Protein AF-A0A957RPX8-F1 (afdb_monomer_lite)

Structure (mmCIF, N/CA/C/O backbone):
data_AF-A0A957RPX8-F1
#
_entry.id   AF-A0A957RPX8-F1
#
loop_
_atom_site.group_PDB
_atom_site.id
_atom_site.type_symbol
_atom_site.label_atom_id
_atom_site.label_alt_id
_atom_site.label_comp_id
_atom_site.label_asym_id
_atom_site.label_entity_id
_atom_site.label_seq_id
_atom_site.pdbx_PDB_ins_code
_atom_site.Cartn_x
_atom_site.Cartn_y
_atom_site.Cartn_z
_atom_site.occupancy
_atom_site.B_iso_or_equiv
_atom_site.auth_seq_id
_atom_site.auth_comp_id
_atom_site.auth_asym_id
_atom_site.auth_atom_id
_atom_site.pdbx_PDB_model_num
ATOM 1 N N . ASP A 1 1 ? 6.659 -29.294 -14.967 1.00 35.12 1 ASP A N 1
ATOM 2 C CA . ASP A 1 1 ? 5.975 -28.713 -16.148 1.00 35.12 1 ASP A CA 1
ATOM 3 C C . ASP A 1 1 ? 6.702 -27.509 -16.771 1.00 35.12 1 ASP A C 1
ATOM 5 O O . ASP A 1 1 ? 6.076 -26.560 -17.222 1.00 35.12 1 ASP A O 1
ATOM 9 N N . GLY A 1 2 ? 8.040 -27.545 -16.870 1.00 36.75 2 GLY A N 1
ATOM 10 C CA . GLY A 1 2 ? 8.879 -26.407 -17.296 1.00 36.75 2 GLY A CA 1
ATOM 11 C C . GLY A 1 2 ? 9.126 -26.284 -18.807 1.00 36.75 2 GLY A C 1
ATOM 12 O O . GLY A 1 2 ? 10.240 -25.967 -19.209 1.00 36.75 2 GLY A O 1
ATOM 13 N N . GLY A 1 3 ? 8.135 -26.607 -19.643 1.00 39.41 3 GLY A N 1
ATOM 14 C CA . GLY A 1 3 ? 8.322 -26.742 -21.097 1.00 39.41 3 GLY A CA 1
ATOM 15 C C . GLY A 1 3 ? 7.941 -25.529 -21.949 1.00 39.41 3 GLY A C 1
ATOM 16 O O . GLY A 1 3 ? 8.365 -25.448 -23.098 1.00 39.41 3 GLY A O 1
ATOM 17 N N . GLN A 1 4 ? 7.160 -24.586 -21.423 1.00 43.44 4 GLN A N 1
ATOM 18 C CA . GLN A 1 4 ? 6.826 -23.357 -22.140 1.00 43.44 4 GLN A CA 1
ATOM 19 C C . GLN A 1 4 ? 7.208 -22.170 -21.274 1.00 43.44 4 GLN A C 1
ATOM 21 O O . GLN A 1 4 ? 6.621 -21.957 -20.219 1.00 43.44 4 GLN A O 1
ATOM 26 N N . THR A 1 5 ? 8.210 -21.403 -21.701 1.00 55.22 5 THR A N 1
ATOM 27 C CA . THR A 1 5 ? 8.390 -20.042 -21.203 1.00 55.22 5 THR A CA 1
ATOM 28 C C . THR A 1 5 ? 7.173 -19.246 -21.678 1.00 55.22 5 THR A C 1
ATOM 30 O O . THR A 1 5 ? 7.047 -19.042 -22.887 1.00 55.22 5 THR A O 1
ATOM 33 N N . PRO A 1 6 ? 6.268 -18.796 -20.789 1.00 60.34 6 PRO A N 1
ATOM 34 C CA . PRO A 1 6 ? 5.068 -18.067 -21.214 1.00 60.34 6 PRO A CA 1
ATOM 35 C C . PRO A 1 6 ? 5.402 -16.708 -21.853 1.00 60.34 6 PRO A C 1
ATOM 37 O O . PRO A 1 6 ? 4.543 -16.067 -22.451 1.00 60.34 6 PRO A O 1
ATOM 40 N N . TYR A 1 7 ? 6.663 -16.277 -21.754 1.00 70.75 7 TYR A N 1
ATOM 41 C CA . TYR A 1 7 ? 7.163 -15.007 -22.253 1.00 70.75 7 TYR A CA 1
ATOM 42 C C . TYR A 1 7 ? 8.272 -15.234 -23.284 1.00 70.75 7 TYR A C 1
ATOM 44 O O . TYR A 1 7 ? 9.200 -16.012 -23.061 1.00 70.75 7 TYR A O 1
ATOM 52 N N . GLN A 1 8 ? 8.179 -14.524 -24.406 1.00 79.56 8 GLN A N 1
ATOM 53 C CA . GLN A 1 8 ? 9.113 -14.582 -25.529 1.00 79.56 8 GLN A CA 1
ATOM 54 C C . GLN A 1 8 ? 9.282 -13.189 -26.141 1.00 79.56 8 GLN A C 1
ATOM 56 O O . GLN A 1 8 ? 8.446 -12.308 -25.934 1.00 79.56 8 GLN A O 1
ATOM 61 N N . LEU A 1 9 ? 10.354 -12.988 -26.912 1.00 82.69 9 LEU A N 1
ATOM 62 C CA . LEU A 1 9 ? 10.499 -11.773 -27.713 1.00 82.69 9 LEU A CA 1
ATOM 63 C C . LEU A 1 9 ? 9.385 -11.698 -28.760 1.00 82.69 9 LEU A C 1
ATOM 65 O O . LEU A 1 9 ? 9.033 -12.703 -29.380 1.00 82.69 9 LEU A O 1
ATOM 69 N N . SER A 1 10 ? 8.860 -10.498 -28.999 1.00 85.50 10 SER A N 1
ATOM 70 C CA . SER A 1 10 ? 7.891 -10.301 -30.077 1.00 85.50 10 SER A CA 1
ATOM 71 C C . SER A 1 10 ? 8.565 -10.439 -31.447 1.00 85.50 10 SER A C 1
ATOM 73 O O . SER A 1 10 ? 9.761 -10.172 -31.604 1.00 85.50 10 SER A O 1
ATOM 75 N N . ALA A 1 11 ? 7.794 -10.798 -32.478 1.00 88.00 11 ALA A N 1
ATOM 76 C CA . ALA A 1 11 ? 8.307 -10.861 -33.851 1.00 88.00 11 ALA A CA 1
ATOM 77 C C . ALA A 1 11 ? 8.943 -9.527 -34.289 1.00 88.00 11 ALA A C 1
ATOM 79 O O . ALA A 1 11 ? 9.952 -9.506 -34.987 1.00 88.00 11 ALA A O 1
ATOM 80 N N . ILE A 1 12 ? 8.395 -8.405 -33.816 1.00 88.12 12 ILE A N 1
ATOM 81 C CA . ILE A 1 12 ? 8.897 -7.059 -34.107 1.00 88.12 12 ILE A CA 1
ATOM 82 C C . ILE A 1 12 ? 10.255 -6.822 -33.449 1.00 88.12 12 ILE A C 1
ATOM 84 O O . ILE A 1 12 ? 11.177 -6.341 -34.106 1.00 88.12 12 ILE A O 1
ATOM 88 N N . GLN A 1 13 ? 10.406 -7.198 -32.177 1.00 89.75 13 GLN A N 1
ATOM 89 C CA . GLN A 1 13 ? 11.688 -7.135 -31.475 1.00 89.75 13 GLN A CA 1
ATOM 90 C C . GLN A 1 13 ? 12.745 -8.004 -32.167 1.00 89.75 13 GLN A C 1
ATOM 92 O O . GLN A 1 13 ? 13.875 -7.555 -32.348 1.00 89.75 13 GLN A O 1
ATOM 97 N N . ALA A 1 14 ? 12.373 -9.205 -32.620 1.00 91.44 14 ALA A N 1
ATOM 98 C CA . ALA A 1 14 ? 13.267 -10.093 -33.359 1.00 91.44 14 ALA A CA 1
ATOM 99 C C . ALA A 1 14 ? 13.696 -9.503 -34.717 1.00 91.44 14 ALA A C 1
ATOM 101 O O . ALA A 1 14 ? 14.877 -9.554 -35.063 1.00 91.44 14 ALA A O 1
ATOM 102 N N . ILE A 1 15 ? 12.771 -8.888 -35.465 1.00 92.06 15 ILE A N 1
ATOM 103 C CA . ILE A 1 15 ? 13.083 -8.208 -36.731 1.00 92.06 15 ILE A CA 1
ATOM 104 C C . ILE A 1 15 ? 14.018 -7.023 -36.484 1.00 92.06 15 ILE A C 1
ATOM 106 O O . ILE A 1 15 ? 15.040 -6.907 -37.153 1.00 92.06 15 ILE A O 1
ATOM 110 N N . LEU A 1 16 ? 13.717 -6.156 -35.514 1.00 90.88 16 LEU A N 1
ATOM 111 C CA . LEU A 1 16 ? 14.565 -5.002 -35.200 1.00 90.88 16 LEU A CA 1
ATOM 112 C C . LEU A 1 16 ? 15.952 -5.425 -34.719 1.00 90.88 16 LEU A C 1
ATOM 114 O O . LEU A 1 16 ? 16.941 -4.805 -35.106 1.00 90.88 16 LEU A O 1
ATOM 118 N N . LEU A 1 17 ? 16.039 -6.499 -33.932 1.00 94.62 17 LEU A N 1
ATOM 119 C CA . LEU A 1 17 ? 17.308 -7.105 -33.554 1.00 94.62 17 LEU A CA 1
ATOM 120 C C . LEU A 1 17 ? 18.094 -7.556 -34.790 1.00 94.62 17 LEU A C 1
ATOM 122 O O . LEU A 1 17 ? 19.266 -7.208 -34.920 1.00 94.62 17 LEU A O 1
ATOM 126 N N . LEU A 1 18 ? 17.463 -8.303 -35.701 1.00 95.38 18 LEU A N 1
ATOM 127 C CA . LEU A 1 18 ? 18.095 -8.776 -36.934 1.00 95.38 18 LEU A CA 1
ATOM 128 C C . LEU A 1 18 ? 18.595 -7.600 -37.782 1.00 95.38 18 LEU A C 1
ATOM 130 O O . LEU A 1 18 ? 19.746 -7.592 -38.216 1.00 95.38 18 LEU A O 1
ATOM 134 N N . LEU A 1 19 ? 17.755 -6.581 -37.979 1.00 93.88 19 LEU A N 1
ATOM 135 C CA . LEU A 1 19 ? 18.126 -5.365 -38.697 1.00 93.88 19 LEU A CA 1
ATOM 136 C C . LEU A 1 19 ? 19.301 -4.652 -38.012 1.00 93.88 19 LEU A C 1
ATOM 138 O O . LEU A 1 19 ? 20.234 -4.222 -38.687 1.00 93.88 19 LEU A O 1
ATOM 142 N N . GLY A 1 20 ? 19.311 -4.594 -36.681 1.00 94.25 20 GLY A N 1
ATOM 143 C CA . GLY A 1 20 ? 20.416 -4.052 -35.899 1.00 94.25 20 GLY A CA 1
ATOM 144 C C . GLY A 1 20 ? 21.714 -4.826 -36.115 1.00 94.25 20 GLY A C 1
ATOM 145 O O . GLY A 1 20 ? 22.749 -4.235 -36.427 1.00 94.25 20 GLY A O 1
ATOM 146 N N . LEU A 1 21 ? 21.666 -6.156 -36.033 1.00 95.25 21 LEU A N 1
ATOM 147 C CA . LEU A 1 21 ? 22.811 -7.035 -36.284 1.00 95.25 21 LEU A CA 1
ATOM 148 C C . LEU A 1 21 ? 23.382 -6.849 -37.696 1.00 95.25 21 LEU A C 1
ATOM 150 O O . LEU A 1 21 ? 24.603 -6.767 -37.860 1.00 95.25 21 LEU A O 1
ATOM 154 N N . LEU A 1 22 ? 22.519 -6.737 -38.707 1.00 95.12 22 LEU A N 1
ATOM 155 C CA . LEU A 1 22 ? 22.919 -6.628 -40.111 1.00 95.12 22 LEU A CA 1
ATOM 156 C C . LEU A 1 22 ? 23.404 -5.226 -40.495 1.00 95.12 22 LEU A C 1
ATOM 158 O O . LEU A 1 22 ? 24.413 -5.096 -41.185 1.00 95.12 22 LEU A O 1
ATOM 162 N N . PHE A 1 23 ? 22.708 -4.178 -40.052 1.00 92.75 23 PHE A N 1
ATOM 163 C CA . PHE A 1 23 ? 22.861 -2.831 -40.606 1.00 92.75 23 PHE A CA 1
ATOM 164 C C . PHE A 1 23 ? 23.570 -1.829 -39.686 1.00 92.75 23 PHE A C 1
ATOM 166 O O . PHE A 1 23 ? 23.753 -0.669 -40.071 1.00 92.75 23 PHE A O 1
ATOM 173 N N . THR A 1 24 ? 24.026 -2.247 -38.499 1.00 93.50 24 THR A N 1
ATOM 174 C CA . THR A 1 24 ? 24.877 -1.395 -37.655 1.00 93.50 24 THR A CA 1
ATOM 175 C C . THR A 1 24 ? 26.178 -1.047 -38.380 1.00 93.50 24 THR A C 1
ATOM 177 O O . THR A 1 24 ? 27.024 -1.910 -38.607 1.00 93.50 24 THR A O 1
ATOM 180 N N . ARG A 1 25 ? 26.385 0.240 -38.690 1.00 87.75 25 ARG A N 1
ATOM 181 C CA . ARG A 1 25 ? 27.576 0.712 -39.421 1.00 87.75 25 ARG A CA 1
ATOM 182 C C . ARG A 1 25 ? 28.871 0.664 -38.613 1.00 87.75 25 ARG A C 1
ATOM 184 O O . ARG A 1 25 ? 29.938 0.510 -39.196 1.00 87.75 25 ARG A O 1
ATOM 191 N N . ARG A 1 26 ? 28.806 0.872 -37.295 1.00 87.44 26 ARG A N 1
ATOM 192 C CA . ARG A 1 26 ? 29.977 0.872 -36.402 1.00 87.44 26 ARG A CA 1
ATOM 193 C C . ARG A 1 26 ? 29.735 -0.081 -35.241 1.00 87.44 26 ARG A C 1
ATOM 195 O O . ARG A 1 26 ? 28.925 0.215 -34.371 1.00 87.44 26 ARG A O 1
ATOM 202 N N . ARG A 1 27 ? 30.445 -1.208 -35.242 1.00 91.62 27 ARG A N 1
ATOM 203 C CA . ARG A 1 27 ? 30.384 -2.227 -34.188 1.00 91.62 27 ARG A CA 1
ATOM 204 C C . ARG A 1 27 ? 31.507 -1.988 -33.184 1.00 91.62 27 ARG A C 1
ATOM 206 O O . ARG A 1 27 ? 32.589 -2.553 -33.321 1.00 91.62 27 ARG A O 1
ATOM 213 N N . SER A 1 28 ? 31.275 -1.078 -32.243 1.00 90.75 28 SER A N 1
ATOM 214 C CA . SER A 1 28 ? 32.229 -0.800 -31.168 1.00 90.75 28 SER A CA 1
ATOM 215 C C . SER A 1 28 ? 32.315 -1.967 -30.176 1.00 90.75 28 SER A C 1
ATOM 217 O O . SER A 1 28 ? 31.522 -2.912 -30.237 1.00 90.75 28 SER A O 1
ATOM 219 N N . THR A 1 29 ? 33.266 -1.905 -29.245 1.00 89.38 29 THR A N 1
ATOM 220 C CA . THR A 1 29 ? 33.403 -2.900 -28.172 1.00 89.38 29 THR A CA 1
ATOM 221 C C . THR A 1 29 ? 32.134 -2.987 -27.325 1.00 89.38 29 THR A C 1
ATOM 223 O O . THR A 1 29 ? 31.690 -4.080 -26.989 1.00 89.38 29 THR A O 1
ATOM 226 N N . GLU A 1 30 ? 31.493 -1.850 -27.047 1.00 89.19 30 GLU A N 1
ATOM 227 C CA . GLU A 1 30 ? 30.231 -1.787 -26.308 1.00 89.19 30 GLU A CA 1
ATOM 228 C C . GLU A 1 30 ? 29.104 -2.484 -27.075 1.00 89.19 30 GLU A C 1
ATOM 230 O O . GLU A 1 30 ? 28.307 -3.204 -26.483 1.00 89.19 30 GLU A O 1
ATOM 235 N N . TRP A 1 31 ? 29.048 -2.327 -28.401 1.00 92.50 31 TRP A N 1
ATOM 236 C CA . TRP A 1 31 ? 28.058 -3.027 -29.220 1.00 92.50 31 TRP A CA 1
ATOM 237 C C . TRP A 1 31 ? 28.237 -4.549 -29.134 1.00 92.50 31 TRP A C 1
ATOM 239 O O . TRP A 1 31 ? 27.266 -5.274 -28.924 1.00 92.50 31 TRP A O 1
ATOM 249 N N . TRP A 1 32 ? 29.479 -5.036 -29.224 1.00 94.38 32 TRP A N 1
ATOM 250 C CA . TRP A 1 32 ? 29.780 -6.463 -29.081 1.00 94.38 32 TRP A CA 1
ATOM 251 C C . TRP A 1 32 ? 29.510 -6.999 -27.676 1.00 94.38 32 TRP A C 1
ATOM 253 O O . TRP A 1 32 ? 29.049 -8.131 -27.554 1.00 94.38 32 TRP A O 1
ATOM 263 N N . LEU A 1 33 ? 29.724 -6.194 -26.631 1.00 94.38 33 LEU A N 1
ATOM 264 C CA . LEU A 1 33 ? 29.319 -6.538 -25.268 1.00 94.38 33 LEU A CA 1
ATOM 265 C C . LEU A 1 33 ? 27.811 -6.808 -25.203 1.00 94.38 33 LEU A C 1
ATOM 267 O O . LEU A 1 33 ? 27.400 -7.840 -24.678 1.00 94.38 33 LEU A O 1
ATOM 271 N N . TRP A 1 34 ? 26.982 -5.934 -25.779 1.00 95.50 34 TRP A N 1
ATOM 272 C CA . TRP A 1 34 ? 25.529 -6.133 -25.793 1.00 95.50 34 TRP A CA 1
ATOM 273 C C . TRP A 1 34 ? 25.099 -7.341 -26.630 1.00 95.50 34 TRP A C 1
ATOM 275 O O . TRP A 1 34 ? 24.187 -8.060 -26.225 1.00 95.50 34 TRP A O 1
ATOM 285 N N . VAL A 1 35 ? 25.783 -7.629 -27.741 1.00 96.62 35 VAL A N 1
ATOM 286 C CA . VAL A 1 35 ? 25.570 -8.870 -28.509 1.00 96.62 35 VAL A CA 1
ATOM 287 C C . VAL A 1 35 ? 25.954 -10.110 -27.695 1.00 96.62 35 VAL A C 1
ATOM 289 O O . VAL A 1 35 ? 25.236 -11.107 -27.728 1.00 96.62 35 VAL A O 1
ATOM 292 N N . ALA A 1 36 ? 27.044 -10.058 -26.928 1.00 96.00 36 ALA A N 1
ATOM 293 C CA . ALA A 1 36 ? 27.445 -11.153 -26.049 1.00 96.00 36 ALA A CA 1
ATOM 294 C C . ALA A 1 36 ? 26.431 -11.364 -24.914 1.00 96.00 36 ALA A C 1
ATOM 296 O O . ALA A 1 36 ? 26.013 -12.495 -24.682 1.00 96.00 36 ALA A O 1
ATOM 297 N N . ILE A 1 37 ? 25.972 -10.288 -24.261 1.00 95.50 37 ILE A N 1
ATOM 298 C CA . ILE A 1 37 ? 24.919 -10.338 -23.231 1.00 95.50 37 ILE A CA 1
ATOM 299 C C . ILE A 1 37 ? 23.639 -10.956 -23.801 1.00 95.50 37 ILE A C 1
ATOM 301 O O . ILE A 1 37 ? 23.057 -11.841 -23.175 1.00 95.50 37 ILE A O 1
ATOM 305 N N . LEU A 1 38 ? 23.227 -10.532 -25.000 1.00 95.88 38 LEU A N 1
ATOM 306 C CA . LEU A 1 38 ? 22.082 -11.094 -25.715 1.00 95.88 38 LEU A CA 1
ATOM 307 C C . LEU A 1 38 ? 22.244 -12.602 -25.948 1.00 95.88 38 LEU A C 1
ATOM 309 O O . LEU A 1 38 ? 21.319 -13.363 -25.672 1.00 95.88 38 LEU A O 1
ATOM 313 N N . GLY A 1 39 ? 23.416 -13.034 -26.424 1.00 94.69 39 GLY A N 1
ATOM 314 C CA . GLY A 1 39 ? 23.726 -14.444 -26.656 1.00 94.69 39 GLY A CA 1
ATOM 315 C C . GLY A 1 39 ? 23.705 -15.270 -25.369 1.00 94.69 39 GLY A C 1
ATOM 316 O O . GLY A 1 39 ? 23.054 -16.310 -25.322 1.00 94.69 39 GLY A O 1
ATOM 317 N N . VAL A 1 40 ? 24.346 -14.781 -24.303 1.00 94.31 40 VAL A N 1
ATOM 318 C CA . VAL A 1 40 ? 24.361 -15.439 -22.987 1.00 94.31 40 VAL A CA 1
ATOM 319 C C . VAL A 1 40 ? 22.946 -15.564 -22.427 1.00 94.31 40 VAL A C 1
ATOM 321 O O . VAL A 1 40 ? 22.547 -16.660 -22.041 1.00 94.31 40 VAL A O 1
ATOM 324 N N . CYS A 1 41 ? 22.158 -14.484 -22.435 1.00 92.69 41 CYS A N 1
ATOM 325 C CA . CYS A 1 41 ? 20.766 -14.529 -21.981 1.00 92.69 41 CYS A CA 1
ATOM 326 C C . CYS A 1 41 ? 19.940 -15.510 -22.822 1.00 92.69 41 CYS A C 1
ATOM 328 O O . CYS A 1 41 ? 19.190 -16.300 -22.261 1.00 92.69 41 CYS A O 1
ATOM 330 N N . GLY A 1 42 ? 20.114 -15.512 -24.148 1.00 91.88 42 GLY A N 1
ATOM 331 C CA . GLY A 1 42 ? 19.432 -16.443 -25.048 1.00 91.88 42 GLY A CA 1
ATOM 332 C C . GLY A 1 42 ? 19.759 -17.910 -24.752 1.00 91.88 42 GLY A C 1
ATOM 333 O O . GLY A 1 42 ? 18.856 -18.742 -24.705 1.00 91.88 42 GLY A O 1
ATOM 334 N N . VAL A 1 43 ? 21.028 -18.232 -24.479 1.00 92.44 43 VAL A N 1
ATOM 335 C CA . VAL A 1 43 ? 21.440 -19.589 -24.081 1.00 92.44 43 VAL A CA 1
ATOM 336 C C . VAL A 1 43 ? 20.838 -19.967 -22.729 1.00 92.44 43 VAL A C 1
ATOM 338 O O . VAL A 1 43 ? 20.283 -21.059 -22.604 1.00 92.44 43 VAL A O 1
ATOM 341 N N . LEU A 1 44 ? 20.890 -19.067 -21.743 1.00 90.00 44 LEU A N 1
ATOM 342 C CA . LEU A 1 44 ? 20.331 -19.284 -20.404 1.00 90.00 44 LEU A CA 1
ATOM 343 C C . LEU A 1 44 ? 18.798 -19.383 -20.387 1.00 90.00 44 LEU A C 1
ATOM 345 O O . LEU A 1 44 ? 18.236 -19.980 -19.475 1.00 90.00 44 LEU A O 1
ATOM 349 N N . LEU A 1 45 ? 18.118 -18.817 -21.382 1.00 90.00 45 LEU A N 1
ATOM 350 C CA . LEU A 1 45 ? 16.675 -18.970 -21.584 1.00 90.00 45 LEU A CA 1
ATOM 351 C C . LEU A 1 45 ? 16.320 -20.280 -22.297 1.00 90.00 45 LEU A C 1
ATOM 353 O O . LEU A 1 45 ? 15.180 -20.732 -22.224 1.00 90.00 45 LEU A O 1
ATOM 357 N N . SER A 1 46 ? 17.277 -20.883 -23.003 1.00 88.44 46 SER A N 1
ATOM 358 C CA . SER A 1 46 ? 17.048 -22.093 -23.786 1.00 88.44 46 SER A CA 1
ATOM 359 C C . SER A 1 46 ? 17.147 -23.370 -22.936 1.00 88.44 46 SER A C 1
ATOM 361 O O . SER A 1 46 ? 17.887 -23.398 -21.942 1.00 88.44 46 SER A O 1
ATOM 363 N N . PRO A 1 47 ? 16.520 -24.480 -23.381 1.00 88.56 47 PRO A N 1
ATOM 364 C CA . PRO A 1 47 ? 16.661 -25.791 -22.744 1.00 88.56 47 PRO A CA 1
ATOM 365 C C . PRO A 1 47 ? 18.111 -26.287 -22.629 1.00 88.56 47 PRO A C 1
ATOM 367 O O . PRO A 1 47 ? 18.406 -27.110 -21.766 1.00 88.56 47 PRO A O 1
ATOM 370 N N . LEU A 1 48 ? 19.033 -25.767 -23.451 1.00 90.12 48 LEU A N 1
ATOM 371 C CA . LEU A 1 48 ? 20.458 -26.121 -23.407 1.00 90.12 48 LEU A CA 1
ATOM 372 C C . LEU A 1 48 ? 21.093 -25.806 -22.046 1.00 90.12 48 LEU A C 1
ATOM 374 O O . LEU A 1 48 ? 22.032 -26.479 -21.631 1.00 90.12 48 LEU A O 1
ATOM 378 N N . SER A 1 49 ? 20.571 -24.801 -21.341 1.00 91.19 49 SER A N 1
ATOM 379 C CA . SER A 1 49 ? 21.053 -24.408 -20.017 1.00 91.19 49 SER A CA 1
ATOM 380 C C . SER A 1 49 ? 20.398 -25.165 -18.857 1.00 91.19 49 SER A C 1
ATOM 382 O O . SER A 1 49 ? 20.770 -24.925 -17.710 1.00 91.19 49 SER A O 1
ATOM 384 N N . ALA A 1 50 ? 19.459 -26.089 -19.101 1.00 89.12 50 ALA A N 1
ATOM 385 C CA . ALA A 1 50 ? 18.749 -26.801 -18.033 1.00 89.12 50 ALA A CA 1
ATOM 386 C C . ALA A 1 50 ? 19.679 -27.473 -16.995 1.00 89.12 50 ALA A C 1
ATOM 388 O O . ALA A 1 50 ? 19.408 -27.337 -15.800 1.00 89.12 50 ALA A O 1
ATOM 389 N N . PRO A 1 51 ? 20.812 -28.108 -17.377 1.00 91.75 51 PRO A N 1
ATOM 390 C CA . PRO A 1 51 ? 21.760 -28.642 -16.401 1.00 91.75 51 PRO A CA 1
ATOM 391 C C . PRO A 1 51 ? 22.367 -27.560 -15.499 1.00 91.75 51 PRO A C 1
ATOM 393 O O . PRO A 1 51 ? 22.591 -27.807 -14.320 1.00 91.75 51 PRO A O 1
ATOM 396 N N . LEU A 1 52 ? 22.609 -26.352 -16.014 1.00 89.25 52 LEU A N 1
ATOM 397 C CA . LEU A 1 52 ? 23.156 -25.249 -15.223 1.00 89.25 52 LEU A CA 1
ATOM 398 C C . LEU A 1 52 ? 22.153 -24.789 -14.157 1.00 89.25 52 LEU A C 1
ATOM 400 O O . LEU A 1 52 ? 22.510 -24.686 -12.986 1.00 89.25 52 LEU A O 1
ATOM 404 N N . TRP A 1 53 ? 20.892 -24.580 -14.546 1.00 87.88 53 TRP A N 1
ATOM 405 C CA . TRP A 1 53 ? 19.818 -24.204 -13.620 1.00 87.88 53 TRP A CA 1
ATOM 406 C C . TRP A 1 53 ? 19.567 -25.269 -12.548 1.00 87.88 53 TRP A C 1
ATOM 408 O O . TRP A 1 53 ? 19.304 -24.923 -11.401 1.00 87.88 53 TRP A O 1
ATOM 418 N N . ALA A 1 54 ? 19.689 -26.553 -12.899 1.00 89.12 54 ALA A N 1
ATOM 419 C CA . ALA A 1 54 ? 19.481 -27.657 -11.965 1.00 89.12 54 ALA A CA 1
ATOM 420 C C . ALA A 1 54 ? 20.619 -27.832 -10.942 1.00 89.12 54 ALA A C 1
ATOM 422 O O . ALA A 1 54 ? 20.387 -28.386 -9.871 1.00 89.12 54 ALA A O 1
ATOM 423 N N . ASN A 1 55 ? 21.840 -27.389 -11.261 1.00 93.06 55 ASN A N 1
ATOM 424 C CA . ASN A 1 55 ? 23.030 -27.680 -10.451 1.00 93.06 55 ASN A CA 1
ATOM 425 C C . ASN A 1 55 ? 23.635 -26.453 -9.748 1.00 93.06 55 ASN A C 1
ATOM 427 O O . ASN A 1 55 ? 24.493 -26.615 -8.882 1.00 93.06 55 ASN A O 1
ATOM 431 N N . VAL A 1 56 ? 23.214 -25.229 -10.083 1.00 88.75 56 VAL A N 1
ATOM 432 C CA . VAL A 1 56 ? 23.743 -23.999 -9.472 1.00 88.75 56 VAL A CA 1
ATOM 433 C C . VAL A 1 56 ? 22.690 -23.363 -8.570 1.00 88.75 56 VAL A C 1
ATOM 435 O O . VAL A 1 56 ? 21.810 -22.638 -9.029 1.00 88.75 56 VAL A O 1
ATOM 438 N N . SER A 1 57 ? 22.818 -23.576 -7.260 1.00 84.44 57 SER A N 1
ATOM 439 C CA . SER A 1 57 ? 21.872 -23.071 -6.250 1.00 84.44 57 SER A CA 1
ATOM 440 C C . SER A 1 57 ? 21.705 -21.547 -6.261 1.00 84.44 57 SER A C 1
ATOM 442 O O . SER A 1 57 ? 20.611 -21.052 -6.005 1.00 84.44 57 SER A O 1
ATOM 444 N N . ALA A 1 58 ? 22.744 -20.789 -6.626 1.00 82.31 58 ALA A N 1
ATOM 445 C CA . ALA A 1 58 ? 22.663 -19.331 -6.750 1.00 82.31 58 ALA A CA 1
ATOM 446 C C . ALA A 1 58 ? 21.638 -18.870 -7.805 1.00 82.31 58 ALA A C 1
ATOM 448 O O . ALA A 1 58 ? 21.041 -17.805 -7.660 1.00 82.31 58 ALA A O 1
ATOM 449 N N . LEU A 1 59 ? 21.394 -19.673 -8.849 1.00 81.19 59 LEU A N 1
ATOM 450 C CA . LEU A 1 59 ? 20.415 -19.346 -9.887 1.00 81.19 59 LEU A CA 1
ATOM 451 C C . LEU A 1 59 ? 18.965 -19.491 -9.404 1.00 81.19 59 LEU A C 1
ATOM 453 O O . LEU A 1 59 ? 18.076 -18.876 -9.993 1.00 81.19 59 LEU A O 1
ATOM 457 N N . ALA A 1 60 ? 18.718 -20.204 -8.299 1.00 77.75 60 ALA A N 1
ATOM 458 C CA . ALA A 1 60 ? 17.387 -20.314 -7.700 1.00 77.75 60 ALA A CA 1
ATOM 459 C C . ALA A 1 60 ? 16.828 -18.951 -7.246 1.00 77.75 60 ALA A C 1
ATOM 461 O O . ALA A 1 60 ? 15.616 -18.753 -7.247 1.00 77.75 60 ALA A O 1
ATOM 462 N N . VAL A 1 61 ? 17.696 -17.974 -6.946 1.00 78.44 61 VAL A N 1
ATOM 463 C CA . VAL A 1 61 ? 17.298 -16.597 -6.590 1.00 78.44 61 VAL A CA 1
ATOM 464 C C . VAL A 1 61 ? 16.577 -15.891 -7.743 1.00 78.44 61 VAL A C 1
ATOM 466 O O . VAL A 1 61 ? 15.686 -15.074 -7.519 1.00 78.44 61 VAL A O 1
ATOM 469 N N . ILE A 1 62 ? 16.925 -16.218 -8.991 1.00 73.81 62 ILE A N 1
ATOM 470 C CA . ILE A 1 62 ? 16.280 -15.643 -10.178 1.00 73.81 62 ILE A CA 1
ATOM 471 C C . ILE A 1 62 ? 14.852 -16.207 -10.338 1.00 73.81 62 ILE A C 1
ATOM 473 O O . ILE A 1 62 ? 14.058 -15.620 -11.068 1.00 73.81 62 ILE A O 1
ATOM 477 N N . GLN A 1 63 ? 14.489 -17.266 -9.598 1.00 75.38 63 GLN A N 1
ATOM 478 C CA . GLN A 1 63 ? 13.233 -18.034 -9.620 1.00 75.38 63 GLN A CA 1
ATOM 479 C C . GLN A 1 63 ? 12.905 -18.660 -10.985 1.00 75.38 63 GLN A C 1
ATOM 481 O O . GLN A 1 63 ? 12.653 -19.859 -11.063 1.00 75.38 63 GLN A O 1
ATOM 486 N N . PHE A 1 64 ? 12.960 -17.881 -12.069 1.00 80.62 64 PHE A N 1
ATOM 487 C CA . PHE A 1 64 ? 12.581 -18.291 -13.411 1.00 80.62 64 PHE A CA 1
ATOM 488 C C . PHE A 1 64 ? 13.522 -17.740 -14.493 1.00 80.62 64 PHE A C 1
ATOM 490 O O . PHE A 1 64 ? 13.821 -16.540 -14.487 1.00 80.62 64 PHE A O 1
ATOM 497 N N . PRO A 1 65 ? 13.908 -18.551 -15.499 1.00 84.69 65 PRO A N 1
ATOM 498 C CA . PRO A 1 65 ? 14.787 -18.105 -16.580 1.00 84.69 65 PRO A CA 1
ATOM 499 C C . PRO A 1 65 ? 14.266 -16.874 -17.330 1.00 84.69 65 PRO A C 1
ATOM 501 O O . PRO A 1 65 ? 15.054 -16.006 -17.698 1.00 84.69 65 PRO A O 1
ATOM 504 N N . TRP A 1 66 ? 12.942 -16.734 -17.499 1.00 85.62 66 TRP A N 1
ATOM 505 C CA . TRP A 1 66 ? 12.335 -15.601 -18.210 1.00 85.62 66 TRP A CA 1
ATOM 506 C C . TRP A 1 66 ? 12.583 -14.237 -17.556 1.00 85.62 66 TRP A C 1
ATOM 508 O O . TRP A 1 66 ? 12.420 -13.225 -18.229 1.00 85.62 66 TRP A O 1
ATOM 518 N N . ARG A 1 67 ? 13.058 -14.160 -16.303 1.00 87.44 67 ARG A N 1
ATOM 519 C CA . ARG A 1 67 ? 13.534 -12.886 -15.729 1.00 87.44 67 ARG A CA 1
ATOM 520 C C . ARG A 1 67 ? 14.721 -12.300 -16.502 1.00 87.44 67 ARG A C 1
ATOM 522 O O . ARG A 1 67 ? 14.913 -11.085 -16.504 1.00 87.44 67 ARG A O 1
ATOM 529 N N . LEU A 1 68 ? 15.480 -13.134 -17.217 1.00 89.50 68 LEU A N 1
ATOM 530 C CA . LEU A 1 68 ? 16.543 -12.679 -18.113 1.00 89.50 68 LEU A CA 1
ATOM 531 C C . LEU A 1 68 ? 16.005 -11.907 -19.326 1.00 89.50 68 LEU A C 1
ATOM 533 O O . LEU A 1 68 ? 16.774 -11.171 -19.940 1.00 89.50 68 LEU A O 1
ATOM 537 N N . LEU A 1 69 ? 14.703 -11.990 -19.642 1.00 89.38 69 LEU A N 1
ATOM 538 C CA . LEU A 1 69 ? 14.087 -11.185 -20.703 1.00 89.38 69 LEU A CA 1
ATOM 539 C C . LEU A 1 69 ? 14.184 -9.680 -20.430 1.00 89.38 69 LEU A C 1
ATOM 541 O O . LEU A 1 69 ? 14.254 -8.918 -21.387 1.00 89.38 69 LEU A O 1
ATOM 545 N N . SER A 1 70 ? 14.262 -9.235 -19.170 1.00 88.12 70 SER A N 1
ATOM 546 C CA . SER A 1 70 ? 14.471 -7.814 -18.849 1.00 88.12 70 SER A CA 1
ATOM 547 C C . SER A 1 70 ? 15.841 -7.321 -19.328 1.00 88.12 70 SER A C 1
ATOM 549 O O . SER A 1 70 ? 15.950 -6.276 -19.969 1.00 88.12 70 SER A O 1
ATOM 551 N N . ILE A 1 71 ? 16.893 -8.107 -19.073 1.00 91.38 71 ILE A N 1
ATOM 552 C CA . ILE A 1 71 ? 18.263 -7.805 -19.519 1.00 91.38 71 ILE A CA 1
ATOM 553 C C . ILE A 1 71 ? 18.366 -7.985 -21.039 1.00 91.38 71 ILE A C 1
ATOM 555 O O . ILE A 1 71 ? 18.908 -7.131 -21.743 1.00 91.38 71 ILE A O 1
ATOM 559 N N . MET A 1 72 ? 17.799 -9.077 -21.557 1.00 92.25 72 MET A N 1
ATOM 560 C CA . MET A 1 72 ? 17.772 -9.387 -22.983 1.00 92.25 72 MET A CA 1
ATOM 561 C C . MET A 1 72 ? 17.026 -8.311 -23.779 1.00 92.25 72 MET A C 1
ATOM 563 O O . MET A 1 72 ? 17.493 -7.917 -24.840 1.00 92.25 72 MET A O 1
ATOM 567 N N . GLY A 1 73 ? 15.909 -7.793 -23.266 1.00 92.12 73 GLY A N 1
ATOM 568 C CA . GLY A 1 73 ? 15.117 -6.738 -23.894 1.00 92.12 73 GLY A CA 1
ATOM 569 C C . GLY A 1 73 ? 15.900 -5.435 -24.045 1.00 92.12 73 GLY A C 1
ATOM 570 O O . GLY A 1 73 ? 15.858 -4.814 -25.107 1.00 92.12 73 GLY A O 1
ATOM 571 N N . LEU A 1 74 ? 16.695 -5.062 -23.036 1.00 92.94 74 LEU A N 1
ATOM 572 C CA . LEU A 1 74 ? 17.614 -3.927 -23.141 1.00 92.94 74 LEU A CA 1
ATOM 573 C C . LEU A 1 74 ? 18.700 -4.174 -24.199 1.00 92.94 74 LEU A C 1
ATOM 575 O O . LEU A 1 74 ? 18.965 -3.298 -25.024 1.00 92.94 74 LEU A O 1
ATOM 579 N N . ALA A 1 75 ? 19.289 -5.373 -24.223 1.00 94.94 75 ALA A N 1
ATOM 580 C CA . ALA A 1 75 ? 20.275 -5.740 -25.238 1.00 94.94 75 ALA A CA 1
ATOM 581 C C . ALA A 1 75 ? 19.676 -5.696 -26.658 1.00 94.94 75 ALA A C 1
ATOM 583 O O . ALA A 1 75 ? 20.287 -5.135 -27.567 1.00 94.94 75 ALA A O 1
ATOM 584 N N . VAL A 1 76 ? 18.451 -6.202 -26.839 1.00 94.44 76 VAL A N 1
ATOM 585 C CA . VAL A 1 76 ? 17.683 -6.113 -28.091 1.00 94.44 76 VAL A CA 1
ATOM 586 C C . VAL A 1 76 ? 17.456 -4.659 -28.495 1.00 94.44 76 VAL A C 1
ATOM 588 O O . VAL A 1 76 ? 17.663 -4.323 -29.659 1.00 94.44 76 VAL A O 1
ATOM 591 N N . ALA A 1 77 ? 17.076 -3.783 -27.561 1.00 92.06 77 ALA A N 1
ATOM 592 C CA . ALA A 1 77 ? 16.862 -2.368 -27.849 1.00 92.06 77 ALA A CA 1
ATOM 593 C C . ALA A 1 77 ? 18.153 -1.676 -28.319 1.00 92.06 77 ALA A C 1
ATOM 595 O O . ALA A 1 77 ? 18.132 -0.955 -29.315 1.00 92.06 77 ALA A O 1
ATOM 596 N N . ILE A 1 78 ? 19.284 -1.926 -27.650 1.00 92.38 78 ILE A N 1
ATOM 597 C CA . ILE A 1 78 ? 20.576 -1.304 -27.983 1.00 92.38 78 ILE A CA 1
ATOM 598 C C . ILE A 1 78 ? 21.123 -1.829 -29.313 1.00 92.38 78 ILE A C 1
ATOM 600 O O . ILE A 1 78 ? 21.509 -1.039 -30.178 1.00 92.38 78 ILE A O 1
ATOM 604 N N . VAL A 1 79 ? 21.130 -3.150 -29.510 1.00 95.12 79 VAL A N 1
ATOM 605 C CA . VAL A 1 79 ? 21.588 -3.757 -30.768 1.00 95.12 79 VAL A CA 1
ATOM 606 C C . VAL A 1 79 ? 20.657 -3.355 -31.914 1.00 95.12 79 VAL A C 1
ATOM 608 O O . VAL A 1 79 ? 21.132 -2.935 -32.970 1.00 95.12 79 VAL A O 1
ATOM 611 N N . GLY A 1 80 ? 19.341 -3.399 -31.691 1.00 92.81 80 GLY A N 1
ATOM 612 C CA . GLY A 1 80 ? 18.311 -3.022 -32.659 1.00 92.81 80 GLY A CA 1
ATOM 613 C C . GLY A 1 80 ? 18.347 -1.544 -33.054 1.00 92.81 80 GLY A C 1
ATOM 614 O O . GLY A 1 80 ? 18.183 -1.225 -34.235 1.00 92.81 80 GLY A O 1
ATOM 615 N N . ALA A 1 81 ? 18.664 -0.638 -32.119 1.00 90.50 81 ALA A N 1
ATOM 616 C CA . ALA A 1 81 ? 18.879 0.786 -32.400 1.00 90.50 81 ALA A CA 1
ATOM 617 C C . ALA A 1 81 ? 20.007 1.024 -33.417 1.00 90.50 81 ALA A C 1
ATOM 619 O O . ALA A 1 81 ? 20.002 2.025 -34.138 1.00 90.50 81 ALA A O 1
ATOM 620 N N . GLY A 1 82 ? 20.928 0.067 -33.555 1.00 90.81 82 GLY A N 1
ATOM 621 C CA . GLY A 1 82 ? 21.930 0.033 -34.610 1.00 90.81 82 GLY A CA 1
ATOM 622 C C . GLY A 1 82 ? 21.359 0.169 -36.029 1.00 90.81 82 GLY A C 1
ATOM 623 O O . GLY A 1 82 ? 22.009 0.775 -36.885 1.00 90.81 82 GLY A O 1
ATOM 624 N N . THR A 1 83 ? 20.111 -0.256 -36.263 1.00 90.75 83 THR A N 1
ATOM 625 C CA . THR A 1 83 ? 19.379 -0.063 -37.532 1.00 90.75 83 THR A CA 1
ATOM 626 C C . THR A 1 83 ? 19.330 1.410 -37.946 1.00 90.75 83 THR A C 1
ATOM 628 O O . THR A 1 83 ? 19.504 1.740 -39.118 1.00 90.75 83 THR A O 1
ATOM 631 N N . ALA A 1 84 ? 19.192 2.331 -36.987 1.00 89.94 84 ALA A N 1
ATOM 632 C CA . ALA A 1 84 ? 19.164 3.766 -37.263 1.00 89.94 84 ALA A CA 1
ATOM 633 C C . ALA A 1 84 ? 20.490 4.295 -37.846 1.00 89.94 84 ALA A C 1
ATOM 635 O O . ALA A 1 84 ? 20.524 5.316 -38.540 1.00 89.94 84 ALA A O 1
ATOM 636 N N . THR A 1 85 ? 21.606 3.602 -37.600 1.00 89.75 85 THR A N 1
ATOM 637 C CA . THR A 1 85 ? 22.922 3.995 -38.129 1.00 89.75 85 THR A CA 1
ATOM 638 C C . THR A 1 85 ? 23.066 3.713 -39.628 1.00 89.75 85 THR A C 1
ATOM 640 O O . THR A 1 85 ? 23.914 4.332 -40.287 1.00 89.75 85 THR A O 1
ATOM 643 N N . ALA A 1 86 ? 22.205 2.854 -40.184 1.00 89.31 86 ALA A N 1
ATOM 644 C CA . ALA A 1 86 ? 22.129 2.555 -41.610 1.00 89.31 86 ALA A CA 1
ATOM 645 C C . ALA A 1 86 ? 21.686 3.777 -42.428 1.00 89.31 86 ALA A C 1
ATOM 647 O O . ALA A 1 86 ? 22.170 4.000 -43.541 1.00 89.31 86 ALA A O 1
ATOM 648 N N . PHE A 1 87 ? 20.845 4.641 -41.849 1.00 89.06 87 PHE A N 1
ATOM 649 C CA . PHE A 1 87 ? 20.402 5.860 -42.515 1.00 89.06 87 PHE A CA 1
ATOM 650 C C . PHE A 1 87 ? 21.567 6.845 -42.740 1.00 89.06 87 PHE A C 1
ATOM 652 O O . PHE A 1 87 ? 22.436 7.003 -41.862 1.00 89.06 87 PHE A O 1
ATOM 659 N N . PRO A 1 88 ? 21.624 7.514 -43.910 1.00 87.44 88 PRO A N 1
ATOM 660 C CA . PRO A 1 88 ? 22.568 8.601 -44.169 1.00 87.44 88 PRO A CA 1
ATOM 661 C C . PRO A 1 88 ? 22.459 9.709 -43.115 1.00 87.44 88 PRO A C 1
ATOM 663 O O . PRO A 1 88 ? 21.383 9.951 -42.577 1.00 87.44 88 PRO A O 1
ATOM 666 N N . ALA A 1 89 ? 23.571 10.376 -42.799 1.00 85.56 89 ALA A N 1
ATOM 667 C CA . ALA A 1 89 ? 23.602 11.418 -41.771 1.00 85.56 89 ALA A CA 1
ATOM 668 C C . ALA A 1 89 ? 22.683 12.618 -42.099 1.00 85.56 89 ALA A C 1
ATOM 670 O O . ALA A 1 89 ? 22.260 12.811 -43.236 1.00 85.56 89 ALA A O 1
ATOM 671 N N . GLY A 1 90 ? 22.396 13.449 -41.092 1.00 85.31 90 GLY A N 1
ATOM 672 C CA . GLY A 1 90 ? 21.542 14.631 -41.247 1.00 85.31 90 GLY A CA 1
ATOM 673 C C . GLY A 1 90 ? 20.049 14.298 -41.180 1.00 85.31 90 GLY A C 1
ATOM 674 O O . GLY A 1 90 ? 19.634 13.466 -40.372 1.00 85.31 90 GLY A O 1
ATOM 675 N N . ALA A 1 91 ? 19.241 14.963 -42.011 1.00 83.81 91 ALA A N 1
ATOM 676 C CA . ALA A 1 91 ? 17.781 14.855 -41.970 1.00 83.81 91 ALA A CA 1
ATOM 677 C C . ALA A 1 91 ? 17.277 13.426 -42.229 1.00 83.81 91 ALA A C 1
ATOM 679 O O . ALA A 1 91 ? 16.359 12.980 -41.552 1.00 83.81 91 ALA A O 1
ATOM 680 N N . ALA A 1 92 ? 17.918 12.674 -43.132 1.00 84.75 92 ALA A N 1
ATOM 681 C CA . ALA A 1 92 ? 17.528 11.298 -43.442 1.00 84.75 92 ALA A CA 1
ATOM 682 C C . ALA A 1 92 ? 17.627 10.369 -42.220 1.00 84.75 92 ALA A C 1
ATOM 684 O O . ALA A 1 92 ? 16.722 9.573 -41.982 1.00 84.75 92 ALA A O 1
ATOM 685 N N . ARG A 1 93 ? 18.680 10.505 -41.400 1.00 86.81 93 ARG A N 1
ATOM 686 C CA . ARG A 1 93 ? 18.790 9.774 -40.129 1.00 86.81 93 ARG A CA 1
ATOM 687 C C . ARG A 1 93 ? 17.748 10.229 -39.126 1.00 86.81 93 ARG A C 1
ATOM 689 O O . ARG A 1 93 ? 17.140 9.381 -38.497 1.00 86.81 93 ARG A O 1
ATOM 696 N N . ALA A 1 94 ? 17.525 11.533 -38.980 1.00 81.94 94 ALA A N 1
ATOM 697 C CA . ALA A 1 94 ? 16.517 12.033 -38.047 1.00 81.94 94 ALA A CA 1
ATOM 698 C C . ALA A 1 94 ? 15.111 11.511 -38.397 1.00 81.94 94 ALA A C 1
ATOM 700 O O . ALA A 1 94 ? 14.420 10.990 -37.526 1.00 81.94 94 ALA A O 1
ATOM 701 N N . ILE A 1 95 ? 14.730 11.578 -39.676 1.00 82.19 95 ILE A N 1
ATOM 702 C CA . ILE A 1 95 ? 13.446 11.080 -40.182 1.00 82.19 95 ILE A CA 1
ATOM 703 C C . ILE A 1 95 ? 13.370 9.559 -40.040 1.00 82.19 95 ILE A C 1
ATOM 705 O O . ILE A 1 95 ? 12.410 9.055 -39.471 1.00 82.19 95 ILE A O 1
ATOM 709 N N . GLY A 1 96 ? 14.388 8.822 -40.497 1.00 86.38 96 GLY A N 1
ATOM 710 C CA . GLY A 1 96 ? 14.415 7.360 -40.419 1.00 86.38 96 GLY A CA 1
ATOM 711 C C . GLY A 1 96 ? 14.348 6.842 -38.981 1.00 86.38 96 GLY A C 1
ATOM 712 O O . GLY A 1 96 ? 13.559 5.949 -38.685 1.00 86.38 96 GLY A O 1
ATOM 713 N N . THR A 1 97 ? 15.104 7.447 -38.060 1.00 87.19 97 THR A N 1
ATOM 714 C CA . THR A 1 97 ? 15.007 7.151 -36.625 1.00 87.19 97 THR A CA 1
ATOM 715 C C . THR A 1 97 ? 13.627 7.502 -36.080 1.00 87.19 97 THR A C 1
ATOM 717 O O . THR A 1 97 ? 13.053 6.700 -35.354 1.00 87.19 97 THR A O 1
ATOM 720 N N . GLY A 1 98 ? 13.072 8.664 -36.440 1.00 81.38 98 GLY A N 1
ATOM 721 C CA . GLY A 1 98 ? 11.729 9.070 -36.026 1.00 81.38 98 GLY A CA 1
ATOM 722 C C . GLY A 1 98 ? 10.654 8.076 -36.470 1.00 81.38 98 GLY A C 1
ATOM 723 O O . GLY A 1 98 ? 9.807 7.699 -35.668 1.00 81.38 98 GLY A O 1
ATOM 724 N N . LEU A 1 99 ? 10.737 7.581 -37.708 1.00 85.06 99 LEU A N 1
ATOM 725 C CA . LEU A 1 99 ? 9.840 6.553 -38.238 1.00 85.06 99 LEU A CA 1
ATOM 726 C C . LEU A 1 99 ? 10.021 5.203 -37.532 1.00 85.06 99 LEU A C 1
ATOM 728 O O . LEU A 1 99 ? 9.025 4.557 -37.223 1.00 85.06 99 LEU A O 1
ATOM 732 N N . LEU A 1 100 ? 11.258 4.787 -37.230 1.00 86.56 100 LEU A N 1
ATOM 733 C CA . LEU A 1 100 ? 11.514 3.571 -36.445 1.00 86.56 100 LEU A CA 1
ATOM 734 C C . LEU A 1 100 ? 10.938 3.678 -35.029 1.00 86.56 100 LEU A C 1
ATOM 736 O O . LEU A 1 100 ? 10.296 2.743 -34.561 1.00 86.56 100 LEU A O 1
ATOM 740 N N . VAL A 1 101 ? 11.136 4.815 -34.357 1.00 86.81 101 VAL A N 1
ATOM 741 C CA . VAL A 1 101 ? 10.570 5.064 -33.024 1.00 86.81 101 VAL A CA 1
ATOM 742 C C . VAL A 1 101 ? 9.047 5.070 -33.092 1.00 86.81 101 VAL A C 1
ATOM 744 O O . VAL A 1 101 ? 8.415 4.389 -32.293 1.00 86.81 101 VAL A O 1
ATOM 747 N N . ALA A 1 102 ? 8.449 5.763 -34.065 1.00 78.12 102 ALA A N 1
ATOM 748 C CA . ALA A 1 102 ? 7.002 5.763 -34.260 1.00 78.12 102 ALA A CA 1
ATOM 749 C C . ALA A 1 102 ? 6.464 4.349 -34.522 1.00 78.12 102 ALA A C 1
ATOM 751 O O . ALA A 1 102 ? 5.463 3.962 -33.930 1.00 78.12 102 ALA A O 1
ATOM 752 N N . PHE A 1 103 ? 7.151 3.548 -35.342 1.00 85.50 103 PHE A N 1
ATOM 753 C CA . PHE A 1 103 ? 6.801 2.150 -35.589 1.00 85.50 103 PHE A CA 1
ATOM 754 C C . PHE A 1 103 ? 6.856 1.309 -34.307 1.00 85.50 103 PHE A C 1
ATOM 756 O O . PHE A 1 103 ? 5.910 0.575 -34.019 1.00 85.50 103 PHE A O 1
ATOM 763 N N . VAL A 1 104 ? 7.912 1.443 -33.498 1.00 84.31 104 VAL A N 1
ATOM 764 C CA . VAL A 1 104 ? 8.008 0.770 -32.192 1.00 84.31 104 VAL A CA 1
ATOM 765 C C . VAL A 1 104 ? 6.871 1.212 -31.275 1.00 84.31 104 VAL A C 1
ATOM 767 O O . VAL A 1 104 ? 6.179 0.361 -30.732 1.00 84.31 104 VAL A O 1
ATOM 770 N N . VAL A 1 105 ? 6.618 2.515 -31.143 1.00 82.19 105 VAL A N 1
ATOM 771 C CA . VAL A 1 105 ? 5.537 3.035 -30.296 1.00 82.19 105 VAL A CA 1
ATOM 772 C C . VAL A 1 105 ? 4.185 2.497 -30.762 1.00 82.19 105 VAL A C 1
ATOM 774 O O . VAL A 1 105 ? 3.483 1.893 -29.966 1.00 82.19 105 VAL A O 1
ATOM 777 N N . ILE A 1 106 ? 3.832 2.623 -32.043 1.00 79.81 106 ILE A N 1
ATOM 778 C CA . ILE A 1 106 ? 2.530 2.187 -32.584 1.00 79.81 106 ILE A CA 1
ATOM 779 C C . ILE A 1 106 ? 2.309 0.679 -32.413 1.00 79.81 106 ILE A C 1
ATOM 781 O O . ILE A 1 106 ? 1.186 0.240 -32.151 1.00 79.81 106 ILE A O 1
ATOM 785 N N . THR A 1 107 ? 3.361 -0.121 -32.589 1.00 82.44 107 THR A N 1
ATOM 786 C CA . THR A 1 107 ? 3.254 -1.585 -32.551 1.00 82.44 107 THR A CA 1
ATOM 787 C C . THR A 1 107 ? 3.397 -2.184 -31.160 1.00 82.44 107 THR A C 1
ATOM 789 O O . THR A 1 107 ? 2.900 -3.280 -30.938 1.00 82.44 107 THR A O 1
ATOM 792 N N . GLN A 1 108 ? 4.078 -1.500 -30.238 1.00 80.88 108 GLN A N 1
ATOM 793 C CA . GLN A 1 108 ? 4.233 -1.936 -28.848 1.00 80.88 108 GLN A CA 1
ATOM 794 C C . GLN A 1 108 ? 3.277 -1.205 -27.892 1.00 80.88 108 GLN A C 1
ATOM 796 O O . GLN A 1 108 ? 3.288 -1.492 -26.698 1.00 80.88 108 GLN A O 1
ATOM 801 N N . THR A 1 109 ? 2.458 -0.264 -28.383 1.00 78.25 109 THR A N 1
ATOM 802 C CA . THR A 1 109 ? 1.398 0.361 -27.579 1.00 78.25 109 THR A CA 1
ATOM 803 C C . THR A 1 109 ? 0.435 -0.734 -27.121 1.00 78.25 109 THR A C 1
ATOM 805 O O . THR A 1 109 ? -0.139 -1.408 -27.981 1.00 78.25 109 THR A O 1
ATOM 808 N N . PRO A 1 110 ? 0.228 -0.911 -25.804 1.00 72.56 110 PRO A N 1
ATOM 809 C CA . PRO A 1 110 ? -0.716 -1.893 -25.295 1.00 72.56 110 PRO A CA 1
ATOM 810 C C . PRO A 1 110 ? -2.112 -1.613 -25.847 1.00 72.56 110 PRO A C 1
ATOM 812 O O . PRO A 1 110 ? -2.615 -0.492 -25.751 1.00 72.56 110 PRO A O 1
ATOM 815 N N . ARG A 1 111 ? -2.742 -2.631 -26.431 1.00 72.56 111 ARG A N 1
ATOM 816 C CA . ARG A 1 111 ? -4.120 -2.553 -26.915 1.00 72.56 111 ARG A CA 1
ATOM 817 C C . ARG A 1 111 ? -4.990 -3.417 -26.010 1.00 72.56 111 ARG A C 1
ATOM 819 O O . ARG A 1 111 ? -4.701 -4.607 -25.905 1.00 72.56 111 ARG A O 1
ATOM 826 N N . PRO A 1 112 ? -6.058 -2.867 -25.403 1.00 61.59 112 PRO A N 1
ATOM 827 C CA . PRO A 1 112 ? -6.897 -3.607 -24.460 1.00 61.59 112 PRO A CA 1
ATOM 828 C C . PRO A 1 112 ? -7.369 -4.972 -24.987 1.00 61.59 112 PRO A C 1
ATOM 830 O O . PRO A 1 112 ? -7.304 -5.962 -24.264 1.00 61.59 112 PRO A O 1
ATOM 833 N N . GLY A 1 113 ? -7.748 -5.054 -26.269 1.00 66.69 113 GLY A N 1
ATOM 834 C CA . GLY A 1 113 ? -8.202 -6.303 -26.897 1.00 66.69 113 GLY A CA 1
ATOM 835 C C . GLY A 1 113 ? -7.105 -7.339 -27.185 1.00 66.69 113 GLY A C 1
ATOM 836 O O . GLY A 1 113 ? -7.419 -8.498 -27.424 1.00 66.69 113 GLY A O 1
ATOM 837 N N . GLU A 1 114 ? -5.828 -6.950 -27.152 1.00 67.06 114 GLU A N 1
ATOM 838 C CA . GLU A 1 114 ? -4.677 -7.855 -27.322 1.00 67.06 114 GLU A CA 1
ATOM 839 C C . GLU A 1 114 ? -4.116 -8.323 -25.965 1.00 67.06 114 GLU A C 1
ATOM 841 O O . GLU A 1 114 ? -3.250 -9.194 -25.910 1.00 67.06 114 GLU A O 1
ATOM 846 N N . THR A 1 115 ? -4.635 -7.780 -24.858 1.00 61.59 115 THR A N 1
ATOM 8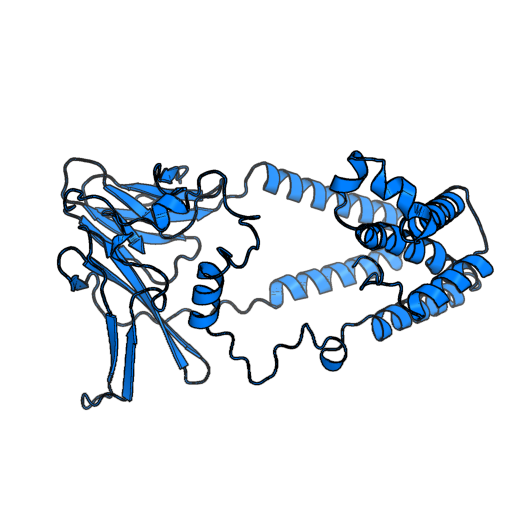47 C CA . THR A 1 115 ? -4.258 -8.141 -23.487 1.00 61.59 115 THR A CA 1
ATOM 848 C C . THR A 1 115 ? -5.470 -8.700 -22.728 1.00 61.59 115 THR A C 1
ATOM 850 O O . THR A 1 115 ? -5.985 -8.041 -21.820 1.00 61.59 115 THR A O 1
ATOM 853 N N . PRO A 1 116 ? -5.948 -9.913 -23.070 1.00 55.03 116 PRO A N 1
ATOM 854 C CA . PRO A 1 116 ? -7.157 -10.504 -22.484 1.00 55.03 116 PRO A CA 1
ATOM 855 C C . PRO A 1 116 ? -7.037 -10.768 -20.975 1.00 55.03 116 PRO A C 1
ATOM 857 O O . PRO A 1 116 ? -8.040 -10.868 -20.287 1.00 55.03 116 PRO A O 1
ATOM 860 N N . PHE A 1 117 ? -5.814 -10.836 -20.439 1.00 57.25 117 PHE A N 1
ATOM 861 C CA . PHE A 1 117 ? -5.561 -10.979 -18.999 1.00 57.25 117 PHE A CA 1
ATOM 862 C C . PHE A 1 117 ? -5.535 -9.641 -18.238 1.00 57.25 117 PHE A C 1
ATOM 864 O O . PHE A 1 117 ? -5.493 -9.638 -17.013 1.00 57.25 117 PHE A O 1
ATOM 871 N N . LEU A 1 118 ? -5.518 -8.508 -18.951 1.00 53.53 118 LEU A N 1
ATOM 872 C CA . LEU A 1 118 ? -5.542 -7.154 -18.373 1.00 53.53 118 LEU A CA 1
ATOM 873 C C . LEU A 1 118 ? -6.891 -6.456 -18.571 1.00 53.53 118 LEU A C 1
ATOM 875 O O . LEU A 1 118 ? -7.153 -5.433 -17.943 1.00 53.53 118 LEU A O 1
ATOM 879 N N . THR A 1 119 ? -7.745 -6.994 -19.439 1.00 53.00 119 THR A N 1
ATOM 880 C CA . THR A 1 119 ? -9.150 -6.609 -19.502 1.00 53.00 119 THR A CA 1
ATOM 881 C C . THR A 1 119 ? -9.896 -7.481 -18.506 1.00 53.00 119 THR A C 1
ATOM 883 O O . THR A 1 119 ? -10.145 -8.658 -18.749 1.00 53.00 119 THR A O 1
ATOM 886 N N . ALA A 1 120 ? -10.220 -6.913 -17.340 1.00 56.25 120 ALA A N 1
ATOM 887 C CA . ALA A 1 120 ? -11.303 -7.478 -16.550 1.00 56.25 120 ALA A CA 1
ATOM 888 C C . ALA A 1 120 ? -12.508 -7.571 -17.492 1.00 56.25 120 ALA A C 1
ATOM 890 O O . ALA A 1 120 ? -12.808 -6.592 -18.179 1.00 56.25 120 ALA A O 1
ATOM 891 N N . ALA A 1 121 ? -13.120 -8.751 -17.599 1.00 60.47 121 ALA A N 1
ATOM 892 C CA . ALA A 1 121 ? -14.307 -8.901 -18.423 1.00 60.47 121 ALA A CA 1
ATOM 893 C C . ALA A 1 121 ? -15.337 -7.838 -17.999 1.00 60.47 121 ALA A C 1
ATOM 895 O O . ALA A 1 121 ? -15.414 -7.492 -16.818 1.00 60.47 121 ALA A O 1
ATOM 896 N N . ASP A 1 122 ? -16.072 -7.266 -18.957 1.00 61.69 122 ASP A N 1
ATOM 897 C CA . ASP A 1 122 ? -16.964 -6.118 -18.709 1.00 61.69 122 ASP A CA 1
ATOM 898 C C . ASP A 1 122 ? -18.070 -6.423 -17.669 1.00 61.69 122 ASP A C 1
ATOM 900 O O . ASP A 1 122 ? -18.741 -5.517 -17.173 1.00 61.69 122 ASP A O 1
ATOM 904 N N . ASP A 1 123 ? -18.258 -7.697 -17.320 1.00 61.97 123 ASP A N 1
ATOM 905 C CA . ASP A 1 123 ? -19.159 -8.204 -16.286 1.00 61.97 123 ASP A CA 1
ATOM 906 C C . ASP A 1 123 ? -18.520 -8.317 -14.883 1.00 61.97 123 ASP A C 1
ATOM 908 O O . ASP A 1 123 ? -19.238 -8.460 -13.886 1.00 61.97 123 ASP A O 1
ATOM 912 N N . ILE A 1 124 ? -17.193 -8.196 -14.757 1.00 63.44 124 ILE A N 1
ATOM 913 C CA . ILE A 1 124 ? -16.483 -8.222 -13.475 1.00 63.44 124 ILE A CA 1
ATOM 914 C C . ILE A 1 124 ? -16.508 -6.827 -12.847 1.00 63.44 124 ILE A C 1
ATOM 916 O O . ILE A 1 124 ? -15.639 -5.979 -13.054 1.00 63.44 124 ILE A O 1
ATOM 920 N N . ASN A 1 125 ? -17.492 -6.607 -11.978 1.00 65.69 125 ASN A N 1
ATOM 921 C CA . ASN A 1 125 ? -17.492 -5.458 -11.081 1.00 65.69 125 ASN A CA 1
ATOM 922 C C . ASN A 1 125 ? -16.510 -5.688 -9.919 1.00 65.69 125 ASN A C 1
ATOM 924 O O . ASN A 1 125 ? -16.847 -6.334 -8.922 1.00 65.69 125 ASN A O 1
ATOM 928 N N . LEU A 1 126 ? -15.309 -5.106 -10.017 1.00 73.69 126 LEU A N 1
ATOM 929 C CA . LEU A 1 126 ? -14.339 -4.995 -8.917 1.00 73.69 126 LEU A CA 1
ATOM 930 C C . LEU A 1 126 ? -14.874 -4.055 -7.824 1.00 73.69 126 LEU A C 1
ATOM 932 O O . LEU A 1 126 ? -14.493 -2.892 -7.703 1.00 73.69 126 LEU A O 1
ATOM 936 N N . THR A 1 127 ? -15.817 -4.559 -7.032 1.00 79.88 127 THR A N 1
ATOM 937 C CA . THR A 1 127 ? -16.351 -3.842 -5.871 1.00 79.88 127 THR A CA 1
ATOM 938 C C . THR A 1 127 ? -15.340 -3.846 -4.726 1.00 79.88 127 THR A C 1
ATOM 940 O O . THR A 1 127 ? -14.561 -4.788 -4.574 1.00 79.88 127 THR A O 1
ATOM 943 N N . LEU A 1 128 ? -15.403 -2.843 -3.844 1.00 80.06 128 LEU A N 1
ATOM 944 C CA . LEU A 1 128 ? -14.604 -2.836 -2.611 1.00 80.06 128 LEU A CA 1
ATOM 945 C C . LEU A 1 128 ? -14.837 -4.100 -1.768 1.00 80.06 128 LEU A C 1
ATOM 947 O O . LEU A 1 128 ? -13.908 -4.593 -1.135 1.00 80.06 128 LEU A O 1
ATOM 951 N N . ALA A 1 129 ? -16.053 -4.651 -1.782 1.00 82.50 129 ALA A N 1
ATOM 952 C CA . ALA A 1 129 ? -16.364 -5.906 -1.107 1.00 82.50 129 ALA A CA 1
ATOM 953 C C . ALA A 1 129 ? -15.616 -7.101 -1.723 1.00 82.50 129 ALA A C 1
ATOM 955 O O . ALA A 1 129 ? -15.100 -7.933 -0.985 1.00 82.50 129 ALA A O 1
ATOM 956 N N . ALA A 1 130 ? -15.536 -7.180 -3.057 1.00 84.69 130 ALA A N 1
ATOM 957 C CA . ALA A 1 130 ? -14.793 -8.235 -3.744 1.00 84.69 130 ALA A CA 1
ATOM 958 C C . ALA A 1 130 ? -13.290 -8.153 -3.439 1.00 84.69 130 ALA A C 1
ATOM 960 O O . ALA A 1 130 ? -12.696 -9.168 -3.090 1.00 84.69 130 ALA A O 1
ATOM 961 N N . VAL A 1 131 ? -12.712 -6.945 -3.476 1.00 85.00 131 VAL A N 1
ATOM 962 C CA . VAL A 1 131 ? -11.298 -6.724 -3.127 1.00 85.00 131 VAL A CA 1
ATOM 963 C C . VAL A 1 131 ? -11.025 -7.141 -1.682 1.00 85.00 131 VAL A C 1
ATOM 965 O O . VAL A 1 131 ? -10.160 -7.972 -1.455 1.00 85.00 131 VAL A O 1
ATOM 968 N N . ASN A 1 132 ? -11.806 -6.660 -0.707 1.00 83.69 132 ASN A N 1
ATOM 969 C CA . ASN A 1 132 ? -11.594 -7.020 0.701 1.00 83.69 132 ASN A CA 1
ATOM 970 C C . ASN A 1 132 ? -11.713 -8.534 0.955 1.00 83.69 132 ASN A C 1
ATOM 972 O O . ASN A 1 132 ? -11.009 -9.059 1.814 1.00 83.69 132 ASN A O 1
ATOM 976 N N . ARG A 1 133 ? -12.616 -9.239 0.253 1.00 84.8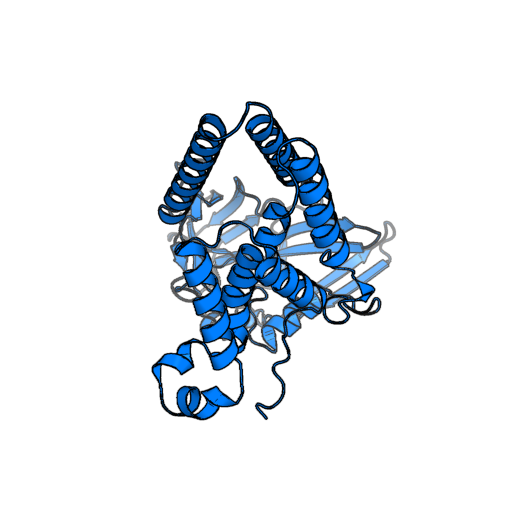1 133 ARG A N 1
ATOM 977 C CA . ARG A 1 133 ? -12.738 -10.703 0.379 1.00 84.81 133 ARG A CA 1
ATOM 978 C C . ARG A 1 133 ? -11.527 -11.417 -0.204 1.00 84.81 133 ARG A C 1
ATOM 980 O O . ARG A 1 133 ? -11.075 -12.388 0.387 1.00 84.81 133 ARG A O 1
ATOM 987 N N . PHE A 1 134 ? -11.010 -10.932 -1.331 1.00 84.69 134 PHE A N 1
ATOM 988 C CA . PHE A 1 134 ? -9.782 -11.449 -1.924 1.00 84.69 134 PHE A CA 1
ATOM 989 C C . PHE A 1 134 ? -8.584 -11.258 -0.984 1.00 84.69 134 PHE A C 1
ATOM 991 O O . PHE A 1 134 ? -7.888 -12.228 -0.711 1.00 84.69 134 PHE A O 1
ATOM 998 N N . GLU A 1 135 ? -8.405 -10.060 -0.406 1.00 83.75 135 GLU A N 1
ATOM 999 C CA . GLU A 1 135 ? -7.323 -9.799 0.562 1.00 83.75 135 GLU A CA 1
ATOM 1000 C C . GLU A 1 135 ? -7.354 -10.766 1.752 1.00 83.75 135 GLU A C 1
ATOM 1002 O O . GLU A 1 135 ? -6.315 -11.103 2.302 1.00 83.75 135 GLU A O 1
ATOM 1007 N N . GLN A 1 136 ? -8.537 -11.226 2.161 1.00 78.81 136 GLN A N 1
ATOM 1008 C CA . GLN A 1 136 ? -8.651 -12.204 3.238 1.00 78.81 136 GLN A CA 1
ATOM 1009 C C . GLN A 1 136 ? -8.472 -13.652 2.815 1.00 78.81 136 GLN A C 1
ATOM 1011 O O . GLN A 1 136 ? -7.939 -14.438 3.593 1.00 78.81 136 GLN A O 1
ATOM 1016 N N . ALA A 1 137 ? -8.970 -14.018 1.636 1.00 82.06 137 ALA A N 1
ATOM 1017 C CA . ALA A 1 137 ? -8.848 -15.378 1.134 1.00 82.06 137 ALA A CA 1
ATOM 1018 C C . ALA A 1 137 ? -7.393 -15.713 0.764 1.00 82.06 137 ALA A C 1
ATOM 1020 O O . ALA A 1 137 ? -6.957 -16.831 1.013 1.00 82.06 137 ALA A O 1
ATOM 1021 N N . GLU A 1 138 ? -6.660 -14.738 0.215 1.00 80.81 138 GLU A N 1
ATOM 1022 C CA . GLU A 1 138 ? -5.294 -14.889 -0.318 1.00 80.81 138 GLU A CA 1
ATOM 1023 C C . GLU A 1 138 ? -4.216 -14.177 0.529 1.00 80.81 138 GLU A C 1
ATOM 1025 O O . GLU A 1 138 ? -3.149 -13.844 0.020 1.00 80.81 138 GLU A O 1
ATOM 1030 N N . PRO A 1 139 ? -4.464 -13.958 1.832 1.00 73.75 139 PRO A N 1
ATOM 1031 C CA . PRO A 1 139 ? -3.745 -12.995 2.691 1.00 73.75 139 PRO A CA 1
ATOM 1032 C C . PRO A 1 139 ? -3.126 -11.758 2.008 1.00 73.75 139 PRO A C 1
ATOM 1034 O O . PRO A 1 139 ? -2.073 -11.272 2.399 1.00 73.75 139 PRO A O 1
ATOM 1037 N N . ALA A 1 140 ? -3.782 -11.220 0.982 1.00 80.62 140 ALA A N 1
ATOM 1038 C CA . ALA A 1 140 ? -3.218 -10.250 0.051 1.00 80.62 140 ALA A CA 1
ATOM 1039 C C . ALA A 1 140 ? -3.441 -8.793 0.503 1.00 80.62 140 ALA A C 1
ATOM 1041 O O . ALA A 1 140 ? -4.030 -7.980 -0.215 1.00 80.62 140 ALA A O 1
ATOM 1042 N N . TYR A 1 141 ? -3.042 -8.458 1.733 1.00 78.06 141 TYR A N 1
ATOM 1043 C CA . TYR A 1 141 ? -3.318 -7.154 2.344 1.00 78.06 141 TYR A CA 1
ATOM 1044 C C . TYR A 1 141 ? -2.734 -5.977 1.546 1.00 78.06 141 TYR A C 1
ATOM 1046 O O . TYR A 1 141 ? -1.551 -5.946 1.210 1.00 78.06 141 TYR A O 1
ATOM 1054 N N . GLY A 1 142 ? -3.560 -4.960 1.275 1.00 73.06 142 GLY A N 1
ATOM 1055 C CA . GLY A 1 142 ? -3.155 -3.797 0.480 1.00 73.06 142 GLY A CA 1
ATOM 1056 C C . GLY A 1 142 ? -3.007 -4.110 -1.010 1.00 73.06 142 GLY A C 1
ATOM 1057 O O . GLY A 1 142 ? -2.263 -3.413 -1.700 1.00 73.06 142 GLY A O 1
ATOM 1058 N N . ALA A 1 143 ? -3.685 -5.159 -1.487 1.00 69.44 143 ALA A N 1
ATOM 1059 C CA . ALA A 1 143 ? -3.527 -5.751 -2.814 1.00 69.44 143 ALA A CA 1
ATOM 1060 C C . ALA A 1 143 ? -2.083 -6.185 -3.155 1.00 69.44 143 ALA A C 1
ATOM 1062 O O . ALA A 1 143 ? -1.738 -6.311 -4.332 1.00 69.44 143 ALA A O 1
ATOM 1063 N N . GLY A 1 144 ? -1.238 -6.399 -2.140 1.00 72.81 144 GLY A N 1
ATOM 1064 C CA . GLY A 1 144 ? 0.056 -7.064 -2.290 1.00 72.81 144 GLY A CA 1
ATOM 1065 C C . GLY A 1 144 ? -0.118 -8.580 -2.293 1.00 72.81 144 GLY A C 1
ATOM 1066 O O . GLY A 1 144 ? -1.079 -9.083 -1.727 1.00 72.81 144 GLY A O 1
ATOM 1067 N N . TYR A 1 145 ? 0.796 -9.307 -2.925 1.00 71.00 145 TYR A N 1
ATOM 1068 C CA . TYR A 1 145 ? 0.866 -10.765 -2.807 1.00 71.00 145 TYR A CA 1
ATOM 1069 C C . TYR A 1 145 ? 1.939 -11.113 -1.765 1.00 71.00 145 TYR A C 1
ATOM 1071 O O . TYR A 1 145 ? 2.894 -10.351 -1.630 1.00 71.00 145 TYR A O 1
ATOM 1079 N N . ASP A 1 146 ? 1.774 -12.199 -1.004 1.00 71.56 146 ASP A N 1
ATOM 1080 C CA . ASP A 1 146 ? 2.751 -12.684 -0.007 1.00 71.56 146 ASP A CA 1
ATOM 1081 C C . ASP A 1 146 ? 3.310 -11.604 0.954 1.00 71.56 146 ASP A C 1
ATOM 1083 O O . ASP A 1 146 ? 4.505 -11.577 1.256 1.00 71.56 146 ASP A O 1
ATOM 1087 N N . ASP A 1 147 ? 2.460 -10.684 1.432 1.00 74.44 147 ASP A N 1
ATOM 1088 C CA . ASP A 1 147 ? 2.821 -9.635 2.404 1.00 74.44 147 ASP A CA 1
ATOM 1089 C C . ASP A 1 147 ? 3.993 -8.713 1.987 1.00 74.44 147 ASP A C 1
ATOM 1091 O O . ASP A 1 147 ? 4.575 -8.005 2.814 1.00 74.44 147 ASP A O 1
ATOM 1095 N N . GLU A 1 148 ? 4.316 -8.659 0.689 1.00 74.75 148 GLU A N 1
ATOM 1096 C CA . GLU A 1 148 ? 5.529 -8.039 0.124 1.00 74.75 148 GLU A CA 1
ATOM 1097 C C . GLU A 1 148 ? 5.751 -6.563 0.503 1.00 74.75 148 GLU A C 1
ATOM 1099 O O . GLU A 1 148 ? 6.882 -6.067 0.479 1.00 74.75 148 GLU A O 1
ATOM 1104 N N . PHE A 1 149 ? 4.679 -5.845 0.851 1.00 81.94 149 PHE A N 1
ATOM 1105 C CA . PHE A 1 149 ? 4.705 -4.409 1.144 1.00 81.94 149 PHE A CA 1
ATOM 1106 C C . PHE A 1 149 ? 4.246 -4.051 2.558 1.00 81.94 149 PHE A C 1
ATOM 1108 O O . PHE A 1 149 ? 4.049 -2.867 2.858 1.00 81.94 149 PHE A O 1
ATOM 1115 N N . LEU A 1 150 ? 4.098 -5.037 3.446 1.00 87.06 150 LEU A N 1
ATOM 1116 C CA . LEU A 1 150 ? 3.782 -4.750 4.837 1.00 87.06 150 LEU A CA 1
ATOM 1117 C C . LEU A 1 150 ? 4.986 -4.120 5.551 1.00 87.06 150 LEU A C 1
ATOM 1119 O O . LEU A 1 150 ? 6.138 -4.515 5.344 1.00 87.06 150 LEU A O 1
ATOM 1123 N N . PRO A 1 151 ? 4.762 -3.110 6.408 1.00 90.38 151 PRO A N 1
ATOM 1124 C CA . PRO A 1 151 ? 5.843 -2.572 7.208 1.00 90.38 151 PRO A CA 1
ATOM 1125 C C . PRO A 1 151 ? 6.287 -3.610 8.235 1.00 90.38 151 PRO A C 1
ATOM 1127 O O . PRO A 1 151 ? 5.480 -4.354 8.778 1.00 90.38 151 PRO A O 1
ATOM 1130 N N . ARG A 1 152 ? 7.570 -3.575 8.601 1.00 91.88 152 ARG A N 1
ATOM 1131 C CA . ARG A 1 152 ? 8.183 -4.501 9.572 1.00 91.88 152 ARG A CA 1
ATOM 1132 C C . ARG A 1 152 ? 7.519 -4.576 10.959 1.00 91.88 152 ARG A C 1
ATOM 1134 O O . ARG A 1 152 ? 7.938 -5.398 11.763 1.00 91.88 152 ARG A O 1
ATOM 1141 N N . TRP A 1 153 ? 6.619 -3.645 11.279 1.00 94.94 153 TRP A N 1
ATOM 1142 C CA . TRP A 1 153 ? 5.888 -3.595 12.548 1.00 94.94 153 TRP A CA 1
ATOM 1143 C C . TRP A 1 153 ? 4.506 -4.239 12.461 1.00 94.94 153 TRP A C 1
ATOM 1145 O O . TRP A 1 153 ? 3.909 -4.464 13.504 1.00 94.94 153 TRP A O 1
ATOM 1155 N N . ALA A 1 154 ? 3.987 -4.483 11.254 1.00 92.75 154 ALA A N 1
ATOM 1156 C CA . ALA A 1 154 ? 2.670 -5.071 11.072 1.00 92.75 154 ALA A CA 1
ATOM 1157 C C . ALA A 1 154 ? 2.630 -6.483 11.664 1.00 92.75 154 ALA A C 1
ATOM 1159 O O . ALA A 1 154 ? 3.470 -7.321 11.338 1.00 92.75 154 ALA A O 1
ATOM 1160 N N . ASP A 1 155 ? 1.622 -6.732 12.495 1.00 92.62 155 ASP A N 1
ATOM 1161 C CA . ASP A 1 155 ? 1.323 -8.052 13.039 1.00 92.62 155 ASP A CA 1
ATOM 1162 C C . ASP A 1 155 ? -0.077 -8.466 1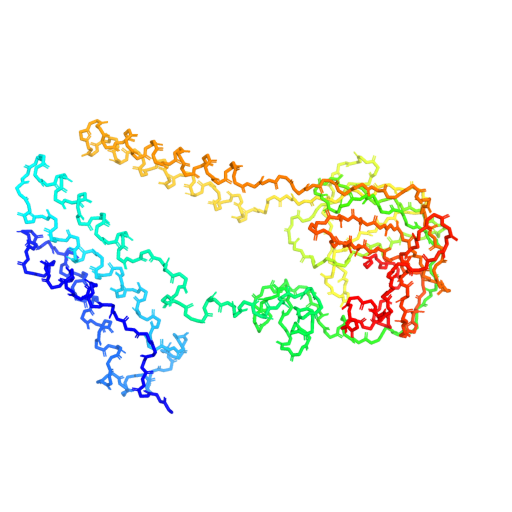2.574 1.00 92.62 155 ASP A C 1
ATOM 1164 O O . ASP A 1 155 ? -1.105 -8.045 13.113 1.00 92.62 155 ASP A O 1
ATOM 1168 N N . LEU A 1 156 ? -0.114 -9.276 11.515 1.00 87.75 156 LEU A N 1
ATOM 1169 C CA . LEU A 1 156 ? -1.367 -9.763 10.946 1.00 87.75 156 LEU A CA 1
ATOM 1170 C C . LEU A 1 156 ? -2.103 -10.710 11.894 1.00 87.75 156 LEU A C 1
ATOM 1172 O O . LEU A 1 156 ? -3.332 -10.672 11.950 1.00 87.75 156 LEU A O 1
ATOM 1176 N N . ALA A 1 157 ? -1.375 -11.514 12.672 1.00 89.44 157 ALA A N 1
ATOM 1177 C CA . ALA A 1 157 ? -1.987 -12.437 13.618 1.00 89.44 157 ALA A CA 1
ATOM 1178 C C . ALA A 1 157 ? -2.747 -11.662 14.703 1.00 89.44 157 ALA A C 1
ATOM 1180 O O . ALA A 1 157 ? -3.880 -12.014 15.041 1.00 89.44 157 ALA A O 1
ATOM 1181 N N . ALA A 1 158 ? -2.171 -10.561 15.191 1.00 91.31 158 ALA A N 1
ATOM 1182 C CA . ALA A 1 158 ? -2.823 -9.669 16.142 1.00 91.31 158 ALA A CA 1
ATOM 1183 C C . ALA A 1 158 ? -4.046 -8.935 15.563 1.00 91.31 158 ALA A C 1
ATOM 1185 O O . ALA A 1 158 ? -4.994 -8.674 16.302 1.00 91.31 158 ALA A O 1
ATOM 1186 N N . LEU A 1 159 ? -4.040 -8.607 14.266 1.00 88.56 159 LEU A N 1
ATOM 1187 C CA . LEU A 1 159 ? -5.161 -7.949 13.577 1.00 88.56 159 LEU A CA 1
ATOM 1188 C C . LEU A 1 159 ? -6.332 -8.895 13.270 1.00 88.56 159 LEU A C 1
ATOM 1190 O O . LEU A 1 159 ? -7.469 -8.444 13.117 1.00 88.56 159 LEU A O 1
ATOM 1194 N N . GLN A 1 160 ? -6.055 -10.194 13.162 1.00 86.44 160 GLN A N 1
ATOM 1195 C CA . GLN A 1 160 ? -7.040 -11.232 12.850 1.00 86.44 160 GLN A CA 1
ATOM 1196 C C . GLN A 1 160 ? -7.592 -11.937 14.097 1.00 86.44 160 GLN A C 1
ATOM 1198 O O . GLN A 1 160 ? -8.676 -12.515 14.046 1.00 86.44 160 GLN A O 1
ATOM 1203 N N . SER A 1 161 ? -6.863 -11.903 15.213 1.00 90.44 161 SER A N 1
ATOM 1204 C CA . SER A 1 161 ? -7.267 -12.583 16.444 1.00 90.44 161 SER A CA 1
ATOM 1205 C C . SER A 1 161 ? -8.220 -11.720 17.278 1.00 90.44 161 SER A C 1
ATOM 1207 O O . SER A 1 161 ? -7.959 -10.527 17.454 1.00 90.44 161 SER A O 1
ATOM 1209 N N . PRO A 1 162 ? -9.298 -12.295 17.845 1.00 93.69 162 PRO A N 1
ATOM 1210 C CA . PRO A 1 162 ? -10.155 -11.583 18.785 1.00 93.69 162 PRO A CA 1
ATOM 1211 C C . PRO A 1 162 ? -9.360 -10.991 19.952 1.00 93.69 162 PRO A C 1
ATOM 1213 O O . PRO A 1 162 ? -8.466 -11.633 20.513 1.00 93.69 162 PRO A O 1
ATOM 1216 N N . VAL A 1 163 ? -9.694 -9.759 20.326 1.00 94.44 163 VAL A N 1
ATOM 1217 C CA . VAL A 1 163 ? -9.007 -9.035 21.395 1.00 94.44 163 VAL A CA 1
ATOM 1218 C C . VAL A 1 163 ? -9.397 -9.651 22.741 1.00 94.44 163 VAL A C 1
ATOM 1220 O O . VAL A 1 163 ? -10.593 -9.804 23.009 1.00 94.44 163 VAL A O 1
ATOM 1223 N N . PRO A 1 164 ? -8.431 -9.977 23.620 1.00 93.56 164 PRO A N 1
ATOM 1224 C CA . PRO A 1 164 ? -8.750 -10.399 24.980 1.00 93.56 164 PRO A CA 1
ATOM 1225 C C . PRO A 1 164 ? -9.497 -9.282 25.733 1.00 93.56 164 PRO A C 1
ATOM 1227 O O . PRO A 1 164 ? -9.405 -8.119 25.342 1.00 93.56 164 PRO A O 1
ATOM 1230 N N . PRO A 1 165 ? -10.228 -9.582 26.817 1.00 94.56 165 PRO A N 1
ATOM 1231 C CA . PRO A 1 165 ? -10.923 -8.552 27.587 1.00 94.56 165 PRO A CA 1
ATOM 1232 C C . PRO A 1 165 ? -9.971 -7.440 28.056 1.00 94.56 165 PRO A C 1
ATOM 1234 O O . PRO A 1 165 ? -8.970 -7.713 28.720 1.00 94.56 165 PRO A O 1
ATOM 1237 N N . LEU A 1 166 ? -10.290 -6.196 27.705 1.00 94.00 166 LEU A N 1
ATOM 1238 C CA . LEU A 1 166 ? -9.571 -4.981 28.077 1.00 94.00 166 LEU A CA 1
ATOM 1239 C C . LEU A 1 166 ? -10.529 -4.006 28.787 1.00 94.00 166 LEU A C 1
ATOM 1241 O O . LEU A 1 166 ? -11.740 -4.070 28.566 1.00 94.00 166 LEU A O 1
ATOM 1245 N N . PRO A 1 167 ? -10.016 -3.105 29.645 1.00 93.38 167 PRO A N 1
ATOM 1246 C CA . PRO A 1 167 ? -10.840 -2.085 30.284 1.00 93.38 167 PRO A CA 1
ATOM 1247 C C . PRO A 1 167 ? -11.517 -1.171 29.258 1.00 93.38 167 PRO A C 1
ATOM 1249 O O . PRO A 1 167 ? -10.914 -0.812 28.245 1.00 93.38 167 PRO A O 1
ATOM 1252 N N . GLU A 1 168 ? -12.753 -0.766 29.550 1.00 94.38 168 GLU A N 1
ATOM 1253 C CA . GLU A 1 168 ? -13.418 0.288 28.787 1.00 94.38 168 GLU A CA 1
ATOM 1254 C C . GLU A 1 168 ? -12.702 1.627 29.002 1.00 94.38 168 GLU A C 1
ATOM 1256 O O . GLU A 1 168 ? -12.276 1.950 30.113 1.00 94.38 168 GLU A O 1
ATOM 1261 N N . ILE A 1 169 ? -12.572 2.407 27.931 1.00 94.06 169 ILE A N 1
ATOM 1262 C CA . ILE A 1 169 ? -11.972 3.740 27.973 1.00 94.06 169 ILE A CA 1
ATOM 1263 C C . ILE A 1 169 ? -13.047 4.830 28.019 1.00 94.06 169 ILE A C 1
ATOM 1265 O O . ILE A 1 169 ? -14.010 4.814 27.254 1.00 94.06 169 ILE A O 1
ATOM 1269 N N . ALA A 1 170 ? -12.847 5.824 28.881 1.00 93.31 170 ALA A N 1
ATOM 1270 C CA . ALA A 1 170 ? -13.675 7.025 28.950 1.00 93.31 170 ALA A CA 1
ATOM 1271 C C . ALA A 1 170 ? -13.134 8.089 27.981 1.00 93.31 170 ALA A C 1
ATOM 1273 O O . ALA A 1 170 ? -12.413 9.009 28.367 1.00 93.31 170 ALA A O 1
ATOM 1274 N N . ALA A 1 171 ? -13.425 7.912 26.693 1.00 92.94 171 ALA A N 1
ATOM 1275 C CA . ALA A 1 171 ? -13.032 8.850 25.651 1.00 92.94 171 ALA A CA 1
ATOM 1276 C C . ALA A 1 171 ? -14.078 8.921 24.537 1.00 92.94 171 ALA A C 1
ATOM 1278 O O . ALA A 1 171 ? -14.852 7.989 24.318 1.00 92.94 171 ALA A O 1
ATOM 1279 N N . SER A 1 172 ? -14.069 10.017 23.794 1.00 91.94 172 SER A N 1
ATOM 1280 C CA . SER A 1 172 ? -14.896 10.210 22.613 1.00 91.94 172 SER A CA 1
ATOM 1281 C C . SER A 1 172 ? -14.060 10.827 21.495 1.00 91.94 172 SER A C 1
ATOM 1283 O O . SER A 1 172 ? -13.111 11.575 21.741 1.00 91.94 172 SER A O 1
ATOM 1285 N N . VAL A 1 173 ? -14.366 10.461 20.252 1.00 91.06 173 VAL A N 1
ATOM 1286 C CA . VAL A 1 173 ? -13.609 10.912 19.082 1.00 91.06 173 VAL A CA 1
ATOM 1287 C C . VAL A 1 173 ? -14.563 11.425 18.020 1.00 91.06 173 VAL A C 1
ATOM 1289 O O . VAL A 1 173 ? -15.549 10.776 17.678 1.00 91.06 173 VAL A O 1
ATOM 1292 N N . ARG A 1 174 ? -14.218 12.577 17.450 1.00 89.94 174 ARG A N 1
ATOM 1293 C CA . ARG A 1 174 ? -14.863 13.162 16.281 1.00 89.94 174 ARG A CA 1
ATOM 1294 C C . ARG A 1 174 ? -13.831 13.320 15.172 1.00 89.94 174 ARG A C 1
ATOM 1296 O O . ARG A 1 174 ? -12.887 14.097 15.279 1.00 89.94 174 ARG A O 1
ATOM 1303 N N . ALA A 1 175 ? -14.026 12.608 14.070 1.00 83.00 175 ALA A N 1
ATOM 1304 C CA . ALA A 1 175 ? -13.100 12.627 12.943 1.00 83.00 175 ALA A CA 1
ATOM 1305 C C . ALA A 1 175 ? -13.646 13.491 11.793 1.00 83.00 175 ALA A C 1
ATOM 1307 O O . ALA A 1 175 ? -14.693 13.177 11.221 1.00 83.00 175 ALA A O 1
ATOM 1308 N N . ALA A 1 176 ? -12.928 14.556 11.413 1.00 67.56 176 ALA A N 1
ATOM 1309 C CA . ALA A 1 176 ? -13.291 15.402 10.270 1.00 67.56 176 ALA A CA 1
ATOM 1310 C C . ALA A 1 176 ? -13.185 14.645 8.930 1.00 67.56 176 ALA A C 1
ATOM 1312 O O . ALA A 1 176 ? -12.465 13.653 8.818 1.00 67.56 176 ALA A O 1
ATOM 1313 N N . SER A 1 177 ? -13.934 15.057 7.903 1.00 56.78 177 SER A N 1
ATOM 1314 C CA . SER A 1 177 ? -14.016 14.321 6.635 1.00 56.78 177 SER A CA 1
ATOM 1315 C C . SER A 1 177 ? -12.688 14.266 5.892 1.00 56.78 177 SER A C 1
ATOM 1317 O O . SER A 1 177 ? -11.992 15.273 5.810 1.00 56.78 177 SER A O 1
ATOM 1319 N N . ALA A 1 178 ? -12.417 13.098 5.304 1.00 50.94 178 ALA A N 1
ATOM 1320 C CA . ALA A 1 178 ? -11.160 12.655 4.697 1.00 50.94 178 ALA A CA 1
ATOM 1321 C C . ALA A 1 178 ? -9.925 12.735 5.618 1.00 50.94 178 ALA A C 1
ATOM 1323 O O . ALA A 1 178 ? -9.514 13.811 6.015 1.00 50.94 178 ALA A O 1
ATOM 1324 N N . MET A 1 179 ? -9.242 11.609 5.848 1.00 51.31 179 MET A N 1
ATOM 1325 C CA . MET A 1 179 ? -7.894 11.543 6.449 1.00 51.31 179 MET A CA 1
ATOM 1326 C C . MET A 1 179 ? -6.818 12.041 5.455 1.00 51.31 179 MET A C 1
ATOM 1328 O O . MET A 1 179 ? -5.785 11.408 5.240 1.00 51.31 179 MET A O 1
ATOM 1332 N N . ALA A 1 180 ? -7.113 13.145 4.762 1.00 52.47 180 ALA A N 1
ATOM 1333 C CA . ALA A 1 180 ? -6.179 13.834 3.891 1.00 52.47 180 ALA A CA 1
ATOM 1334 C C . ALA A 1 180 ? -5.006 14.366 4.731 1.00 52.47 180 ALA A C 1
ATOM 1336 O O . ALA A 1 180 ? -5.179 14.612 5.927 1.00 52.47 180 ALA A O 1
ATOM 1337 N N . PRO A 1 181 ? -3.817 14.573 4.140 1.00 46.06 181 PRO A N 1
ATOM 1338 C CA . PRO A 1 181 ? -2.718 15.228 4.842 1.00 46.06 181 PRO A CA 1
ATOM 1339 C C . PRO A 1 181 ? -3.197 16.543 5.482 1.00 46.06 181 PRO A C 1
ATOM 1341 O O . PRO A 1 181 ? -3.657 17.435 4.772 1.00 46.06 181 PRO A O 1
ATOM 1344 N N . GLY A 1 182 ? -3.122 16.641 6.814 1.00 50.84 182 GLY A N 1
ATOM 1345 C CA . GLY A 1 182 ? -3.587 17.806 7.578 1.00 50.84 182 GLY A CA 1
ATOM 1346 C C . GLY A 1 182 ? -5.036 17.756 8.086 1.00 50.84 182 GLY A C 1
ATOM 1347 O O . GLY A 1 182 ? -5.456 18.690 8.763 1.00 50.84 182 GLY A O 1
ATOM 1348 N N . ALA A 1 183 ? -5.803 16.696 7.816 1.00 64.50 183 ALA A N 1
ATOM 1349 C CA . ALA A 1 183 ? -7.117 16.517 8.426 1.00 64.50 183 ALA A CA 1
ATOM 1350 C C . ALA A 1 183 ? -6.989 16.112 9.903 1.00 64.50 183 ALA A C 1
ATOM 1352 O O . ALA A 1 183 ? -6.295 15.150 10.243 1.00 64.50 183 ALA A O 1
ATOM 1353 N N . GLY A 1 184 ? -7.646 16.877 10.775 1.00 75.69 184 GLY A N 1
ATOM 1354 C CA . GLY A 1 184 ? -7.618 16.680 12.221 1.00 75.69 184 GLY A CA 1
ATOM 1355 C C . GLY A 1 184 ? -8.660 15.677 12.716 1.00 75.69 184 GLY A C 1
ATOM 1356 O O . GLY A 1 184 ? -9.784 15.609 12.210 1.00 75.69 184 GLY A O 1
ATOM 1357 N N . VAL A 1 185 ? -8.287 14.929 13.747 1.00 85.94 185 VAL A N 1
ATOM 1358 C CA . VAL A 1 185 ? -9.178 14.127 14.582 1.00 85.94 185 VAL A CA 1
ATOM 1359 C C . VAL A 1 185 ? -9.290 14.834 15.928 1.00 85.94 185 VAL A C 1
ATOM 1361 O O . VAL A 1 185 ? -8.284 15.021 16.608 1.00 85.94 185 VAL A O 1
ATOM 1364 N N . SER A 1 186 ? -10.497 15.244 16.306 1.00 87.19 186 SER A N 1
ATOM 1365 C CA . SER A 1 186 ? -10.769 15.796 17.633 1.00 87.19 186 SER A CA 1
ATOM 1366 C C . SER A 1 186 ? -11.028 14.651 18.604 1.00 87.19 186 SER A C 1
ATOM 1368 O O . SER A 1 186 ? -11.784 13.725 18.304 1.00 87.19 186 SER A O 1
ATOM 1370 N N . VAL A 1 187 ? -10.375 14.703 19.754 1.00 89.62 187 VAL A N 1
ATOM 1371 C CA . VAL A 1 187 ? -10.347 13.654 20.766 1.00 89.62 187 VAL A CA 1
ATOM 1372 C C . VAL A 1 187 ? -10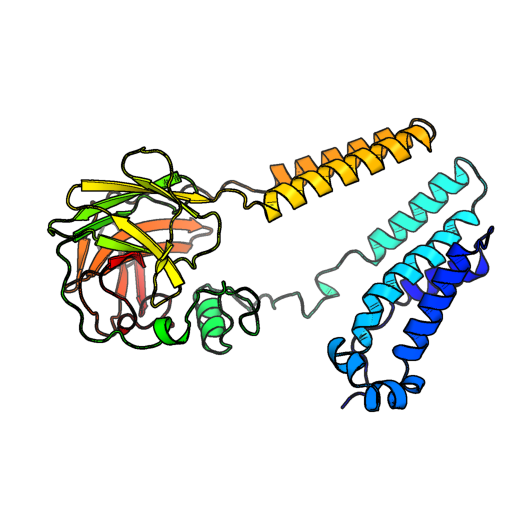.638 14.303 22.106 1.00 89.62 187 VAL A C 1
ATOM 1374 O O . VAL A 1 187 ? -9.962 15.254 22.488 1.00 89.62 187 VAL A O 1
ATOM 1377 N N . THR A 1 188 ? -11.608 13.772 22.835 1.00 89.75 188 THR A N 1
ATOM 1378 C CA . THR A 1 188 ? -11.886 14.169 24.216 1.00 89.75 188 THR A CA 1
ATOM 1379 C C . THR A 1 188 ? -11.682 12.947 25.099 1.00 89.75 188 THR A C 1
ATOM 1381 O O . THR A 1 188 ? -12.371 11.944 24.923 1.00 89.75 188 THR A O 1
ATOM 1384 N N . SER A 1 189 ? -10.720 13.005 26.017 1.00 91.44 189 SER A N 1
ATOM 1385 C CA . SER A 1 189 ? -10.383 11.917 26.942 1.00 91.44 189 SER A CA 1
ATOM 1386 C C . SER A 1 189 ? -10.578 12.371 28.386 1.00 91.44 189 SER A C 1
ATOM 1388 O O . SER A 1 189 ? -10.058 13.414 28.773 1.00 91.44 189 SER A O 1
ATOM 1390 N N . GLU A 1 190 ? -11.302 11.594 29.189 1.00 85.19 190 GLU A N 1
ATOM 1391 C CA . GLU A 1 190 ? -11.625 11.926 30.588 1.00 85.19 190 GLU A CA 1
ATOM 1392 C C . GLU A 1 190 ? -10.749 11.176 31.610 1.00 85.19 190 GLU A C 1
ATOM 1394 O O . GLU A 1 190 ? -10.907 11.359 32.814 1.00 85.19 190 GLU A O 1
ATOM 1399 N N . GLY A 1 191 ? -9.832 10.315 31.155 1.00 78.44 191 GLY A N 1
ATOM 1400 C CA . GLY A 1 191 ? -8.965 9.520 32.032 1.00 78.44 191 GLY A CA 1
ATOM 1401 C C . GLY A 1 191 ? -7.691 10.243 32.473 1.00 78.44 191 GLY A C 1
ATOM 1402 O O . GLY A 1 191 ? -7.214 11.135 31.788 1.00 78.44 191 GLY A O 1
ATOM 1403 N N . ASP A 1 192 ? -7.076 9.791 33.569 1.00 79.06 192 ASP A N 1
ATOM 1404 C CA . ASP A 1 192 ? -5.822 10.366 34.098 1.00 79.06 192 ASP A CA 1
ATOM 1405 C C . ASP A 1 192 ? -4.565 9.968 33.296 1.00 79.06 192 ASP A C 1
ATOM 1407 O O . ASP A 1 192 ? -3.487 10.540 33.473 1.00 79.06 192 ASP A O 1
ATOM 1411 N N . ALA A 1 193 ? -4.684 8.962 32.425 1.00 86.44 193 ALA A N 1
ATOM 1412 C CA . ALA A 1 193 ? -3.603 8.464 31.584 1.00 86.44 193 ALA A CA 1
ATOM 1413 C C . ALA A 1 193 ? -3.796 8.894 30.119 1.00 86.44 193 ALA A C 1
ATOM 1415 O O . ALA A 1 193 ? -4.936 8.990 29.656 1.00 86.44 193 ALA A O 1
ATOM 1416 N N . PRO A 1 194 ? -2.704 9.095 29.354 1.00 91.88 194 PRO A N 1
ATOM 1417 C CA . PRO A 1 194 ? -2.806 9.343 27.923 1.00 91.88 194 PRO A CA 1
ATOM 1418 C C . PRO A 1 194 ? -3.552 8.215 27.195 1.00 91.88 194 PRO A C 1
ATOM 1420 O O . PRO A 1 194 ? -3.232 7.036 27.357 1.00 91.88 194 PRO A O 1
ATOM 1423 N N . LEU A 1 195 ? -4.516 8.585 26.355 1.00 94.25 195 LEU A N 1
ATOM 1424 C CA . LEU A 1 195 ? -5.229 7.684 25.460 1.00 94.25 195 LEU A CA 1
ATOM 1425 C C . LEU A 1 195 ? -4.319 7.280 24.296 1.00 94.25 195 LEU A C 1
ATOM 1427 O O . LEU A 1 195 ? -3.855 8.135 23.544 1.00 94.25 195 LEU A O 1
ATOM 1431 N N . ALA A 1 196 ? -4.121 5.981 24.085 1.00 94.56 196 ALA A N 1
ATOM 1432 C CA . ALA A 1 196 ? -3.479 5.469 22.877 1.00 94.56 196 ALA A CA 1
ATOM 1433 C C . ALA A 1 196 ? -4.482 5.443 21.708 1.00 94.56 196 ALA A C 1
ATOM 1435 O O . ALA A 1 196 ? -5.156 4.439 21.473 1.00 94.56 196 ALA A O 1
ATOM 1436 N N . LEU A 1 197 ? -4.596 6.554 20.976 1.00 95.19 197 LEU A N 1
ATOM 1437 C CA . LEU A 1 197 ? -5.424 6.627 19.775 1.00 95.19 197 LEU A CA 1
ATOM 1438 C C . LEU A 1 197 ? -4.722 5.892 18.630 1.00 95.19 197 LEU A C 1
ATOM 1440 O O . LEU A 1 197 ? -3.671 6.329 18.159 1.00 95.19 197 LEU A O 1
ATOM 1444 N N . THR A 1 198 ? -5.324 4.803 18.157 1.00 95.44 198 THR A N 1
ATOM 1445 C CA . THR A 1 198 ? -4.766 3.960 17.091 1.00 95.44 198 THR A CA 1
ATOM 1446 C C . THR A 1 198 ? -5.640 4.033 15.846 1.00 95.44 198 THR A C 1
ATOM 1448 O O . THR A 1 198 ? -6.836 3.781 15.911 1.00 95.44 198 THR A O 1
ATOM 1451 N N . LEU A 1 199 ? -5.066 4.382 14.700 1.00 93.50 199 LEU A N 1
ATOM 1452 C CA . LEU A 1 199 ? -5.784 4.498 13.429 1.00 93.50 199 LEU A CA 1
ATOM 1453 C C . LEU A 1 199 ? -5.749 3.170 12.666 1.00 93.50 199 LEU A C 1
ATOM 1455 O O . LEU A 1 199 ? -4.728 2.487 12.693 1.00 93.50 199 LEU A O 1
ATOM 1459 N N . SER A 1 200 ? -6.794 2.843 11.896 1.00 90.00 200 SER A N 1
ATOM 1460 C CA . SER A 1 200 ? -6.832 1.706 10.950 1.00 90.00 200 SER A CA 1
ATOM 1461 C C . SER A 1 200 ? -5.913 1.881 9.721 1.00 90.00 200 SER A C 1
ATOM 1463 O O . SER A 1 200 ? -6.273 1.611 8.577 1.00 90.00 200 SER A O 1
ATOM 1465 N N . GLN A 1 201 ? -4.682 2.331 9.959 1.00 90.25 201 GLN A N 1
ATOM 1466 C CA . GLN A 1 201 ? -3.644 2.648 8.990 1.00 90.25 201 GLN A CA 1
ATOM 1467 C C . GLN A 1 201 ? -2.329 2.022 9.456 1.00 90.25 201 GLN A C 1
ATOM 1469 O O . GLN A 1 201 ? -1.860 2.320 10.548 1.00 90.25 201 GLN A O 1
ATOM 1474 N N . PHE A 1 202 ? -1.684 1.206 8.621 1.00 91.81 202 PHE A N 1
ATOM 1475 C CA . PHE A 1 202 ? -0.359 0.672 8.940 1.00 91.81 202 PHE A CA 1
ATOM 1476 C C . PHE A 1 202 ? 0.678 1.787 9.132 1.00 91.81 202 PHE A C 1
ATOM 1478 O O . PHE A 1 202 ? 0.728 2.750 8.351 1.00 91.81 202 PHE A O 1
ATOM 1485 N N . TYR A 1 203 ? 1.533 1.631 10.144 1.00 93.25 203 TYR A N 1
ATOM 1486 C CA . TYR A 1 203 ? 2.621 2.562 10.407 1.00 93.25 203 TYR A CA 1
ATOM 1487 C C . TYR A 1 203 ? 3.776 2.375 9.411 1.00 93.25 203 TYR A C 1
ATOM 1489 O O . TYR A 1 203 ? 4.343 1.294 9.264 1.00 93.25 203 TYR A O 1
ATOM 1497 N N . PHE A 1 204 ? 4.186 3.478 8.786 1.00 91.38 204 PHE A N 1
ATOM 1498 C CA . PHE A 1 204 ? 5.422 3.597 8.011 1.00 91.38 204 PHE A CA 1
ATOM 1499 C C . PHE A 1 204 ? 6.276 4.758 8.542 1.00 91.38 204 PHE A C 1
ATOM 1501 O O . PHE A 1 204 ? 5.730 5.744 9.041 1.00 91.38 204 PHE A O 1
ATOM 1508 N N . PRO A 1 205 ? 7.611 4.726 8.379 1.00 92.00 205 PRO A N 1
ATOM 1509 C CA . PRO A 1 205 ? 8.452 5.849 8.771 1.00 92.00 205 PRO A CA 1
ATOM 1510 C C . PRO A 1 205 ? 8.049 7.137 8.044 1.00 92.00 205 PRO A C 1
ATOM 1512 O O . PRO A 1 205 ? 7.724 7.124 6.853 1.00 92.00 205 PRO A O 1
ATOM 1515 N N . GLY A 1 206 ? 8.104 8.253 8.769 1.00 90.12 206 GLY A N 1
ATOM 1516 C CA . GLY A 1 206 ? 7.738 9.576 8.263 1.00 90.12 206 GLY A CA 1
ATOM 1517 C C . GLY A 1 206 ? 6.333 10.036 8.651 1.00 90.12 206 GLY A C 1
ATOM 1518 O O . GLY A 1 206 ? 6.007 11.184 8.372 1.00 90.12 206 GLY A O 1
ATOM 1519 N N . TRP A 1 207 ? 5.511 9.212 9.310 1.00 92.31 207 TRP A N 1
ATOM 1520 C CA . TRP A 1 207 ? 4.289 9.715 9.944 1.00 92.31 207 TRP A CA 1
ATOM 1521 C C . TRP A 1 207 ? 4.613 10.677 11.089 1.00 92.31 207 TRP A C 1
ATOM 1523 O O . TRP A 1 207 ? 5.472 10.410 11.932 1.00 92.31 207 TRP A O 1
ATOM 1533 N N . GLN A 1 208 ? 3.902 11.797 11.109 1.00 92.19 208 GLN A N 1
ATOM 1534 C CA . GLN A 1 208 ? 3.976 12.821 12.133 1.00 92.19 208 GLN A CA 1
ATOM 1535 C C . GLN A 1 208 ? 2.576 13.167 12.630 1.00 92.19 208 GLN A C 1
ATOM 1537 O O . GLN A 1 208 ? 1.600 13.077 11.880 1.00 92.19 208 GLN A O 1
ATOM 1542 N N . VAL A 1 209 ? 2.504 13.591 13.884 1.00 92.19 209 VAL A N 1
ATOM 1543 C CA . VAL A 1 209 ? 1.286 14.042 14.544 1.00 92.19 209 VAL A CA 1
ATOM 1544 C C . VAL A 1 209 ? 1.537 15.373 15.241 1.00 92.19 209 VAL A C 1
ATOM 1546 O O . VAL A 1 209 ? 2.524 15.534 15.956 1.00 92.19 209 VAL A O 1
ATOM 1549 N N . ALA A 1 210 ? 0.657 16.339 15.012 1.00 92.81 210 ALA A N 1
ATOM 1550 C CA . ALA A 1 210 ? 0.621 17.607 15.727 1.00 92.81 210 ALA A CA 1
ATOM 1551 C C . ALA A 1 210 ? -0.620 17.623 16.622 1.00 92.81 210 ALA A C 1
ATOM 1553 O O . ALA A 1 210 ? -1.732 17.455 16.123 1.00 92.81 210 ALA A O 1
ATOM 1554 N N . LEU A 1 211 ? -0.429 17.818 17.926 1.00 93.00 211 LEU A N 1
ATOM 1555 C CA . LEU A 1 211 ? -1.522 17.999 18.884 1.00 93.00 211 LEU A CA 1
ATOM 1556 C C . LEU A 1 211 ? -1.765 19.497 19.081 1.00 93.00 211 LEU A C 1
ATOM 1558 O O . LEU A 1 211 ? -0.817 20.225 19.367 1.00 93.00 211 LEU A O 1
ATOM 1562 N N . ASP A 1 212 ? -2.991 19.969 18.878 1.00 92.44 212 ASP A N 1
ATOM 1563 C CA . ASP A 1 212 ? -3.408 21.371 19.077 1.00 92.44 212 ASP A CA 1
ATOM 1564 C C . ASP A 1 212 ? -2.535 22.403 18.346 1.00 92.44 212 ASP A C 1
ATOM 1566 O O . ASP A 1 212 ? -2.263 23.498 18.837 1.00 92.44 212 ASP A O 1
ATOM 1570 N N . GLY A 1 213 ? -2.044 22.040 17.158 1.00 88.62 213 GLY A N 1
ATOM 1571 C CA . GLY A 1 213 ? -1.169 22.902 16.357 1.00 88.62 213 GLY A CA 1
ATOM 1572 C C . GLY A 1 213 ? 0.272 23.013 16.870 1.00 88.62 213 GLY A C 1
ATOM 1573 O O . GLY A 1 213 ? 1.041 23.816 16.342 1.00 88.62 213 GLY A O 1
ATOM 1574 N N . SER A 1 214 ? 0.666 22.209 17.862 1.00 92.94 214 SER A N 1
ATOM 1575 C CA . SER A 1 214 ? 2.064 22.084 18.286 1.00 92.94 214 SER A CA 1
ATOM 1576 C C . SER A 1 214 ? 2.964 21.552 17.154 1.00 92.94 214 SER A C 1
ATOM 1578 O O . SER A 1 214 ? 2.469 20.971 16.181 1.00 92.94 214 SER A O 1
ATOM 1580 N N . PRO A 1 215 ? 4.297 21.740 17.239 1.00 93.56 215 PRO A N 1
ATOM 1581 C CA . PRO A 1 215 ? 5.224 21.200 16.251 1.00 93.56 215 PRO A CA 1
ATOM 1582 C C . PRO A 1 215 ? 5.016 19.689 16.050 1.00 93.56 215 PRO A C 1
ATOM 1584 O O . PRO A 1 215 ? 4.977 18.959 17.044 1.00 93.56 215 PRO A O 1
ATOM 1587 N N . PRO A 1 216 ? 4.913 19.205 14.796 1.00 91.75 216 PRO A N 1
ATOM 1588 C CA . PRO A 1 216 ? 4.674 17.794 14.531 1.00 91.75 216 PRO A CA 1
ATOM 1589 C C . PRO A 1 216 ? 5.752 16.901 15.152 1.00 91.75 216 PRO A C 1
ATOM 1591 O O . PRO A 1 216 ? 6.950 17.099 14.940 1.00 91.75 216 PRO A O 1
ATOM 1594 N N . GLN A 1 217 ? 5.317 15.886 15.889 1.00 93.31 217 GLN A N 1
ATOM 1595 C CA . GLN A 1 217 ? 6.167 14.869 16.497 1.00 93.31 217 GLN A CA 1
ATOM 1596 C C . GLN A 1 217 ? 6.048 13.559 15.724 1.00 93.31 217 GLN A C 1
ATOM 1598 O O . GLN A 1 217 ? 5.055 13.320 15.041 1.00 93.31 217 GLN A O 1
ATOM 1603 N N . ALA A 1 218 ? 7.062 12.698 15.806 1.00 92.31 218 ALA A N 1
ATOM 1604 C CA . ALA A 1 218 ? 6.999 11.388 15.168 1.00 92.31 218 ALA A CA 1
ATOM 1605 C C . ALA A 1 218 ? 5.898 10.536 15.816 1.00 92.31 218 ALA A C 1
ATOM 1607 O O . ALA A 1 218 ? 5.892 10.346 17.032 1.00 92.31 218 ALA A O 1
ATOM 1608 N N . ALA A 1 219 ? 4.989 10.010 14.995 1.00 92.75 219 ALA A N 1
ATOM 1609 C CA . ALA A 1 219 ? 4.033 9.010 15.452 1.00 92.75 219 ALA A CA 1
ATOM 1610 C C . ALA A 1 219 ? 4.732 7.656 15.652 1.00 92.75 219 ALA A C 1
ATOM 1612 O O . ALA A 1 219 ? 5.862 7.457 15.195 1.00 92.75 219 ALA A O 1
ATOM 1613 N N . GLN A 1 220 ? 4.066 6.719 16.324 1.00 95.31 220 GLN A N 1
ATOM 1614 C CA . GLN A 1 220 ? 4.646 5.419 16.658 1.00 95.31 220 GLN A CA 1
ATOM 1615 C C . GLN A 1 220 ? 3.767 4.278 16.134 1.00 95.31 220 GLN A C 1
ATOM 1617 O O . GLN A 1 220 ? 2.562 4.465 15.958 1.00 95.31 220 GLN A O 1
ATOM 1622 N N . PRO A 1 221 ? 4.343 3.101 15.848 1.00 97.12 221 PRO A N 1
ATOM 1623 C CA . PRO A 1 221 ? 3.546 1.903 15.650 1.00 97.12 221 PRO A CA 1
ATOM 1624 C C . PRO A 1 221 ? 2.943 1.461 16.989 1.00 97.12 221 PRO A C 1
ATOM 1626 O O . PRO A 1 221 ? 3.640 1.430 18.004 1.00 97.12 221 PRO A O 1
ATOM 1629 N N . ASP A 1 222 ? 1.672 1.075 16.982 1.00 96.31 222 ASP A N 1
ATOM 1630 C CA . ASP A 1 222 ? 1.064 0.312 18.063 1.00 96.31 222 ASP A CA 1
ATOM 1631 C C . ASP A 1 222 ? 1.868 -0.973 18.280 1.00 96.31 222 ASP A C 1
ATOM 1633 O O . ASP A 1 222 ? 2.182 -1.699 17.333 1.00 96.31 222 ASP A O 1
ATOM 1637 N N . ALA A 1 223 ? 2.192 -1.254 19.540 1.00 94.56 223 ALA A N 1
ATOM 1638 C CA . ALA A 1 223 ? 3.096 -2.337 19.900 1.00 94.56 223 ALA A CA 1
ATOM 1639 C C . ALA A 1 223 ? 2.534 -3.727 19.575 1.00 94.56 223 ALA A C 1
ATOM 1641 O O . ALA A 1 223 ? 3.308 -4.675 19.485 1.00 94.56 223 ALA A O 1
ATOM 1642 N N . THR A 1 224 ? 1.210 -3.856 19.433 1.00 94.38 224 THR A N 1
ATOM 1643 C CA . THR A 1 224 ? 0.578 -5.154 19.187 1.00 94.38 224 THR A CA 1
ATOM 1644 C C . THR A 1 224 ? 0.241 -5.378 17.721 1.00 94.38 224 THR A C 1
ATOM 1646 O O . THR A 1 224 ? 0.349 -6.494 17.249 1.00 94.38 224 THR A O 1
ATOM 1649 N N . THR A 1 225 ? -0.207 -4.347 17.011 1.00 94.00 225 THR A N 1
ATOM 1650 C CA . THR A 1 225 ? -0.758 -4.476 15.652 1.00 94.00 225 THR A CA 1
ATOM 1651 C C . THR A 1 225 ? 0.134 -3.868 14.572 1.00 94.00 225 THR A C 1
ATOM 1653 O O . THR A 1 225 ? -0.035 -4.167 13.388 1.00 94.00 225 THR A O 1
ATOM 1656 N N . GLY A 1 226 ? 1.061 -2.978 14.942 1.00 95.19 226 GLY A N 1
ATOM 1657 C CA . GLY A 1 226 ? 1.850 -2.201 13.984 1.00 95.19 226 GLY A CA 1
ATOM 1658 C C . GLY A 1 226 ? 1.071 -1.100 13.266 1.00 95.19 226 GLY A C 1
ATOM 1659 O O . GLY A 1 226 ? 1.566 -0.525 12.290 1.00 95.19 226 GLY A O 1
ATOM 1660 N N . LEU A 1 227 ? -0.152 -0.810 13.711 1.00 94.69 227 LEU A N 1
ATOM 1661 C CA . LEU A 1 227 ? -0.949 0.304 13.212 1.00 94.69 227 LEU A CA 1
ATOM 1662 C C . LEU A 1 227 ? -0.406 1.647 13.716 1.00 94.69 227 LEU A C 1
ATOM 1664 O O . LEU A 1 227 ? 0.335 1.717 14.686 1.00 94.69 227 LEU A O 1
ATOM 1668 N N . LEU A 1 228 ? -0.749 2.735 13.040 1.00 95.31 228 LEU A N 1
ATOM 1669 C CA . LEU A 1 228 ? -0.345 4.087 13.404 1.00 95.31 228 LEU A CA 1
ATOM 1670 C C . LEU A 1 228 ? -1.016 4.507 14.718 1.00 95.31 228 LEU A C 1
ATOM 16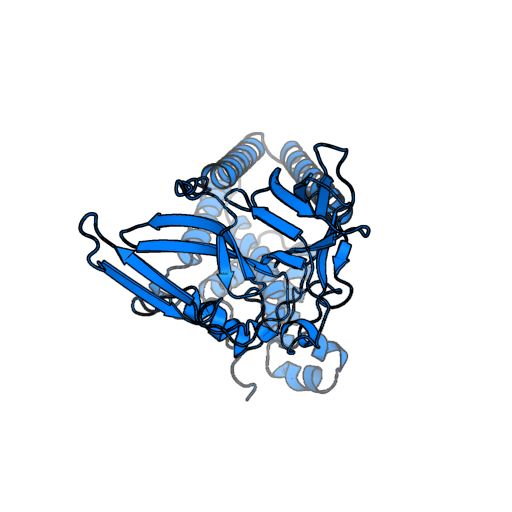72 O O . LEU A 1 228 ? -2.241 4.538 14.796 1.00 95.31 228 LEU A O 1
ATOM 1676 N N . SER A 1 229 ? -0.219 4.873 15.720 1.00 95.56 229 SER A N 1
ATOM 1677 C CA . SER A 1 229 ? -0.692 5.221 17.059 1.00 95.56 229 SER A CA 1
ATOM 1678 C C . SER A 1 229 ? -0.069 6.518 17.584 1.00 95.56 229 SER A C 1
ATOM 1680 O O . SER A 1 229 ? 1.062 6.888 17.241 1.00 95.56 229 SER A O 1
ATOM 1682 N N . VAL A 1 230 ? -0.829 7.222 18.423 1.00 94.69 230 VAL A N 1
ATOM 1683 C CA . VAL A 1 230 ? -0.403 8.418 19.157 1.00 94.69 230 VAL A CA 1
ATOM 1684 C C . VAL A 1 230 ? -0.979 8.402 20.571 1.00 94.69 230 VAL A C 1
ATOM 1686 O O . VAL A 1 230 ? -2.149 8.085 20.775 1.00 94.69 230 VAL A O 1
ATOM 1689 N N . ALA A 1 231 ? -0.161 8.788 21.550 1.00 95.12 231 ALA A N 1
ATOM 1690 C CA . ALA A 1 231 ? -0.623 9.058 22.904 1.00 95.12 231 ALA A CA 1
ATOM 1691 C C . ALA A 1 231 ? -1.219 10.473 22.973 1.00 95.12 231 ALA A C 1
ATOM 1693 O O . ALA A 1 231 ? -0.501 11.462 22.820 1.00 95.12 231 ALA A O 1
ATOM 1694 N N . VAL A 1 232 ? -2.527 10.566 23.192 1.00 93.94 232 VAL A N 1
ATOM 1695 C CA . VAL A 1 232 ? -3.259 11.821 23.378 1.00 93.94 232 VAL A CA 1
ATOM 1696 C C . VAL A 1 232 ? -3.450 12.047 24.880 1.00 93.94 232 VAL A C 1
ATOM 1698 O O . VAL A 1 232 ? -4.002 11.166 25.538 1.00 93.94 232 VAL A O 1
ATOM 1701 N N . PRO A 1 233 ? -2.989 13.169 25.459 1.00 94.69 233 PRO A N 1
ATOM 1702 C CA . PRO A 1 233 ? -3.201 13.457 26.875 1.00 94.69 233 PRO A CA 1
ATOM 1703 C C . PRO A 1 233 ? -4.686 13.527 27.266 1.00 94.69 233 PRO A C 1
ATOM 1705 O O . PRO A 1 233 ? -5.578 13.571 26.419 1.00 94.69 233 PRO A O 1
ATOM 1708 N N . ALA A 1 234 ? -4.940 13.528 28.573 1.00 93.88 234 ALA A N 1
ATOM 1709 C CA . ALA A 1 234 ? -6.261 13.785 29.131 1.00 93.88 234 ALA A CA 1
ATOM 1710 C C . ALA A 1 234 ? -6.749 15.195 28.768 1.00 93.88 234 ALA A C 1
ATOM 1712 O O . ALA A 1 234 ? -5.976 16.150 28.844 1.00 93.88 234 ALA A O 1
ATOM 1713 N N . GLY A 1 235 ? -8.033 15.330 28.449 1.00 93.06 235 GLY A N 1
ATOM 1714 C CA . GLY A 1 235 ? -8.653 16.579 28.020 1.00 93.06 235 GLY A CA 1
ATOM 1715 C C . GLY A 1 235 ? -9.117 16.552 26.567 1.00 93.06 235 GLY A C 1
ATOM 1716 O O . GLY A 1 235 ? -9.247 15.495 25.945 1.00 93.06 235 GLY A O 1
ATOM 1717 N N . GLU A 1 236 ? -9.415 17.736 26.042 1.00 93.31 236 GLU A N 1
ATOM 1718 C CA . GLU A 1 236 ? -9.831 17.940 24.657 1.00 93.31 236 GLU A CA 1
ATOM 1719 C C . GLU A 1 236 ? -8.626 18.350 23.810 1.00 93.31 236 GLU A C 1
ATOM 1721 O O . GLU A 1 236 ? -7.988 19.368 24.073 1.00 93.31 236 GLU A O 1
ATOM 1726 N N . HIS A 1 237 ? -8.333 17.549 22.789 1.00 93.06 237 HIS A N 1
ATOM 1727 C CA . HIS A 1 237 ? -7.190 17.730 21.908 1.00 93.06 237 HIS A CA 1
ATOM 1728 C C . HIS A 1 237 ? -7.574 17.482 20.452 1.00 93.06 237 HIS A C 1
ATOM 1730 O O . HIS A 1 237 ? -8.399 16.629 20.129 1.00 93.06 237 HIS A O 1
ATOM 1736 N N . THR A 1 238 ? -6.923 18.186 19.534 1.00 92.25 238 THR A N 1
ATOM 1737 C CA . THR A 1 238 ? -7.011 17.924 18.097 1.00 92.25 238 THR A CA 1
ATOM 1738 C C . THR A 1 238 ? -5.703 17.328 17.599 1.00 92.25 238 THR A C 1
ATOM 1740 O O . THR A 1 238 ? -4.670 17.993 17.599 1.00 92.25 238 THR A O 1
ATOM 1743 N N . ALA A 1 239 ? -5.750 16.081 17.133 1.00 91.44 239 ALA A N 1
ATOM 1744 C CA . ALA A 1 239 ? -4.625 15.378 16.531 1.00 91.44 239 ALA A CA 1
ATOM 1745 C C . ALA A 1 239 ? -4.655 15.510 15.003 1.00 91.44 239 ALA A C 1
ATOM 1747 O O . ALA A 1 239 ? -5.539 14.975 14.337 1.00 91.44 239 ALA A O 1
ATOM 1748 N N . ALA A 1 240 ? -3.676 16.210 14.432 1.00 89.88 240 ALA A N 1
ATOM 1749 C CA . ALA A 1 240 ? -3.494 16.333 12.990 1.00 89.88 240 ALA A CA 1
ATOM 1750 C C . ALA A 1 240 ? -2.367 15.416 12.510 1.00 89.88 240 ALA A C 1
ATOM 1752 O O . ALA A 1 240 ? -1.232 15.521 12.975 1.00 89.88 240 ALA A O 1
ATOM 1753 N N . PHE A 1 241 ? -2.672 14.538 11.553 1.00 88.12 241 PHE A N 1
ATOM 1754 C CA . PHE A 1 241 ? -1.722 13.565 11.018 1.00 88.12 241 PHE A CA 1
ATOM 1755 C C . PHE A 1 241 ? -1.168 14.014 9.663 1.00 88.12 241 PHE A C 1
ATOM 1757 O O . PHE A 1 241 ? -1.880 14.542 8.804 1.00 88.12 241 PHE A O 1
ATOM 1764 N N . GLY A 1 242 ? 0.119 13.765 9.447 1.00 87.12 242 GLY A N 1
ATOM 1765 C CA . GLY A 1 242 ? 0.798 14.062 8.192 1.00 87.12 242 GLY A CA 1
ATOM 1766 C C . GLY A 1 242 ? 1.951 13.105 7.929 1.00 87.12 242 GLY A C 1
ATOM 1767 O O . GLY A 1 242 ? 2.432 12.425 8.832 1.00 87.12 242 GLY A O 1
ATOM 1768 N N . ARG A 1 243 ? 2.414 13.050 6.678 1.00 87.06 243 ARG A N 1
ATOM 1769 C CA . ARG A 1 243 ? 3.624 12.310 6.306 1.00 87.06 243 ARG A CA 1
ATOM 1770 C C . ARG A 1 243 ? 4.697 13.269 5.827 1.00 87.06 243 ARG A C 1
ATOM 1772 O O . ARG A 1 243 ? 4.438 14.120 4.983 1.00 87.06 243 ARG A O 1
ATOM 1779 N N . THR A 1 244 ? 5.910 13.073 6.321 1.00 88.56 244 THR A N 1
ATOM 1780 C CA . THR A 1 244 ? 7.118 13.715 5.814 1.00 88.56 244 THR A CA 1
ATOM 1781 C C . THR A 1 244 ? 7.940 12.745 4.972 1.00 88.56 244 THR A C 1
ATOM 1783 O O . THR A 1 244 ? 7.860 11.522 5.131 1.00 88.56 244 THR A O 1
ATOM 1786 N N . ALA A 1 245 ? 8.757 13.293 4.074 1.00 86.50 245 ALA A N 1
ATOM 1787 C CA . ALA A 1 245 ? 9.706 12.509 3.303 1.00 86.50 245 ALA A CA 1
ATOM 1788 C C . ALA A 1 245 ? 10.791 11.943 4.227 1.00 86.50 245 ALA A C 1
ATOM 1790 O O . ALA A 1 245 ? 11.445 12.677 4.968 1.00 86.50 245 ALA A O 1
ATOM 1791 N N . THR A 1 246 ? 11.005 10.632 4.151 1.00 88.44 246 THR A N 1
ATOM 1792 C CA . THR A 1 246 ? 12.088 9.951 4.865 1.00 88.44 246 THR A CA 1
ATOM 1793 C C . THR A 1 246 ? 13.449 10.313 4.265 1.00 88.44 246 THR A C 1
ATOM 1795 O O . THR A 1 246 ? 13.532 10.739 3.113 1.00 88.44 246 THR A O 1
ATOM 1798 N N . VAL A 1 247 ? 14.539 10.096 5.007 1.00 90.50 247 VAL A N 1
ATOM 1799 C CA . VAL A 1 247 ? 15.906 10.335 4.499 1.00 90.50 247 VAL A CA 1
ATOM 1800 C C . VAL A 1 247 ? 16.173 9.592 3.175 1.00 90.50 247 VAL A C 1
ATOM 1802 O O . VAL A 1 247 ? 16.650 10.235 2.240 1.00 90.50 247 VAL A O 1
ATOM 1805 N N . PRO A 1 248 ? 15.806 8.300 3.009 1.00 88.62 248 PRO A N 1
ATOM 1806 C CA . PRO A 1 248 ? 15.937 7.626 1.716 1.00 88.62 248 PRO A CA 1
ATOM 1807 C C . PRO A 1 248 ? 15.102 8.264 0.599 1.00 88.62 248 PRO A C 1
ATOM 1809 O O . PRO A 1 248 ? 15.585 8.380 -0.524 1.00 88.62 248 PRO A O 1
ATOM 1812 N N . ALA A 1 249 ? 13.877 8.717 0.892 1.00 82.31 249 ALA A N 1
ATOM 1813 C CA . ALA A 1 249 ? 13.031 9.383 -0.099 1.00 82.31 249 ALA A CA 1
ATOM 1814 C C . ALA A 1 249 ? 13.630 10.728 -0.546 1.00 82.31 249 ALA A C 1
ATOM 1816 O O . ALA A 1 249 ? 13.652 11.039 -1.739 1.00 82.31 249 ALA A O 1
ATOM 1817 N N . GLN A 1 250 ? 14.177 11.504 0.394 1.00 88.12 250 GLN A N 1
ATOM 1818 C CA . GLN A 1 250 ? 14.879 12.755 0.100 1.00 88.12 250 GLN A CA 1
ATOM 1819 C C . GLN A 1 250 ? 16.142 12.500 -0.734 1.00 88.12 250 GLN A C 1
ATOM 1821 O O . GLN A 1 250 ? 16.334 13.143 -1.764 1.00 88.12 250 GLN A O 1
ATOM 1826 N N . ALA A 1 251 ? 16.963 11.516 -0.353 1.00 90.94 251 ALA A N 1
ATOM 1827 C CA . ALA A 1 251 ? 18.164 11.135 -1.097 1.00 90.94 251 ALA A CA 1
ATOM 1828 C C . ALA A 1 251 ? 17.834 10.658 -2.520 1.00 90.94 251 ALA A C 1
ATOM 1830 O O . ALA A 1 251 ? 18.468 11.100 -3.477 1.00 90.94 251 ALA A O 1
ATOM 1831 N N . GLY A 1 252 ? 16.808 9.817 -2.676 1.00 81.06 252 GLY A N 1
ATOM 1832 C CA . GLY A 1 252 ? 16.327 9.366 -3.982 1.00 81.06 252 GLY A CA 1
ATOM 1833 C C . GLY A 1 252 ? 15.856 10.525 -4.861 1.00 81.06 252 GLY A C 1
ATOM 1834 O O . GLY A 1 252 ? 16.203 10.585 -6.038 1.00 81.06 252 GLY A O 1
ATOM 1835 N N . THR A 1 253 ? 15.147 11.494 -4.275 1.00 84.88 253 THR A N 1
ATOM 1836 C CA . THR A 1 253 ? 14.715 12.711 -4.980 1.00 84.88 253 THR A CA 1
ATOM 1837 C C . THR A 1 253 ? 15.914 13.540 -5.446 1.00 84.88 253 THR A C 1
ATOM 1839 O O . THR A 1 253 ? 15.971 13.941 -6.607 1.00 84.88 253 THR A O 1
ATOM 1842 N N . ILE A 1 254 ? 16.910 13.750 -4.579 1.00 90.94 254 ILE A N 1
ATOM 1843 C CA . ILE A 1 254 ? 18.138 14.481 -4.920 1.00 90.94 254 ILE A CA 1
ATOM 1844 C C . ILE A 1 254 ? 18.904 13.764 -6.038 1.00 90.94 254 ILE A C 1
ATOM 1846 O O . ILE A 1 254 ? 19.286 14.399 -7.018 1.00 90.94 254 ILE A O 1
ATOM 1850 N N . LEU A 1 255 ? 19.091 12.445 -5.941 1.00 89.19 255 LEU A N 1
ATOM 1851 C CA . LEU A 1 255 ? 19.777 11.654 -6.967 1.00 89.19 255 LEU A CA 1
ATOM 1852 C C . LEU A 1 255 ? 19.045 11.693 -8.312 1.00 89.19 255 LEU A C 1
ATOM 1854 O O . LEU A 1 255 ? 19.695 11.820 -9.348 1.00 89.19 255 LEU A O 1
ATOM 1858 N N . ALA A 1 256 ? 17.712 11.641 -8.309 1.00 78.75 256 ALA A N 1
ATOM 1859 C CA . ALA A 1 256 ? 16.914 11.776 -9.523 1.00 78.75 256 ALA A CA 1
ATOM 1860 C C . ALA A 1 256 ? 17.092 13.160 -10.169 1.00 78.75 256 ALA A C 1
ATOM 1862 O O . ALA A 1 256 ? 17.312 13.248 -11.378 1.00 78.75 256 ALA A O 1
ATOM 1863 N N . ILE A 1 257 ? 17.069 14.234 -9.370 1.00 83.38 257 ILE A N 1
ATOM 1864 C CA . ILE A 1 257 ? 17.308 15.606 -9.846 1.00 83.38 257 ILE A CA 1
ATOM 1865 C C . ILE A 1 257 ? 18.722 15.743 -10.421 1.00 83.38 257 ILE A C 1
ATOM 1867 O O . ILE A 1 257 ? 18.885 16.278 -11.516 1.00 83.38 257 ILE A O 1
ATOM 1871 N N . LEU A 1 258 ? 19.744 15.235 -9.726 1.00 85.88 258 LEU A N 1
ATOM 1872 C CA . LEU A 1 258 ? 21.133 15.278 -10.191 1.00 85.88 258 LEU A CA 1
ATOM 1873 C C . LEU A 1 258 ? 21.335 14.461 -11.473 1.00 85.88 258 LEU A C 1
ATOM 1875 O O . LEU A 1 258 ? 22.000 14.928 -12.396 1.00 85.88 258 LEU A O 1
ATOM 1879 N N . GLY A 1 259 ? 20.735 13.273 -11.560 1.00 79.81 259 GLY A N 1
ATOM 1880 C CA . GLY A 1 259 ? 20.774 12.433 -12.756 1.00 79.81 259 GLY A CA 1
ATOM 1881 C C . GLY A 1 259 ? 20.115 13.110 -13.958 1.00 79.81 259 GLY A C 1
ATOM 1882 O O . GLY A 1 259 ? 20.682 13.120 -15.051 1.00 79.81 259 GLY A O 1
ATOM 1883 N N . LEU A 1 260 ? 18.960 13.750 -13.750 1.00 78.50 260 LEU A N 1
ATOM 1884 C CA . LEU A 1 260 ? 18.285 14.530 -14.785 1.00 78.50 260 LEU A CA 1
ATOM 1885 C C . LEU A 1 260 ? 19.118 15.747 -15.211 1.00 78.50 260 LEU A C 1
ATOM 1887 O O . LEU A 1 260 ? 19.269 15.995 -16.406 1.00 78.50 260 LEU A O 1
ATOM 1891 N N . ALA A 1 261 ? 19.693 16.481 -14.257 1.00 77.94 261 ALA A N 1
ATOM 1892 C CA . ALA A 1 261 ? 20.548 17.630 -14.540 1.00 77.94 261 ALA A CA 1
ATOM 1893 C C . ALA A 1 261 ? 21.785 17.226 -15.355 1.00 77.94 261 ALA A C 1
ATOM 1895 O O . ALA A 1 261 ? 22.106 17.878 -16.348 1.00 77.94 261 ALA A O 1
ATOM 1896 N N . LEU A 1 262 ? 22.437 16.117 -14.992 1.00 80.69 262 LEU A N 1
ATOM 1897 C CA . LEU A 1 262 ? 23.568 15.567 -15.736 1.00 80.69 262 LEU A CA 1
ATOM 1898 C C . LEU A 1 262 ? 23.160 15.149 -17.152 1.00 80.69 262 LEU A C 1
ATOM 1900 O O . LEU A 1 262 ? 23.866 15.469 -18.106 1.00 80.69 262 LEU A O 1
ATOM 1904 N N . LEU A 1 263 ? 22.013 14.483 -17.311 1.00 75.94 263 LEU A N 1
ATOM 1905 C CA . LEU A 1 263 ? 21.494 14.103 -18.624 1.00 75.94 263 LEU A CA 1
ATOM 1906 C C . LEU A 1 263 ? 21.261 15.336 -19.507 1.00 75.94 263 LEU A C 1
ATOM 1908 O O . LEU A 1 263 ? 21.712 15.365 -20.651 1.00 75.94 263 LEU A O 1
ATOM 1912 N N . VAL A 1 264 ? 20.606 16.372 -18.976 1.00 72.19 264 VAL A N 1
ATOM 1913 C CA . VAL A 1 264 ? 20.377 17.636 -19.693 1.00 72.19 264 VAL A CA 1
ATOM 1914 C C . VAL A 1 264 ? 21.703 18.289 -20.077 1.00 72.19 264 VAL A C 1
ATOM 1916 O O . VAL A 1 264 ? 21.856 18.718 -21.219 1.00 72.19 264 VAL A O 1
ATOM 1919 N N . LEU A 1 265 ? 22.679 18.313 -19.167 1.00 77.75 265 LEU A N 1
ATOM 1920 C CA . LEU A 1 265 ? 24.006 18.874 -19.408 1.00 77.75 265 LEU A CA 1
ATOM 1921 C C . LEU A 1 265 ? 24.735 18.136 -20.540 1.00 77.75 265 LEU A C 1
ATOM 1923 O O . LEU A 1 265 ? 25.232 18.760 -21.478 1.00 77.75 265 LEU A O 1
ATOM 1927 N N . VAL A 1 266 ? 24.747 16.800 -20.497 1.00 75.62 266 VAL A N 1
ATOM 1928 C CA . VAL A 1 266 ? 25.350 15.958 -21.538 1.00 75.62 266 VAL A CA 1
ATOM 1929 C C . VAL A 1 266 ? 24.663 16.191 -22.881 1.00 75.62 266 VAL A C 1
ATOM 1931 O O . VAL A 1 266 ? 25.347 16.379 -23.885 1.00 75.62 266 VAL A O 1
ATOM 1934 N N . LEU A 1 267 ? 23.329 16.237 -22.929 1.00 68.94 267 LEU A N 1
ATOM 1935 C CA . LEU A 1 267 ? 22.580 16.505 -24.162 1.00 68.94 267 LEU A CA 1
ATOM 1936 C C . LEU A 1 267 ? 22.833 17.918 -24.705 1.00 68.94 267 LEU A C 1
ATOM 1938 O O . LEU A 1 267 ? 22.933 18.100 -25.918 1.00 68.94 267 LEU A O 1
ATOM 1942 N N . PHE A 1 268 ? 22.977 18.908 -23.823 1.00 70.00 268 PHE A N 1
ATOM 1943 C CA . PHE A 1 268 ? 23.269 20.289 -24.194 1.00 70.00 268 PHE A CA 1
ATOM 1944 C C . PHE A 1 268 ? 24.652 20.435 -24.840 1.00 70.00 268 PHE A C 1
ATOM 1946 O O . PHE A 1 268 ? 24.790 21.145 -25.835 1.00 70.00 268 PHE A O 1
ATOM 1953 N N . PHE A 1 269 ? 25.662 19.731 -24.322 1.00 74.44 269 PHE A N 1
ATOM 1954 C CA . PHE A 1 269 ? 27.024 19.783 -24.862 1.00 74.44 269 PHE A CA 1
ATOM 1955 C C . PHE A 1 269 ? 27.288 18.811 -26.021 1.00 74.44 269 PHE A C 1
ATOM 1957 O O . PHE A 1 269 ? 28.208 19.042 -26.803 1.00 74.44 269 PHE A O 1
ATOM 1964 N N . SER A 1 270 ? 26.502 17.740 -26.164 1.00 66.75 270 SER A N 1
ATOM 1965 C CA . SER A 1 270 ? 26.712 16.713 -27.200 1.00 66.75 270 SER A CA 1
ATOM 1966 C C . SER A 1 270 ? 25.885 16.905 -28.476 1.00 66.75 270 SER A C 1
ATOM 1968 O O . SER A 1 270 ? 26.230 16.331 -29.512 1.00 66.75 270 SER A O 1
ATOM 1970 N N . ALA A 1 271 ? 24.814 17.708 -28.454 1.00 55.75 271 ALA A N 1
ATOM 1971 C CA . ALA A 1 271 ? 23.898 17.843 -29.586 1.00 55.75 271 ALA A CA 1
ATOM 1972 C C . ALA A 1 271 ? 23.877 19.252 -30.207 1.00 55.75 271 ALA A C 1
ATOM 1974 O O . ALA A 1 271 ? 24.032 20.270 -29.537 1.00 55.75 271 ALA A O 1
ATOM 1975 N N . ARG A 1 272 ? 23.597 19.337 -31.519 1.00 63.44 272 ARG A N 1
ATOM 1976 C CA . ARG A 1 272 ? 23.187 20.608 -32.148 1.00 63.44 272 ARG A CA 1
ATOM 1977 C C . ARG A 1 272 ? 21.894 21.078 -31.460 1.00 63.44 272 ARG A C 1
ATOM 1979 O O . ARG A 1 272 ? 20.983 20.269 -31.303 1.00 63.44 272 ARG A O 1
ATOM 1986 N N . ARG A 1 273 ? 21.825 22.368 -31.094 1.00 59.41 273 ARG A N 1
ATOM 1987 C CA . ARG A 1 273 ? 20.867 23.052 -30.180 1.00 59.41 273 ARG A CA 1
ATOM 1988 C C . ARG A 1 273 ? 19.372 22.637 -30.205 1.00 59.41 273 ARG A C 1
ATOM 1990 O O . ARG A 1 273 ? 18.663 22.951 -29.261 1.00 59.41 273 ARG A O 1
ATOM 1997 N N . ALA A 1 274 ? 18.882 21.928 -31.224 1.00 58.84 274 ALA A N 1
ATOM 1998 C CA . ALA A 1 274 ? 17.483 21.507 -31.368 1.00 58.84 274 ALA A CA 1
ATOM 1999 C C . ALA A 1 274 ? 17.067 20.294 -30.499 1.00 58.84 274 ALA A C 1
ATOM 2001 O O . ALA A 1 274 ? 15.933 20.240 -30.030 1.00 58.84 274 ALA A O 1
ATOM 2002 N N . LEU A 1 275 ? 17.963 19.330 -30.251 1.00 60.00 275 LEU A N 1
ATOM 2003 C CA . LEU A 1 275 ? 17.673 18.138 -29.430 1.00 60.00 275 LEU A CA 1
ATOM 2004 C C . LEU A 1 275 ? 17.388 18.431 -27.940 1.00 60.00 275 LEU A C 1
ATOM 2006 O O . LEU A 1 275 ? 16.412 17.882 -27.428 1.00 60.00 275 LEU A O 1
ATOM 2010 N N . PRO A 1 276 ? 18.156 19.288 -27.233 1.00 61.41 276 PRO A N 1
ATOM 2011 C CA . PRO A 1 276 ? 17.853 19.605 -25.835 1.00 61.41 276 PRO A CA 1
ATOM 2012 C C . PRO A 1 276 ? 16.524 20.363 -25.679 1.00 61.41 276 PRO A C 1
ATOM 2014 O O . PRO A 1 276 ? 15.821 20.145 -24.699 1.00 61.41 276 PRO A O 1
ATOM 2017 N N . MET A 1 277 ? 16.127 21.185 -26.661 1.00 62.62 277 MET A N 1
ATOM 2018 C CA . MET A 1 277 ? 14.827 21.873 -26.646 1.00 62.62 277 MET A CA 1
ATOM 2019 C C . MET A 1 277 ? 13.654 20.901 -26.818 1.00 62.62 277 MET A C 1
ATOM 2021 O O . MET A 1 277 ? 12.656 21.021 -26.114 1.00 62.62 277 MET A O 1
ATOM 2025 N N . ALA A 1 278 ? 13.781 19.910 -27.706 1.00 64.06 278 ALA A N 1
ATOM 2026 C CA . ALA A 1 278 ? 12.766 18.871 -27.879 1.00 64.06 278 ALA A CA 1
ATOM 2027 C C . ALA A 1 278 ? 12.649 17.967 -26.638 1.00 64.06 278 ALA A C 1
ATOM 2029 O O . ALA A 1 278 ? 11.540 17.658 -26.207 1.00 64.06 278 ALA A O 1
ATOM 2030 N N . ALA A 1 279 ? 13.776 17.595 -26.019 1.00 63.41 279 ALA A N 1
ATOM 2031 C CA . ALA A 1 279 ? 13.786 16.826 -24.774 1.00 63.41 279 ALA A CA 1
ATOM 2032 C C . ALA A 1 279 ? 13.156 17.608 -23.606 1.00 63.41 279 ALA A C 1
ATOM 2034 O O . ALA A 1 279 ? 12.343 17.055 -22.870 1.00 63.41 279 ALA A O 1
ATOM 2035 N N . ALA A 1 280 ? 13.469 18.903 -23.473 1.00 66.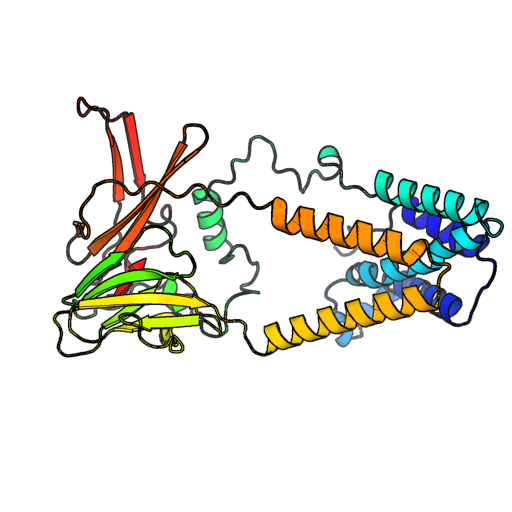44 280 ALA A N 1
ATOM 2036 C CA . ALA A 1 280 ? 12.867 19.775 -22.466 1.00 66.44 280 ALA A CA 1
ATOM 2037 C C . ALA A 1 280 ? 11.355 19.959 -22.680 1.00 66.44 280 ALA A C 1
ATOM 2039 O O . ALA A 1 280 ? 10.595 19.918 -21.716 1.00 66.44 280 ALA A O 1
ATOM 2040 N N . ALA A 1 281 ? 10.904 20.100 -23.932 1.00 70.31 281 ALA A N 1
ATOM 2041 C CA . ALA A 1 281 ? 9.484 20.206 -24.262 1.00 70.31 281 ALA A CA 1
ATOM 2042 C C . ALA A 1 281 ? 8.712 18.910 -23.955 1.00 70.31 281 ALA A C 1
ATOM 2044 O O . ALA A 1 281 ? 7.619 18.970 -23.397 1.00 70.31 281 ALA A O 1
ATOM 2045 N N . LEU A 1 282 ? 9.288 17.741 -24.260 1.00 73.69 282 LEU A N 1
ATOM 2046 C CA . LEU A 1 282 ? 8.687 16.441 -23.937 1.00 73.69 282 LEU A CA 1
ATOM 2047 C C . LEU A 1 282 ? 8.654 16.177 -22.424 1.00 73.69 282 LEU A C 1
ATOM 2049 O O . LEU A 1 282 ? 7.650 15.680 -21.919 1.00 73.69 282 LEU A O 1
ATOM 2053 N N . LEU A 1 283 ? 9.706 16.559 -21.689 1.00 71.06 283 LEU A N 1
ATOM 2054 C CA . LEU A 1 283 ? 9.730 16.501 -20.222 1.00 71.06 283 LEU A CA 1
ATOM 2055 C C . LEU A 1 283 ? 8.682 17.427 -19.599 1.00 71.06 283 LEU A C 1
ATOM 2057 O O . LEU A 1 283 ? 7.957 17.001 -18.704 1.00 71.06 283 LEU A O 1
ATOM 2061 N N . ALA A 1 284 ? 8.566 18.665 -20.087 1.00 70.88 284 ALA A N 1
ATOM 2062 C CA . ALA A 1 284 ? 7.556 19.612 -19.625 1.00 70.88 284 ALA A CA 1
ATOM 2063 C C . ALA A 1 284 ? 6.135 19.106 -19.914 1.00 70.88 284 ALA A C 1
ATOM 2065 O O . ALA A 1 284 ? 5.281 19.164 -19.035 1.00 70.88 284 ALA A O 1
ATOM 2066 N N . ALA A 1 285 ? 5.892 18.543 -21.101 1.00 69.69 285 ALA A N 1
ATOM 2067 C CA . ALA A 1 285 ? 4.611 17.931 -21.445 1.00 69.69 285 ALA A CA 1
ATOM 2068 C C . ALA A 1 285 ? 4.287 16.723 -20.547 1.00 69.69 285 ALA A C 1
ATOM 2070 O O . ALA A 1 285 ? 3.160 16.604 -20.073 1.00 69.69 285 ALA A O 1
ATOM 2071 N N . GLY A 1 286 ? 5.275 15.869 -20.252 1.00 67.19 286 GLY A N 1
ATOM 2072 C CA . GLY A 1 286 ? 5.126 14.754 -19.314 1.00 67.19 286 GLY A CA 1
ATOM 2073 C C . GLY A 1 286 ? 4.824 15.212 -17.883 1.00 67.19 286 GLY A C 1
ATOM 2074 O O . GLY A 1 286 ? 3.916 14.681 -17.253 1.00 67.19 286 GLY A O 1
ATOM 2075 N N . LEU A 1 287 ? 5.521 16.240 -17.389 1.00 65.12 287 LEU A N 1
ATOM 2076 C CA . LEU A 1 287 ? 5.277 16.853 -16.076 1.00 65.12 287 LEU A CA 1
ATOM 2077 C C . LEU A 1 287 ? 3.887 17.489 -15.986 1.00 65.12 287 LEU A C 1
ATOM 2079 O O . LEU A 1 287 ? 3.180 17.264 -15.010 1.00 65.12 287 LEU A O 1
ATOM 2083 N N . VAL A 1 288 ? 3.470 18.239 -17.009 1.00 65.75 288 VAL A N 1
ATOM 2084 C CA . VAL A 1 288 ? 2.127 18.835 -17.078 1.00 65.75 288 VAL A CA 1
ATOM 2085 C C . VAL A 1 288 ? 1.050 17.754 -17.136 1.00 65.75 288 VAL A C 1
ATOM 2087 O O . VAL A 1 288 ? 0.019 17.907 -16.492 1.00 65.75 288 VAL A O 1
ATOM 2090 N N . TRP A 1 289 ? 1.282 16.646 -17.843 1.00 62.50 289 TRP A N 1
ATOM 2091 C CA . TRP A 1 289 ? 0.353 15.517 -17.859 1.00 62.50 289 TRP A CA 1
ATOM 2092 C C . TRP A 1 289 ? 0.261 14.835 -16.486 1.00 62.50 289 TRP A C 1
ATOM 2094 O O . TRP A 1 289 ? -0.840 14.607 -16.001 1.00 62.50 289 TRP A O 1
ATOM 2104 N N . ILE A 1 290 ? 1.389 14.599 -15.808 1.00 55.72 290 ILE A N 1
ATOM 2105 C CA . ILE A 1 290 ? 1.420 14.001 -14.461 1.00 55.72 290 ILE A CA 1
ATOM 2106 C C . ILE A 1 290 ? 0.733 14.906 -13.425 1.00 55.72 290 ILE A C 1
ATOM 2108 O O . ILE A 1 290 ? -0.042 14.418 -12.605 1.00 55.72 290 ILE A O 1
ATOM 2112 N N . ILE A 1 291 ? 0.990 16.217 -13.467 1.00 57.75 291 ILE A N 1
ATOM 2113 C CA . ILE A 1 291 ? 0.428 17.194 -12.521 1.00 57.75 291 ILE A CA 1
ATOM 2114 C C . ILE A 1 291 ? -1.046 17.499 -12.845 1.00 57.75 291 ILE A C 1
ATOM 2116 O O . ILE A 1 291 ? -1.858 17.651 -11.938 1.00 57.75 291 ILE A O 1
ATOM 2120 N N . GLY A 1 292 ? -1.408 17.577 -14.128 1.00 47.16 292 GLY A N 1
ATOM 2121 C CA . GLY A 1 292 ? -2.750 17.939 -14.593 1.00 47.16 292 GLY A CA 1
ATOM 2122 C C . GLY A 1 292 ? -3.761 16.787 -14.629 1.00 47.16 292 GLY A C 1
ATOM 2123 O O . GLY A 1 292 ? -4.960 17.048 -14.698 1.00 47.16 292 GLY A O 1
ATOM 2124 N N . ALA A 1 293 ? -3.318 15.526 -14.576 1.00 45.88 293 ALA A N 1
ATOM 2125 C CA . ALA A 1 293 ? -4.192 14.354 -14.702 1.00 45.88 293 ALA A CA 1
ATOM 2126 C C . ALA A 1 293 ? -4.800 13.846 -13.384 1.00 45.88 293 ALA A C 1
ATOM 2128 O O . ALA A 1 293 ? -5.515 12.847 -13.405 1.00 45.88 293 ALA A O 1
ATOM 2129 N N . GLN A 1 294 ? -4.549 14.495 -12.246 1.00 43.19 294 GLN A N 1
ATOM 2130 C CA . GLN A 1 294 ? -5.172 14.102 -10.982 1.00 43.19 294 GLN A CA 1
ATOM 2131 C C . GLN A 1 294 ? -6.318 15.071 -10.668 1.00 43.19 294 GLN A C 1
ATOM 2133 O O . GLN A 1 294 ? -6.073 16.113 -10.055 1.00 43.19 294 GLN A O 1
ATOM 2138 N N . PRO A 1 295 ? -7.571 14.790 -11.086 1.00 46.16 295 PRO A N 1
ATOM 2139 C CA . PRO A 1 295 ? -8.700 15.524 -10.540 1.00 46.16 295 PRO A CA 1
ATOM 2140 C C . PRO A 1 295 ? -8.650 15.358 -9.023 1.00 46.16 295 PRO A C 1
ATOM 2142 O O . PRO A 1 295 ? -8.631 14.231 -8.521 1.00 46.16 295 PRO A O 1
ATOM 2145 N N . ALA A 1 296 ? -8.590 16.474 -8.293 1.00 47.12 296 ALA A N 1
ATOM 2146 C CA . ALA A 1 296 ? -8.746 16.434 -6.848 1.00 47.12 296 ALA A CA 1
ATOM 2147 C C . ALA A 1 296 ? -10.036 15.647 -6.558 1.00 47.12 296 ALA A C 1
ATOM 2149 O O . ALA A 1 296 ? -11.069 15.964 -7.164 1.00 47.12 296 ALA A O 1
ATOM 2150 N N . PRO A 1 297 ? -9.995 14.591 -5.723 1.00 52.38 297 PRO A N 1
ATOM 2151 C CA . PRO A 1 297 ? -11.195 13.831 -5.420 1.00 52.38 297 PRO A CA 1
ATOM 2152 C C . PRO A 1 297 ? -12.263 14.812 -4.943 1.00 52.38 297 PRO A C 1
ATOM 2154 O O . PRO A 1 297 ? -11.972 15.700 -4.138 1.00 52.38 297 PRO A O 1
ATOM 2157 N N . ALA A 1 298 ? -13.475 14.688 -5.490 1.00 49.44 298 ALA A N 1
ATOM 2158 C CA . ALA A 1 298 ? -14.591 15.536 -5.099 1.00 49.44 298 ALA A CA 1
ATOM 2159 C C . ALA A 1 298 ? -14.686 15.524 -3.569 1.00 49.44 298 ALA A C 1
ATOM 2161 O O . ALA A 1 298 ? -14.815 14.453 -2.970 1.00 49.44 298 ALA A O 1
ATOM 2162 N N . GLN A 1 299 ? -14.554 16.699 -2.946 1.00 53.09 299 GLN A N 1
ATOM 2163 C CA . GLN A 1 299 ? -14.662 16.813 -1.498 1.00 53.09 299 GLN A CA 1
ATOM 2164 C C . GLN A 1 299 ? -16.034 16.278 -1.092 1.00 53.09 299 GLN A C 1
ATOM 2166 O O . GLN A 1 299 ? -17.070 16.784 -1.531 1.00 53.09 299 GLN A O 1
ATOM 2171 N N . ALA A 1 300 ? -16.026 15.200 -0.309 1.00 54.91 300 ALA A N 1
ATOM 2172 C CA . ALA A 1 300 ? -17.233 14.615 0.244 1.00 54.91 300 ALA A CA 1
ATOM 2173 C C . ALA A 1 300 ? -17.962 15.698 1.050 1.00 54.91 300 ALA A C 1
ATOM 2175 O O . ALA A 1 300 ? -17.367 16.319 1.931 1.00 54.91 300 ALA A O 1
ATOM 2176 N N . ARG A 1 301 ? -19.242 15.949 0.751 1.00 53.53 301 ARG A N 1
ATOM 2177 C CA . ARG A 1 301 ? -20.063 16.786 1.632 1.00 53.53 301 ARG A CA 1
ATOM 2178 C C . ARG A 1 301 ? -20.268 16.011 2.926 1.00 53.53 301 ARG A C 1
ATOM 2180 O O . ARG A 1 301 ? -20.822 14.913 2.895 1.00 53.53 301 ARG A O 1
ATOM 2187 N N . GLN A 1 302 ? -19.844 16.584 4.047 1.00 54.12 302 GLN A N 1
ATOM 2188 C CA . GLN A 1 302 ? -20.235 16.067 5.352 1.00 54.12 302 GLN A CA 1
ATOM 2189 C C . GLN A 1 302 ? -21.750 16.184 5.503 1.00 54.12 302 GLN A C 1
ATOM 2191 O O . GLN A 1 302 ? -22.340 17.226 5.209 1.00 54.12 302 GLN A O 1
ATOM 2196 N N . ALA A 1 303 ? -22.375 15.098 5.952 1.00 54.69 303 ALA A N 1
ATOM 2197 C CA . ALA A 1 303 ? -23.740 15.160 6.443 1.00 54.69 303 ALA A CA 1
ATOM 2198 C C . ALA A 1 303 ? -23.786 16.079 7.676 1.00 54.69 303 ALA A C 1
ATOM 2200 O O . ALA A 1 303 ? -22.835 16.123 8.456 1.00 54.69 303 ALA A O 1
ATOM 2201 N N . SER A 1 304 ? -24.894 16.794 7.865 1.00 57.50 304 SER A N 1
ATOM 2202 C CA . SER A 1 304 ? -25.163 17.674 9.012 1.00 57.50 304 SER A CA 1
ATOM 2203 C C . SER A 1 304 ? -25.479 16.885 10.291 1.00 57.50 304 SER A C 1
ATOM 2205 O O . SER A 1 304 ? -26.456 17.172 10.977 1.00 57.50 304 SER A O 1
ATOM 2207 N N . VAL A 1 305 ? -24.717 15.826 10.555 1.00 68.94 305 VAL A N 1
ATOM 2208 C CA . VAL A 1 305 ? -24.866 14.966 11.728 1.00 68.94 305 VAL A CA 1
ATOM 2209 C C . VAL A 1 305 ? -23.817 15.392 12.745 1.00 68.94 305 VAL A C 1
ATOM 2211 O O . VAL A 1 305 ? -22.635 15.508 12.412 1.00 68.94 305 VAL A O 1
ATOM 2214 N N . GLU A 1 306 ? -24.246 15.647 13.978 1.00 81.31 306 GLU A N 1
ATOM 2215 C CA . GLU A 1 306 ? -23.324 15.847 15.092 1.00 81.31 306 GLU A CA 1
ATOM 2216 C C . GLU A 1 306 ? -22.729 14.498 15.503 1.00 81.31 306 GLU A C 1
ATOM 2218 O O . GLU A 1 306 ? -23.443 13.514 15.684 1.00 81.31 306 GLU A O 1
ATOM 2223 N N . PHE A 1 307 ? -21.403 14.453 15.602 1.00 86.69 307 PHE A N 1
ATOM 2224 C CA . PHE A 1 307 ? -20.639 13.276 16.004 1.00 86.69 307 PHE A CA 1
ATOM 2225 C C . PHE A 1 307 ? -19.924 13.557 17.331 1.00 86.69 307 PHE A C 1
ATOM 2227 O O . PHE A 1 307 ? -19.542 14.712 17.558 1.00 86.69 307 PHE A O 1
ATOM 2234 N N . PRO A 1 308 ? -19.655 12.525 18.149 1.00 89.31 308 PRO A N 1
ATOM 2235 C CA . PRO A 1 308 ? -19.936 11.106 17.897 1.00 89.31 308 PRO A CA 1
ATOM 2236 C C . PRO A 1 308 ? -21.393 10.695 18.163 1.00 89.31 308 PRO A C 1
ATOM 2238 O O . PRO A 1 308 ? -22.103 11.331 18.935 1.00 89.31 308 PRO A O 1
ATOM 2241 N N . VAL A 1 309 ? -21.828 9.598 17.536 1.00 91.12 309 VAL A N 1
ATOM 2242 C CA . VAL A 1 309 ? -23.124 8.949 17.803 1.00 91.12 309 VAL A CA 1
ATOM 2243 C C . VAL A 1 309 ? -22.870 7.578 18.422 1.00 91.12 309 VAL A C 1
ATOM 2245 O O . VAL A 1 309 ? -22.201 6.750 17.807 1.00 91.12 309 VAL A O 1
ATOM 2248 N N . ALA A 1 310 ? -23.423 7.311 19.607 1.00 93.69 310 ALA A N 1
ATOM 2249 C CA . ALA A 1 310 ? -23.331 5.994 20.239 1.00 93.69 310 ALA A CA 1
ATOM 2250 C C . ALA A 1 310 ? -24.082 4.952 19.393 1.00 93.69 310 ALA A C 1
ATOM 2252 O O . ALA A 1 310 ? -25.308 4.992 19.285 1.00 93.69 310 ALA A O 1
ATOM 2253 N N . ALA A 1 311 ? -23.343 4.037 18.768 1.00 92.12 311 ALA A N 1
ATOM 2254 C CA . ALA A 1 311 ? -23.891 3.059 17.831 1.00 92.12 311 ALA A CA 1
ATOM 2255 C C . ALA A 1 311 ? -24.174 1.703 18.491 1.00 92.12 311 ALA A C 1
ATOM 2257 O O . ALA A 1 311 ? -25.137 1.028 18.132 1.00 92.12 311 ALA A O 1
ATOM 2258 N N . ALA A 1 312 ? -23.344 1.314 19.460 1.00 93.44 312 ALA A N 1
ATOM 2259 C CA . ALA A 1 312 ? -23.527 0.148 20.320 1.00 93.44 312 ALA A CA 1
ATOM 2260 C C . ALA A 1 312 ? -22.805 0.383 21.666 1.00 93.44 312 ALA A C 1
ATOM 2262 O O . ALA A 1 312 ? -22.039 1.345 21.786 1.00 93.44 312 ALA A O 1
ATOM 2263 N N . PRO A 1 313 ? -23.019 -0.455 22.700 1.00 95.12 313 PRO A N 1
ATOM 2264 C CA . PRO A 1 313 ? -22.260 -0.358 23.945 1.00 95.12 313 PRO A CA 1
ATOM 2265 C C . PRO A 1 313 ? -20.746 -0.382 23.687 1.00 95.12 313 PRO A C 1
ATOM 2267 O O . PRO A 1 313 ? -20.212 -1.325 23.105 1.00 95.12 313 PRO A O 1
ATOM 2270 N N . GLY A 1 314 ? -20.060 0.689 24.086 1.00 94.94 314 GLY A N 1
ATOM 2271 C CA . GLY A 1 314 ? -18.623 0.848 23.865 1.00 94.94 314 GLY A CA 1
ATOM 2272 C C . GLY A 1 314 ? -18.195 1.057 22.403 1.00 94.94 314 GLY A C 1
ATOM 2273 O O . GLY A 1 314 ? -17.012 0.895 22.111 1.00 94.94 314 GLY A O 1
ATOM 2274 N N . LEU A 1 315 ? -19.111 1.405 21.490 1.00 95.69 315 LEU A N 1
ATOM 2275 C CA . LEU A 1 315 ? -18.814 1.691 20.083 1.00 95.69 315 LEU A CA 1
ATOM 2276 C C . LEU A 1 315 ? -19.514 2.967 19.616 1.00 95.69 315 LEU A C 1
ATOM 2278 O O . LEU A 1 315 ? -20.745 3.047 19.585 1.00 95.69 315 LEU A O 1
ATOM 2282 N N . ASP A 1 316 ? -18.719 3.921 19.154 1.00 95.00 316 ASP A N 1
ATOM 2283 C CA . ASP A 1 316 ? -19.206 5.172 18.595 1.00 95.00 316 ASP A CA 1
ATOM 2284 C C . ASP A 1 316 ? -18.987 5.241 17.094 1.00 95.00 316 ASP A C 1
ATOM 2286 O O . ASP A 1 316 ? -17.948 4.853 16.563 1.00 95.00 316 ASP A O 1
ATOM 2290 N N . LEU A 1 317 ? -19.938 5.856 16.411 1.00 92.81 317 LEU A N 1
ATOM 2291 C CA . LEU A 1 317 ? -19.730 6.403 15.089 1.00 92.81 317 LEU A CA 1
ATOM 2292 C C . LEU A 1 317 ? -19.096 7.796 15.230 1.00 92.81 317 LEU A C 1
ATOM 2294 O O . LEU A 1 317 ? -19.768 8.759 15.595 1.00 92.81 317 LEU A O 1
ATOM 2298 N N . ALA A 1 318 ? -17.801 7.896 14.934 1.00 92.38 318 ALA A N 1
ATOM 2299 C CA . ALA A 1 318 ? -16.989 9.108 15.081 1.00 92.38 318 ALA A CA 1
ATOM 2300 C C . ALA A 1 318 ? -17.069 10.057 13.870 1.00 92.38 318 ALA A C 1
ATOM 2302 O O . ALA A 1 318 ? -16.663 11.220 13.948 1.00 92.38 318 ALA A O 1
ATOM 2303 N N . GLY A 1 319 ? -17.549 9.561 12.728 1.00 88.50 319 GLY A N 1
ATOM 2304 C CA . GLY A 1 319 ? -17.741 10.343 11.510 1.00 88.50 319 GLY A CA 1
ATOM 2305 C C . GLY A 1 319 ? -18.187 9.491 10.323 1.00 88.50 319 GLY A C 1
ATOM 2306 O O . GLY A 1 319 ? -18.069 8.266 10.343 1.00 88.50 319 GLY A O 1
ATOM 2307 N N . ILE A 1 320 ? -18.685 10.139 9.268 1.00 85.94 320 ILE A N 1
ATOM 2308 C CA . ILE A 1 320 ? -19.012 9.501 7.985 1.00 85.94 320 ILE A CA 1
ATOM 2309 C C . ILE A 1 320 ? -18.514 10.388 6.841 1.00 85.94 320 ILE A C 1
ATOM 2311 O O . ILE A 1 320 ? -18.856 11.570 6.784 1.00 85.94 320 ILE A O 1
ATOM 2315 N N . ASP A 1 321 ? -17.792 9.800 5.885 1.00 81.56 321 ASP A N 1
ATOM 2316 C CA . ASP A 1 321 ? -17.595 10.397 4.560 1.00 81.56 321 ASP A CA 1
ATOM 2317 C C . ASP A 1 321 ? -18.627 9.831 3.579 1.00 81.56 321 ASP A C 1
ATOM 2319 O O . ASP A 1 321 ? -18.756 8.614 3.450 1.00 81.56 321 ASP A O 1
ATOM 2323 N N . ALA A 1 322 ? -19.336 10.696 2.852 1.00 80.50 322 ALA A N 1
ATOM 2324 C CA . ALA A 1 322 ? -20.318 10.292 1.849 1.00 80.50 322 ALA A CA 1
ATOM 2325 C C . ALA A 1 322 ? -20.012 10.927 0.486 1.00 80.50 322 ALA A C 1
ATOM 2327 O O . ALA A 1 322 ? -19.778 12.130 0.379 1.00 80.50 322 ALA A O 1
ATOM 2328 N N . ALA A 1 323 ? -20.034 10.121 -0.573 1.00 81.00 323 ALA A N 1
ATOM 2329 C CA . ALA A 1 323 ? -19.840 10.580 -1.944 1.00 81.00 323 ALA A CA 1
ATOM 2330 C C . ALA A 1 323 ? -20.852 9.915 -2.877 1.00 81.00 323 ALA A C 1
ATOM 2332 O O . ALA A 1 323 ? -21.085 8.710 -2.786 1.00 81.00 323 ALA A O 1
ATOM 2333 N N . VAL A 1 324 ? -21.433 10.693 -3.790 1.00 81.00 324 VAL A N 1
ATOM 2334 C CA . VAL A 1 324 ? -22.337 10.179 -4.823 1.00 81.00 324 VAL A CA 1
ATOM 2335 C C . VAL A 1 324 ? -21.630 10.233 -6.166 1.00 81.00 324 VAL A C 1
ATOM 2337 O O . VAL A 1 324 ? -21.287 11.312 -6.645 1.00 81.00 324 VAL A O 1
ATOM 2340 N N . THR A 1 325 ? -21.454 9.074 -6.793 1.00 78.94 325 THR A N 1
ATOM 2341 C CA . THR A 1 325 ? -20.810 8.958 -8.104 1.00 78.94 325 THR A CA 1
ATOM 2342 C C . THR A 1 325 ? -21.648 8.054 -8.992 1.00 78.94 325 THR A C 1
ATOM 2344 O O . THR A 1 325 ? -21.928 6.917 -8.627 1.00 78.94 325 THR A O 1
ATOM 2347 N N . ARG A 1 326 ? -22.064 8.551 -10.168 1.00 81.44 326 ARG A N 1
ATOM 2348 C CA . ARG A 1 326 ? -22.860 7.791 -11.158 1.00 81.44 326 ARG A CA 1
ATOM 2349 C C . ARG A 1 326 ? -24.097 7.092 -10.555 1.00 81.44 326 ARG A C 1
ATOM 2351 O O . ARG A 1 326 ? -24.384 5.946 -10.876 1.00 81.44 326 ARG A O 1
ATOM 2358 N N . GLY A 1 327 ? -24.810 7.773 -9.655 1.00 80.50 327 GLY A N 1
ATOM 2359 C CA . GLY A 1 327 ? -26.012 7.235 -9.001 1.00 80.50 327 GLY A CA 1
ATOM 2360 C C . GLY A 1 327 ? -25.752 6.248 -7.855 1.00 80.50 327 GLY A C 1
ATOM 2361 O O . GLY A 1 327 ? -26.707 5.769 -7.255 1.00 80.50 327 GLY A O 1
ATOM 2362 N N . GLN A 1 328 ? -24.491 5.967 -7.507 1.00 80.06 328 GLN A N 1
ATOM 2363 C CA . GLN A 1 328 ? -24.130 5.175 -6.331 1.00 80.06 328 GLN A CA 1
ATOM 2364 C C . GLN A 1 328 ? -23.715 6.087 -5.174 1.00 80.06 328 GLN A C 1
ATOM 2366 O O . GLN A 1 328 ? -22.822 6.922 -5.328 1.00 80.06 328 GLN A O 1
ATOM 2371 N N . LEU A 1 329 ? -24.340 5.903 -4.009 1.00 84.44 329 LEU A N 1
ATOM 2372 C CA . LEU A 1 329 ? -23.930 6.528 -2.753 1.00 84.44 329 LEU A CA 1
ATOM 2373 C C . LEU A 1 329 ? -22.899 5.630 -2.060 1.00 84.44 329 LEU A C 1
ATOM 2375 O O . LEU A 1 329 ? -23.218 4.531 -1.616 1.00 84.44 329 LEU A O 1
ATOM 2379 N N . THR A 1 330 ? -21.664 6.109 -1.956 1.00 83.31 330 THR A N 1
ATOM 2380 C CA . THR A 1 330 ? -20.605 5.473 -1.169 1.00 83.31 330 THR A CA 1
ATOM 2381 C C . THR A 1 330 ? -20.511 6.157 0.183 1.00 83.31 330 THR A C 1
ATOM 2383 O O . THR A 1 330 ? -20.278 7.363 0.242 1.00 83.31 330 THR A O 1
ATOM 2386 N N . ILE A 1 331 ? -20.641 5.379 1.254 1.00 84.62 331 ILE A N 1
ATOM 2387 C CA . ILE A 1 331 ? -20.438 5.826 2.633 1.00 84.62 331 ILE A CA 1
ATOM 2388 C C . ILE A 1 331 ? -19.196 5.156 3.222 1.00 84.62 331 ILE A C 1
ATOM 2390 O O . ILE A 1 331 ? -18.951 3.971 2.997 1.00 84.62 331 ILE A O 1
ATOM 2394 N N . ARG A 1 332 ? -18.406 5.917 3.974 1.00 85.75 332 ARG A N 1
ATOM 2395 C CA . ARG A 1 332 ? -17.240 5.437 4.720 1.00 85.75 332 ARG A CA 1
ATOM 2396 C C . ARG A 1 332 ? -17.399 5.867 6.178 1.00 85.75 332 ARG A C 1
ATOM 2398 O O . ARG A 1 332 ? -17.038 6.998 6.510 1.00 85.75 332 ARG A O 1
ATOM 2405 N N . PRO A 1 333 ? -18.027 5.029 7.018 1.00 88.44 333 PRO A N 1
ATOM 2406 C CA . PRO A 1 333 ? -18.125 5.305 8.443 1.00 88.44 333 PRO A CA 1
ATOM 2407 C C . PRO A 1 333 ? -16.760 5.152 9.109 1.00 88.44 333 PRO A C 1
ATOM 2409 O O . PRO A 1 333 ? -15.939 4.359 8.651 1.00 88.44 333 PRO A O 1
ATOM 2412 N N . ARG A 1 334 ? -16.555 5.890 10.197 1.00 89.94 334 ARG A N 1
ATOM 2413 C CA . ARG A 1 334 ? -15.409 5.742 11.091 1.00 89.94 334 ARG A CA 1
ATOM 2414 C C . ARG A 1 334 ? -15.894 5.385 12.473 1.00 89.94 334 ARG A C 1
ATOM 2416 O O . ARG A 1 334 ? -16.739 6.096 13.023 1.00 89.94 334 ARG A O 1
ATOM 2423 N N . TRP A 1 335 ? -15.356 4.313 13.022 1.00 93.19 335 TRP A N 1
ATOM 2424 C CA . TRP A 1 335 ? -15.810 3.777 14.296 1.00 93.19 335 TRP A CA 1
ATOM 2425 C C . TRP A 1 335 ? -14.766 4.019 15.365 1.00 93.19 335 TRP A C 1
ATOM 2427 O O . TRP A 1 335 ? -13.621 3.626 15.191 1.00 93.19 335 TRP A O 1
ATOM 2437 N N . PHE A 1 336 ? -15.148 4.640 16.473 1.00 95.81 336 PHE A N 1
ATOM 2438 C CA . PHE A 1 336 ? -14.287 4.729 17.640 1.00 95.81 336 PHE A CA 1
ATOM 2439 C C . PHE A 1 336 ? -14.698 3.686 18.674 1.00 95.81 336 PHE A C 1
ATOM 2441 O O . PHE A 1 336 ? -15.863 3.592 19.063 1.00 95.81 336 PHE A O 1
ATOM 2448 N N . VAL A 1 337 ? -13.731 2.881 19.097 1.00 96.69 337 VAL A N 1
ATOM 2449 C CA . VAL A 1 337 ? -13.957 1.718 19.953 1.00 96.69 337 VAL A CA 1
ATOM 2450 C C . VAL A 1 337 ? -13.558 2.067 21.379 1.00 96.69 337 VAL A C 1
ATOM 2452 O O . VAL A 1 337 ? -12.392 2.345 21.648 1.00 96.69 337 VAL A O 1
ATOM 2455 N N . ARG A 1 338 ? -14.518 2.038 22.305 1.00 96.38 338 ARG A N 1
ATOM 2456 C CA . ARG A 1 338 ? -14.282 2.245 23.741 1.00 96.38 338 ARG A CA 1
ATOM 2457 C C . ARG A 1 338 ? -14.132 0.954 24.534 1.00 96.38 338 ARG A C 1
ATOM 2459 O O . ARG A 1 338 ? -13.422 0.942 25.530 1.00 96.38 338 ARG A O 1
ATOM 2466 N N . ALA A 1 339 ? -14.791 -0.118 24.114 1.00 96.69 339 ALA A N 1
ATOM 2467 C CA . ALA A 1 339 ? -14.757 -1.413 24.792 1.00 96.69 339 ALA A CA 1
ATOM 2468 C C . ALA A 1 339 ? -14.649 -2.552 23.775 1.00 96.69 339 ALA A C 1
ATOM 2470 O O . ALA A 1 339 ? -14.951 -2.354 22.596 1.00 96.69 339 ALA A O 1
ATOM 2471 N N . ASN A 1 340 ? -14.253 -3.745 24.229 1.00 96.50 340 ASN A N 1
ATOM 2472 C CA . ASN A 1 340 ? -14.284 -4.950 23.399 1.00 96.50 340 ASN A CA 1
ATOM 2473 C C . ASN A 1 340 ? -15.665 -5.128 22.758 1.00 96.50 340 ASN A C 1
ATOM 2475 O O . ASN A 1 340 ? -16.689 -5.039 23.436 1.00 96.50 340 ASN A O 1
ATOM 2479 N N . GLN A 1 341 ? -15.680 -5.412 21.460 1.00 95.75 341 GLN A N 1
ATOM 2480 C CA . GLN A 1 341 ? -16.912 -5.612 20.708 1.00 95.75 341 GLN A CA 1
ATOM 2481 C C . GLN A 1 341 ? -17.130 -7.103 20.428 1.00 95.75 341 GLN A C 1
ATOM 2483 O O . GLN A 1 341 ? -16.164 -7.828 20.197 1.00 95.75 341 GLN A O 1
ATOM 2488 N N . PRO A 1 342 ? -18.380 -7.595 20.427 1.00 94.56 342 PRO A N 1
ATOM 2489 C CA . PRO A 1 342 ? -18.690 -8.869 19.789 1.00 94.56 342 PRO A CA 1
ATOM 2490 C C . PRO A 1 342 ? -18.612 -8.711 18.264 1.00 94.56 342 PRO A C 1
ATOM 2492 O O . PRO A 1 342 ? -18.370 -7.615 17.757 1.00 94.56 342 PRO A O 1
ATOM 2495 N N . ASP A 1 343 ? -18.877 -9.777 17.513 1.00 93.44 343 ASP A N 1
ATOM 2496 C CA . ASP A 1 343 ? -19.141 -9.649 16.079 1.00 93.44 343 ASP A CA 1
ATOM 2497 C C . ASP A 1 343 ? -20.467 -8.922 15.836 1.00 93.44 343 ASP A C 1
ATOM 2499 O O . ASP A 1 343 ? -21.543 -9.394 16.209 1.00 93.44 343 ASP A O 1
ATOM 2503 N N . LEU A 1 344 ? -20.382 -7.747 15.215 1.00 92.19 344 LEU A N 1
ATOM 2504 C CA . LEU A 1 344 ? -21.508 -6.856 14.973 1.00 92.19 344 LEU A CA 1
ATOM 2505 C C . LEU A 1 344 ? -21.886 -6.819 13.492 1.00 92.19 344 LEU A C 1
ATOM 2507 O O . LEU A 1 344 ? -21.046 -6.886 12.594 1.00 92.19 344 LEU A O 1
ATOM 2511 N N . LEU A 1 345 ? -23.180 -6.625 13.241 1.00 92.31 345 LEU A N 1
ATOM 2512 C CA . LEU A 1 345 ? -23.717 -6.269 11.931 1.00 92.31 345 LEU A CA 1
ATOM 2513 C C . LEU A 1 345 ? -24.214 -4.829 11.979 1.00 92.31 345 LEU A C 1
ATOM 2515 O O . LEU A 1 345 ? -24.971 -4.467 12.876 1.00 92.31 345 LEU A O 1
ATOM 2519 N N . VAL A 1 346 ? -23.844 -4.037 10.977 1.00 90.19 346 VAL A N 1
ATOM 2520 C CA . VAL A 1 346 ? -24.329 -2.667 10.809 1.00 90.19 346 VAL A CA 1
ATOM 2521 C C . VAL A 1 346 ? -25.364 -2.647 9.694 1.00 90.19 346 VAL A C 1
ATOM 2523 O O . VAL A 1 346 ? -25.157 -3.231 8.628 1.00 90.19 346 VAL A O 1
ATOM 2526 N N . GLU A 1 347 ? -26.485 -1.974 9.939 1.00 91.81 347 GLU A N 1
ATOM 2527 C CA . GLU A 1 347 ? -27.511 -1.723 8.934 1.00 91.81 347 GLU A CA 1
ATOM 2528 C C . GLU A 1 347 ? -27.549 -0.236 8.581 1.00 91.81 347 GLU A C 1
ATOM 2530 O O . GLU A 1 347 ? -27.785 0.619 9.431 1.00 91.81 347 GLU A O 1
ATOM 2535 N N . TRP A 1 348 ? -27.338 0.063 7.306 1.00 90.31 348 TRP A N 1
ATOM 2536 C CA . TRP A 1 348 ? -27.478 1.392 6.731 1.00 90.31 348 TRP A CA 1
ATOM 2537 C C . TRP A 1 348 ? -28.767 1.442 5.929 1.00 90.31 348 TRP A C 1
ATOM 2539 O O . TRP A 1 348 ? -28.962 0.613 5.042 1.00 90.31 348 TRP A O 1
ATOM 2549 N N . ARG A 1 349 ? -29.634 2.417 6.209 1.00 92.12 349 ARG A N 1
ATOM 2550 C CA . ARG A 1 349 ? -30.862 2.664 5.444 1.00 92.12 349 ARG A CA 1
ATOM 2551 C C . ARG A 1 349 ? -30.808 4.054 4.832 1.00 92.12 349 ARG A C 1
ATOM 2553 O O . ARG A 1 349 ? -30.629 5.039 5.541 1.00 92.12 349 ARG A O 1
ATOM 2560 N N . LEU A 1 350 ? -30.969 4.121 3.518 1.00 90.56 350 LEU A N 1
ATOM 2561 C CA . LEU A 1 350 ? -31.220 5.355 2.793 1.00 90.56 350 LEU A CA 1
ATOM 2562 C C . LEU A 1 350 ? -32.731 5.542 2.709 1.00 90.56 350 LEU A C 1
ATOM 2564 O O . LEU A 1 350 ? -33.412 4.718 2.098 1.00 90.56 350 LEU A O 1
ATOM 2568 N N . THR A 1 351 ? -33.246 6.610 3.308 1.00 92.50 351 THR A N 1
ATOM 2569 C CA . THR A 1 351 ? -34.673 6.938 3.295 1.00 92.50 351 THR A CA 1
ATOM 2570 C C . THR A 1 351 ? -34.965 8.170 2.444 1.00 92.50 351 THR A C 1
ATOM 2572 O O . THR A 1 351 ? -34.110 9.041 2.273 1.00 92.50 351 THR A O 1
ATOM 2575 N N . ASP A 1 352 ? -36.172 8.237 1.885 1.00 91.19 352 ASP A N 1
ATOM 2576 C CA . ASP A 1 352 ? -36.699 9.460 1.281 1.00 91.19 352 ASP A CA 1
ATOM 2577 C C . ASP A 1 352 ? -37.188 10.447 2.361 1.00 91.19 352 ASP A C 1
ATOM 2579 O O . ASP A 1 352 ? -37.177 10.157 3.561 1.00 91.19 352 ASP A O 1
ATOM 2583 N N . ALA A 1 353 ? -37.640 11.631 1.939 1.00 91.06 353 ALA A N 1
ATOM 2584 C CA . ALA A 1 353 ? -38.179 12.646 2.848 1.00 91.06 353 ALA A CA 1
ATOM 2585 C C . ALA A 1 353 ? -39.474 12.212 3.568 1.00 91.06 353 ALA A C 1
ATOM 2587 O O . ALA A 1 353 ? -39.835 12.812 4.577 1.00 91.06 353 ALA A O 1
ATOM 2588 N N . ALA A 1 354 ? -40.169 11.186 3.066 1.00 93.31 354 ALA A N 1
ATOM 2589 C CA . ALA A 1 354 ? -41.351 10.599 3.691 1.00 93.31 354 ALA A CA 1
ATOM 2590 C C . ALA A 1 354 ? -40.999 9.445 4.655 1.00 93.31 354 ALA A C 1
ATOM 2592 O O . ALA A 1 354 ? -41.891 8.887 5.289 1.00 93.31 354 ALA A O 1
ATOM 2593 N N . GLY A 1 355 ? -39.712 9.100 4.792 1.00 91.38 355 GLY A N 1
ATOM 2594 C CA . GLY A 1 355 ? -39.223 8.025 5.652 1.00 91.38 355 GLY A CA 1
ATOM 2595 C C . GLY A 1 355 ? -39.249 6.633 5.013 1.00 91.38 355 GLY A C 1
ATOM 2596 O O . GLY A 1 355 ? -38.894 5.658 5.676 1.00 91.38 355 GLY A O 1
ATOM 2597 N N . ASN A 1 356 ? -39.621 6.505 3.737 1.00 94.25 356 ASN A N 1
ATOM 2598 C CA . ASN A 1 356 ? -39.601 5.216 3.049 1.00 94.25 356 ASN A CA 1
ATOM 2599 C C . ASN A 1 356 ? -38.162 4.817 2.729 1.00 94.25 356 ASN A C 1
ATOM 2601 O O . ASN A 1 356 ? -37.366 5.639 2.277 1.00 94.25 356 ASN A O 1
ATOM 2605 N N . THR A 1 357 ? -37.821 3.543 2.923 1.00 94.69 357 THR A N 1
ATOM 2606 C CA . THR A 1 357 ? -36.480 3.034 2.601 1.00 94.69 357 THR A CA 1
ATOM 2607 C C . THR A 1 357 ? -36.316 2.903 1.086 1.00 94.69 357 THR A C 1
ATOM 2609 O O . THR A 1 357 ? -36.973 2.080 0.457 1.00 94.69 357 THR A O 1
ATOM 2612 N N . ILE A 1 358 ? -35.417 3.702 0.513 1.00 92.50 358 ILE A N 1
ATOM 2613 C CA . ILE A 1 358 ? -35.009 3.663 -0.899 1.00 92.50 358 ILE A CA 1
ATOM 2614 C C . ILE A 1 358 ? -34.015 2.520 -1.127 1.00 92.50 358 ILE A C 1
ATOM 2616 O O . ILE A 1 358 ? -34.055 1.833 -2.143 1.00 92.50 358 ILE A O 1
ATOM 2620 N N . SER A 1 359 ? -33.089 2.336 -0.186 1.00 90.94 359 SER A N 1
ATOM 2621 C CA . SER A 1 359 ? -32.061 1.299 -0.236 1.00 90.94 359 SER A CA 1
ATOM 2622 C C . SER A 1 359 ? -31.595 0.961 1.173 1.00 90.94 359 SER A C 1
ATOM 2624 O O . SER A 1 359 ? -31.595 1.824 2.051 1.00 90.94 359 SER A O 1
ATOM 2626 N N . ALA A 1 360 ? -31.186 -0.283 1.397 1.00 91.00 360 ALA A N 1
ATOM 2627 C CA . ALA A 1 360 ? -30.606 -0.708 2.658 1.00 91.00 360 ALA A CA 1
ATOM 2628 C C . ALA A 1 360 ? -29.433 -1.659 2.427 1.00 91.00 360 ALA A C 1
ATOM 2630 O O . ALA A 1 360 ? -29.440 -2.471 1.504 1.00 91.00 360 ALA A O 1
ATOM 2631 N N . LEU A 1 361 ? -28.435 -1.568 3.299 1.00 88.06 361 LEU A N 1
ATOM 2632 C CA . LEU A 1 361 ? -27.289 -2.461 3.336 1.00 88.06 361 LEU A CA 1
ATOM 2633 C C . LEU A 1 361 ? -27.104 -2.948 4.765 1.00 88.06 361 LEU A C 1
ATOM 2635 O O . LEU A 1 361 ? -26.829 -2.151 5.657 1.00 88.06 361 LEU A O 1
ATOM 2639 N N . ARG A 1 362 ? -27.195 -4.261 4.968 1.00 90.81 362 ARG A N 1
ATOM 2640 C CA . ARG A 1 362 ? -26.839 -4.904 6.232 1.00 90.81 362 ARG A CA 1
ATOM 2641 C C . ARG A 1 362 ? -25.589 -5.743 6.027 1.00 90.81 362 ARG A C 1
ATOM 2643 O O . ARG A 1 362 ? -25.600 -6.673 5.227 1.00 90.81 362 ARG A O 1
ATOM 2650 N N . SER A 1 363 ? -24.516 -5.403 6.727 1.00 88.12 363 SER A N 1
ATOM 2651 C CA . SER A 1 363 ? -23.233 -6.098 6.624 1.00 88.12 363 SER A CA 1
ATOM 2652 C C . SER A 1 363 ? -22.445 -5.935 7.915 1.00 88.12 363 SER A C 1
ATOM 2654 O O . SER A 1 363 ? -22.536 -4.900 8.574 1.00 88.12 363 SER A O 1
ATOM 2656 N N . ALA A 1 364 ? -21.610 -6.917 8.247 1.00 87.19 364 ALA A N 1
ATOM 2657 C CA . ALA A 1 364 ? -20.515 -6.670 9.178 1.00 87.19 364 ALA A CA 1
ATOM 2658 C C . ALA A 1 364 ? -19.582 -5.591 8.589 1.00 87.19 364 ALA A C 1
ATOM 2660 O O . ALA A 1 364 ? -19.531 -5.430 7.353 1.00 87.19 364 ALA A O 1
ATOM 2661 N N . PRO A 1 365 ? -18.870 -4.823 9.431 1.00 84.69 365 PRO A N 1
ATOM 2662 C CA . PRO A 1 365 ? -17.897 -3.843 8.971 1.00 84.69 365 PRO A CA 1
ATOM 2663 C C . PRO A 1 365 ? -16.900 -4.414 7.957 1.00 84.69 365 PRO A C 1
ATOM 2665 O O . PRO A 1 365 ? -16.654 -5.618 7.891 1.00 84.69 365 PRO A O 1
ATOM 2668 N N . ARG A 1 366 ? -16.376 -3.533 7.097 1.00 81.06 366 ARG A N 1
ATOM 2669 C CA . ARG A 1 366 ? -15.469 -3.899 5.995 1.00 81.06 366 ARG A CA 1
ATOM 2670 C C . ARG A 1 366 ? -16.017 -5.029 5.104 1.00 81.06 366 ARG A C 1
ATOM 2672 O O . ARG A 1 366 ? -15.283 -5.888 4.641 1.00 81.06 366 ARG A O 1
ATOM 2679 N N . PHE A 1 367 ? -17.325 -5.016 4.836 1.00 85.25 367 PHE A N 1
ATOM 2680 C CA . PHE A 1 367 ? -18.004 -6.006 3.984 1.00 85.25 367 PHE A CA 1
ATOM 2681 C C . PHE A 1 367 ? -17.944 -7.447 4.517 1.00 85.25 367 PHE A C 1
ATOM 2683 O O . PHE A 1 367 ? -17.946 -8.398 3.734 1.00 85.25 367 PHE A O 1
ATOM 2690 N N . GLY A 1 368 ? -17.899 -7.597 5.845 1.00 82.31 368 GLY A N 1
ATOM 2691 C CA . GLY A 1 368 ? -17.893 -8.891 6.525 1.00 82.31 368 GLY A CA 1
ATOM 2692 C C . GLY A 1 368 ? -16.573 -9.636 6.458 1.00 82.31 368 GLY A C 1
ATOM 2693 O O . GLY A 1 368 ? -16.542 -10.829 6.734 1.00 82.31 368 GLY A O 1
ATOM 2694 N N . THR A 1 369 ? -15.500 -8.945 6.089 1.00 81.19 369 THR A N 1
ATOM 2695 C CA . THR A 1 369 ? -14.170 -9.536 6.087 1.00 81.19 369 THR A CA 1
ATOM 2696 C C . THR A 1 369 ? -13.540 -9.364 7.466 1.00 81.19 369 THR A C 1
ATOM 2698 O O . THR A 1 369 ? -13.071 -10.319 8.070 1.00 81.19 369 THR A O 1
ATOM 2701 N N . TRP A 1 370 ? -13.613 -8.182 8.072 1.00 81.62 370 TRP A N 1
ATOM 2702 C CA . TRP A 1 370 ? -13.026 -7.965 9.397 1.00 81.62 370 TRP A CA 1
ATOM 2703 C C . TRP A 1 370 ? -14.048 -8.118 10.521 1.00 81.62 370 TRP A C 1
ATOM 2705 O O . TRP A 1 370 ? -15.042 -7.394 10.576 1.00 81.62 370 TRP A O 1
ATOM 2715 N N . SER A 1 371 ? -13.755 -9.039 11.439 1.00 90.06 371 SER A N 1
ATOM 2716 C CA . SER A 1 371 ? -14.482 -9.205 12.696 1.00 90.06 371 SER A CA 1
ATOM 2717 C C . SER A 1 371 ? -14.305 -7.962 13.573 1.00 90.06 371 SER A C 1
ATOM 2719 O O . SER A 1 371 ? -13.194 -7.467 13.755 1.00 90.06 371 SER A O 1
ATOM 2721 N N . THR A 1 372 ? -15.399 -7.453 14.140 1.00 93.81 372 THR A N 1
ATOM 2722 C CA . THR A 1 372 ? -15.338 -6.362 15.127 1.00 93.81 372 THR A CA 1
ATOM 2723 C C . THR A 1 372 ? -14.754 -6.824 16.456 1.00 93.81 372 THR A C 1
ATOM 2725 O O . THR A 1 372 ? -14.269 -5.997 17.222 1.00 93.81 372 THR A O 1
ATOM 2728 N N . ALA A 1 373 ? -14.712 -8.135 16.711 1.00 94.75 373 ALA A N 1
ATOM 2729 C CA . ALA A 1 373 ? -14.056 -8.691 17.887 1.00 94.75 373 ALA A CA 1
ATOM 2730 C C . ALA A 1 373 ? -12.531 -8.524 17.870 1.00 94.75 373 ALA A C 1
ATOM 2732 O O . ALA A 1 373 ? -11.902 -8.640 18.921 1.00 94.75 373 ALA A O 1
ATOM 2733 N N . THR A 1 374 ? -11.924 -8.215 16.717 1.00 93.44 374 THR A N 1
ATOM 2734 C CA . THR A 1 374 ? -10.491 -7.880 16.625 1.00 93.44 374 THR A CA 1
ATOM 2735 C C . THR A 1 374 ? -10.207 -6.401 16.915 1.00 93.44 374 THR A C 1
ATOM 2737 O O . THR A 1 374 ? -9.049 -5.986 16.989 1.00 93.44 374 THR A O 1
ATOM 2740 N N . TRP A 1 375 ? -11.247 -5.583 17.109 1.00 94.44 375 TRP A N 1
ATOM 2741 C CA . TRP A 1 375 ? -11.096 -4.151 17.327 1.00 94.44 375 TRP A CA 1
ATOM 2742 C C . TRP A 1 375 ? -10.781 -3.848 18.793 1.00 94.44 375 TRP A C 1
ATOM 2744 O O . TRP A 1 375 ? -11.477 -4.287 19.710 1.00 94.44 375 TRP A O 1
ATOM 2754 N N . ARG A 1 376 ? -9.714 -3.078 19.018 1.00 95.00 376 ARG A N 1
ATOM 2755 C CA . ARG A 1 376 ? -9.205 -2.753 20.356 1.00 95.00 376 ARG A CA 1
ATOM 2756 C C . ARG A 1 376 ? -9.800 -1.441 20.873 1.00 95.00 376 ARG A C 1
ATOM 2758 O O . ARG A 1 376 ? -9.950 -0.514 20.078 1.00 95.00 376 ARG A O 1
ATOM 2765 N N . PRO A 1 377 ? -10.066 -1.310 22.185 1.00 95.94 377 PRO A N 1
ATOM 2766 C CA . PRO A 1 377 ? -10.304 -0.008 22.802 1.00 95.94 377 PRO A CA 1
ATOM 2767 C C . PRO A 1 377 ? -9.210 1.002 22.422 1.00 95.94 377 PRO A C 1
ATOM 2769 O O . PRO A 1 377 ? -8.025 0.672 22.451 1.00 95.94 377 PRO A O 1
ATOM 2772 N N . GLY A 1 378 ? -9.608 2.212 22.032 1.00 95.06 378 GLY A N 1
ATOM 2773 C CA . GLY A 1 378 ? -8.719 3.265 21.528 1.00 95.06 378 GLY A CA 1
ATOM 2774 C C . GLY A 1 378 ? -8.508 3.244 20.010 1.00 95.06 378 GLY A C 1
ATOM 2775 O O . GLY A 1 378 ? -7.883 4.159 19.472 1.00 95.06 378 GLY A O 1
ATOM 2776 N N . ALA A 1 379 ? -9.043 2.245 19.300 1.00 95.31 379 ALA A N 1
ATOM 2777 C CA . ALA A 1 379 ? -8.974 2.188 17.845 1.00 95.31 379 ALA A CA 1
ATOM 2778 C C . ALA A 1 379 ? -10.025 3.092 17.175 1.00 95.31 379 ALA A C 1
ATOM 2780 O O . ALA A 1 379 ? -11.199 3.092 17.552 1.00 95.31 379 ALA A O 1
ATOM 2781 N N . LEU A 1 380 ? -9.596 3.820 16.144 1.00 93.94 380 LEU A N 1
ATOM 2782 C CA . LEU A 1 380 ? -10.432 4.515 15.172 1.00 93.94 380 LEU A CA 1
ATOM 2783 C C . LEU A 1 380 ? -10.382 3.735 13.849 1.00 93.94 380 LEU A C 1
ATOM 2785 O O . LEU A 1 380 ? -9.378 3.791 13.131 1.00 93.94 380 LEU A O 1
ATOM 2789 N N . MET A 1 381 ? -11.452 2.985 13.574 1.00 90.56 381 MET A N 1
ATOM 2790 C CA . MET A 1 381 ? -11.560 1.992 12.498 1.00 90.56 381 MET A CA 1
ATOM 2791 C C . MET A 1 381 ? -12.196 2.529 11.228 1.00 90.56 381 MET A C 1
ATOM 2793 O O . MET A 1 381 ? -13.212 3.260 11.329 1.00 90.56 381 MET A O 1
#

pLDDT: mean 83.11, std 13.28, range [35.12, 97.12]

Foldseek 3Di:
DQDDPVDDDDPLLVVLLVLLQPQQPDCDPVLVVLVVLLVVLVCLLDPVCVVVCVPDPVCCVCVHSCSSVVSNVVSSVVSSLSNLVNFDDDPRSVVVSVVVVVVCCVVVPDDLVVCVVPDPDPPDDPDLLVVLVCCQVQVCPPVHHPCPPAPPQADVVLLQDFDDFDDFFQKFKAFDADLPQFGKIKIAGADQFFFWAFEPAADDPFKWKDKPNHDTDTWAQDNRGNTTIDGHHHGIIIIGIHGDQDPVRVVVVVVVVVVVVVVLVCCCVPDDNPVSVVVVVVVVVVVCCVVVVDDDPDRFDFDPDDDFDCPDVQKTFNGWGWDADPNDIDIDTKMAGRTQDFFDKDKDFDADPVRHGPDMDIAGPSRPSGGSSSPDHSYTD

Secondary structure (DSSP, 8-state):
-----S----HHHHHHHHHHHHH-S---HHHHHHHHHHHHHHHHHSGGGHHHHHH-GGGGGG-SGGGHHHHHHHHHHHHHHGGGGGSPTTHHHHHHHHHHHHHHHHHHS--GGG-TTTS--TT----HHHHHHHHHHS--GGG-STTTT--TT--HHHHHSPPPP-PPP-EEEEEPS---TT-EEEEEE-SSS-EEEEEEEE--TTEEEEETTPPPEE-EE-TTT-EEEEEEPSEEEEEEEEEPPPHHHHHHHHHHHHHHHHHHHHHHHHS-THHHHHHHHHHHHHHHHHHHT-PPPPPPPPPS--S-EEEETTEEEEEEEEEEETTEEEEEEEEEESS------EEEEEE-TTS-EEEEEEE-GGGGTS-GGGPPTTEE-

Sequence (381 aa):
DGGQTPYQLSAIQAILLLLGLLFTRRRSTEWWLWVAILGVCGVLLSPLSAPLWANVSALAVIQFPWRLLSIMGLAVAIVGAGTATAFPAGAARAIGTGLLVAFVVITQTPRPGETPFLTAADDINLTLAAVNRFEQAEPAYGAGYDDEFLPRWADLAALQSPVPPLPEIAASVRAASAMAPGAGVSVTSEGDAPLALTLSQFYFPGWQVALDGSPPQAAQPDATTGLLSVAVPAGEHTAAFGRTATVPAQAGTILAILGLALLVLVLFFSARRALPMAAAALLAAGLVWIIGAQPAPAQARQASVEFPVAAAPGLDLAGIDAAVTRGQLTIRPRWFVRANQPDLLVEWRLTDAAGNTISALRSAPRFGTWSTATWRPGALM

Radius of gyration: 28.74 Å; chains: 1; bounding box: 75×52×78 Å